Protein 5I47 (pdb70)

B-factor: mean 42.99, std 20.89, range [8.79, 160.28]

CATH classification: 3.40.50.20 (+2 more: 3.30.1490.20, 3.30.470.20)

Secondary structure (DSSP, 8-state):
-EEEEESSS--HHHHHHHHHHHHTT-EEEEE-GGG-EE-SSS--SSS-SEEEE-S---HHHHHHHHHHHHTT--EES-HHHHHHHHB--HHHHHHHTT-----EEEE-SHHHHHHHHHHH-SSEEEEESB--TTS--EEE-SHHHHHHHHHHH----EEEEE-------EEEEEEEESSEEEEEE---EE--S--HHHHHHHHHHHHHH-SEEEEEEEEE-SS-EEEEEEEE----HHHHHTT--S---HHHHT-/-EEEEE-SS--HHHHHHHHHHHHTT-EEEEE-GGG-EE-TTS--SSS-SEEEE-S---HHHHHHHHHHHHTT--EES-HHHHHHHHB--HHHHHHHTT-----EEEE-SHHHHHHHHHHH-S-EEEEESB--TTS--EEE-SHHHHHHHHHHH-------EEEEE-----STTEEEEEEEESSEEEEEEE---EEE--S-HHHHHHHHHHHHHHH-SEEEEEEEEE-SS-EEEEEEEE----HHHHHTT--S---HHHH--

Sequence (516 aa):
ARVALLADRLRVEERLLIEAFAARGHEAVLVQPAKLALSPAAPSAGDFVAALDRGEATAERAVLAALLASGGTPVVNRAATARLLADRALLRHLILADIPVPETRVCFGEEAIFAAIAEIGYPVVLKSLTVDPGFPVALVEDQDAAEAIVEHRIERAVLVQQFIPARGQSVRLVVAGRSLAGIEQRTYEAYTGDPAPLTALAERIIERLGTGTYAVEVVETGDGPVVVGVANLVDFRSLSGRGVDVAGIADFVLGARVALLADRLRVEERLLIEAFAARGHEAVLVQPAKLALSPAAPSAGDFVAALDRGEATAERAVLAALLASGGTPVVNRAATARLLADRALLRRHLILADIPVPETRVCFGEEAIFAAIAEIGYPVVLKSLTVDPGFPVALVEDQDAAEAIVEHRILGGERAVLVQQFIPARAGQSVRLVVAGRSLAGIEQRTHTYEAYTGDPAPLTALAERIIERLGTGTYAVEVVETGDGPVVVGVANLVDFRSLSGRGVDVAGIADFVLG

Foldseek 3Di:
DEEEEADQDDDPLNVLLQVLVVVVVYGYDYQYCVPADADQVAGDSDDHQEYEYQDWQAPVVLVVLVRHVRNPHHYFVHSLLSCCQFFCVVVVLCVVLVAAAFDKDKAQALVRQVVVCVVPDPWKWKAQRTDDPVLDIGIRGDPVSSVVVRVVVCNRIIMIGHDDDADLQKKKFWAQAQATQAMAHPCSHHRDDDCVVVRVSRVSVCVRSPGGTKMWTWGADPVGIHTHHMIGNNDDVVVVVVVRSSSNSSVNRVD/DAEEEADQDDDPLNVLLQVLLVVVPHGYDYQYCVPADADQVAGDSDDHQEYEYLDKQADVVLVVQVSHVVNRHHYFVHSVLSCLQFFCVVVVLCVVLVAFAFDKDKAQALVSLVVVCVVLDDWWWKAQRGDDPVDDIQIRGDVVSSVVVNVVVVVDDSGIIMTGHDDDAPQLQFKKFWALFQATLAIWTPDCPTHHRDDDCVQVRVSVVSCCVRSHGGGKIWTWGADPVGIHTHHMIGNNDPPNSVVVVRSSSNSSVNGPD

Solvent-accessible surface area: 22050 Å² total

Organism: Sphaerobacter thermophilus (strain ATCC 49802 / DSM 20745 / KCCM 41009 / NCIMB 13125 / S 6022) (NCBI:txid479434)

Structure (mmCIF, N/CA/C/O backbone):
data_5I47
#
_entry.id   5I47
#
_cell.length_a   62.641
_cell.length_b   64.819
_cell.length_c   160.075
_cell.angle_alpha   90.000
_cell.angle_beta   90.000
_cell.angle_gamma   90.000
#
_symmetry.space_group_name_H-M   'P 21 21 21'
#
loop_
_entity.id
_entity.type
_entity.pdbx_description
1 polymer 'RimK domain protein ATP-grasp'
2 non-polymer GLYCEROL
3 water water
#
loop_
_atom_site.group_PDB
_atom_site.id
_atom_site.type_symbol
_atom_site.label_atom_id
_atom_site.label_alt_id
_atom_site.label_comp_id
_atom_site.label_asym_id
_atom_site.label_entity_id
_atom_site.label_seq_id
_atom_site.pdbx_PDB_ins_code
_atom_site.Cartn_x
_atom_site.Cartn_y
_atom_site.Cartn_z
_atom_site.occupancy
_atom_site.B_iso_or_equiv
_atom_site.auth_seq_id
_atom_site.auth_comp_id
_atom_site.auth_asym_id
_atom_site.auth_atom_id
_atom_site.pdbx_PDB_model_num
ATOM 1 N N . ALA A 1 5 ? 52.232 34.090 42.381 1.00 65.37 2 ALA A N 1
ATOM 2 C CA . ALA A 1 5 ? 50.847 34.394 42.725 1.00 61.68 2 ALA A CA 1
ATOM 3 C C . ALA A 1 5 ? 50.218 35.324 41.692 1.00 56.03 2 ALA A C 1
ATOM 4 O O . ALA A 1 5 ? 50.047 36.518 41.943 1.00 55.00 2 ALA A O 1
ATOM 6 N N . ARG A 1 6 ? 49.882 34.778 40.527 1.00 45.51 3 ARG A N 1
ATOM 7 C CA . ARG A 1 6 ? 49.290 35.548 39.444 1.00 40.50 3 ARG A CA 1
ATOM 8 C C . ARG A 1 6 ? 47.967 34.925 39.025 1.00 37.93 3 ARG A C 1
ATOM 9 O O . ARG A 1 6 ? 47.803 33.702 39.050 1.00 37.78 3 ARG A O 1
ATOM 17 N N . VAL A 1 7 ? 47.031 35.778 38.623 1.00 34.02 4 VAL A N 1
ATOM 18 C CA . VAL A 1 7 ? 45.703 35.358 38.195 1.00 29.41 4 VAL A CA 1
ATOM 19 C C . VAL A 1 7 ? 45.544 35.694 36.719 1.00 27.28 4 VAL A C 1
ATOM 20 O O . VAL A 1 7 ? 45.920 36.784 36.277 1.00 32.77 4 VAL A O 1
ATOM 24 N N . ALA A 1 8 ? 44.993 34.756 35.957 1.00 18.96 5 ALA A N 1
ATOM 25 C CA . ALA A 1 8 ? 44.809 34.944 34.526 1.00 20.19 5 ALA A CA 1
ATOM 26 C C . ALA A 1 8 ? 43.446 35.569 34.253 1.00 23.55 5 ALA A C 1
ATOM 27 O O . ALA A 1 8 ? 42.420 35.062 34.717 1.00 27.59 5 ALA A O 1
ATOM 29 N N . LEU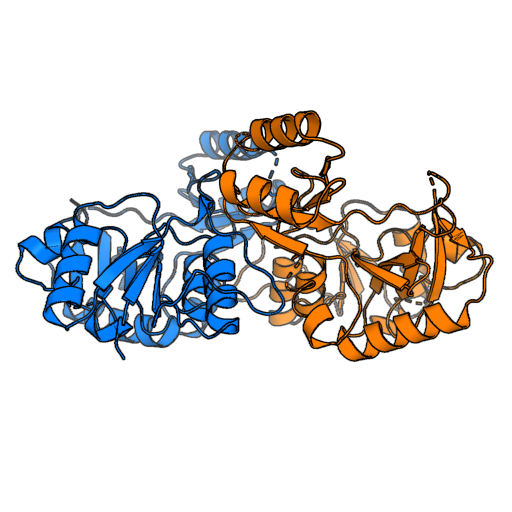 A 1 9 ? 43.439 36.673 33.510 1.00 16.92 6 LEU A N 1
ATOM 30 C CA . LEU A 1 9 ? 42.205 37.301 33.049 1.00 16.74 6 LEU A CA 1
ATOM 31 C C . LEU A 1 9 ? 41.992 36.876 31.603 1.00 20.21 6 LEU A C 1
ATOM 32 O O . LEU A 1 9 ? 42.598 37.434 30.685 1.00 25.82 6 LEU A O 1
ATOM 37 N N . LEU A 1 10 ? 41.136 35.880 31.399 1.00 23.86 7 LEU A N 1
ATOM 38 C CA . LEU A 1 10 ? 40.881 35.355 30.059 1.00 20.59 7 LEU A CA 1
ATOM 39 C C . LEU A 1 10 ? 39.998 36.340 29.308 1.00 22.33 7 LEU A C 1
ATOM 40 O O . LEU A 1 10 ? 38.783 36.393 29.517 1.00 22.38 7 LEU A O 1
ATOM 45 N N . ALA A 1 11 ? 40.610 37.124 28.425 1.00 24.32 8 ALA A N 1
ATOM 46 C CA . ALA A 1 11 ? 39.900 38.163 27.692 1.00 27.90 8 ALA A CA 1
ATOM 47 C C . ALA A 1 11 ? 40.741 38.572 26.494 1.00 29.76 8 ALA A C 1
ATOM 48 O O . ALA A 1 11 ? 41.955 38.358 26.462 1.00 30.82 8 ALA A O 1
ATOM 50 N N . ASP A 1 12 ? 40.076 39.170 25.506 1.00 30.69 9 ASP A N 1
ATOM 51 C CA . ASP A 1 12 ? 40.793 39.682 24.345 1.00 31.91 9 ASP A CA 1
ATOM 52 C C . ASP A 1 12 ? 41.493 40.999 24.644 1.00 33.84 9 ASP A C 1
ATOM 53 O O . ASP A 1 12 ? 42.571 41.259 24.098 1.00 36.19 9 ASP A O 1
ATOM 58 N N . ARG A 1 13 ? 40.909 41.832 25.504 1.00 33.11 10 ARG A N 1
ATOM 59 C CA . ARG A 1 13 ? 41.476 43.138 25.802 1.00 32.17 10 ARG A CA 1
ATOM 60 C C . ARG A 1 13 ? 41.037 43.576 27.191 1.00 28.50 10 ARG A C 1
ATOM 61 O O . ARG A 1 13 ? 40.055 43.075 27.741 1.00 24.80 10 ARG A O 1
ATOM 69 N N . LEU A 1 14 ? 41.777 44.533 27.747 1.00 31.22 11 LEU A N 1
ATOM 70 C CA . LEU A 1 14 ? 41.456 45.113 29.045 1.00 27.90 11 LEU A CA 1
ATOM 71 C C . LEU A 1 14 ? 40.462 46.254 28.858 1.00 28.26 11 LEU A C 1
ATOM 72 O O . LEU A 1 14 ? 40.746 47.219 28.140 1.00 30.80 11 LEU A O 1
ATOM 77 N N . ARG A 1 15 ? 39.303 46.141 29.495 1.00 26.45 12 ARG A N 1
ATOM 78 C CA . ARG A 1 15 ? 38.333 47.221 29.579 1.00 24.80 12 ARG A CA 1
ATOM 79 C C . ARG A 1 15 ? 38.311 47.750 31.013 1.00 24.81 12 ARG A C 1
ATOM 80 O O . ARG A 1 15 ? 39.155 47.385 31.839 1.00 30.81 12 ARG A O 1
ATOM 88 N N . VAL A 1 16 ? 37.339 48.616 31.311 1.00 23.10 13 VAL A N 1
ATOM 89 C CA . VAL A 1 16 ? 37.242 49.182 32.657 1.00 25.58 13 VAL A CA 1
ATOM 90 C C . VAL A 1 16 ? 37.035 48.081 33.692 1.00 29.93 13 VAL A C 1
ATOM 91 O O . VAL A 1 16 ? 37.597 48.133 34.794 1.00 28.89 13 VAL A O 1
ATOM 95 N N . GLU A 1 17 ? 36.231 47.068 33.357 1.00 27.56 14 GLU A N 1
ATOM 96 C CA . GLU A 1 17 ? 35.988 45.988 34.308 1.00 23.71 14 GLU A CA 1
ATOM 97 C C . GLU A 1 17 ? 37.273 45.235 34.632 1.00 22.61 14 GLU A C 1
ATOM 98 O O . GLU A 1 17 ? 37.539 44.922 35.797 1.00 23.43 14 GLU A O 1
ATOM 104 N N . GLU A 1 18 ? 38.091 44.949 33.618 1.00 19.45 15 GLU A N 1
ATOM 105 C CA . GLU A 1 18 ? 39.349 44.257 33.877 1.00 21.25 15 GLU A CA 1
ATOM 106 C C . GLU A 1 18 ? 40.318 45.140 34.645 1.00 25.53 15 GLU A C 1
ATOM 107 O O . GLU A 1 18 ? 41.118 44.634 35.439 1.00 24.24 15 GLU A O 1
ATOM 113 N N . ARG A 1 19 ? 40.253 46.456 34.436 1.00 27.23 16 ARG A N 1
ATOM 114 C CA . ARG A 1 19 ? 41.103 47.361 35.201 1.00 26.90 16 ARG A CA 1
ATOM 115 C C . ARG A 1 19 ? 40.695 47.383 36.672 1.00 23.49 16 ARG A C 1
ATOM 116 O O . ARG A 1 19 ? 41.553 47.346 37.562 1.00 19.25 16 ARG A O 1
ATOM 124 N N . LEU A 1 20 ? 39.389 47.433 36.947 1.00 24.46 17 LEU A N 1
ATOM 125 C CA . LEU A 1 20 ? 38.913 47.324 38.322 1.00 20.15 17 LEU A CA 1
ATOM 126 C C . LEU A 1 20 ? 39.333 46.004 38.953 1.00 24.62 17 LEU A C 1
ATOM 127 O O . LEU A 1 20 ? 39.619 45.953 40.155 1.00 31.71 17 LEU A O 1
ATOM 132 N N . LEU A 1 21 ? 39.378 44.929 38.162 1.00 21.52 18 LEU A N 1
ATOM 133 C CA . LEU A 1 21 ? 39.759 43.628 38.704 1.00 20.86 18 LEU A CA 1
ATOM 134 C C . LEU A 1 21 ? 41.254 43.560 38.986 1.00 21.41 18 LEU A C 1
ATOM 135 O O . LEU A 1 21 ? 41.677 42.948 39.972 1.00 25.61 18 LEU A O 1
ATOM 140 N N . ILE A 1 22 ? 42.071 44.184 38.136 1.00 20.94 19 ILE A N 1
ATOM 141 C CA . ILE A 1 22 ? 43.511 44.187 38.373 1.00 22.85 19 ILE A CA 1
ATOM 142 C C . ILE A 1 22 ? 43.828 44.878 39.694 1.00 24.05 19 ILE A C 1
ATOM 143 O O . ILE A 1 22 ? 44.653 44.397 40.482 1.00 26.41 19 ILE A O 1
ATOM 148 N N . GLU A 1 23 ? 43.155 45.996 39.973 1.00 23.40 20 GLU A N 1
ATOM 149 C CA . GLU A 1 23 ? 43.372 46.696 41.236 1.00 23.05 20 GLU A CA 1
ATOM 150 C C . GLU A 1 23 ? 42.864 45.884 42.420 1.00 19.81 20 GLU A C 1
ATOM 151 O O . GLU A 1 23 ? 43.504 45.854 43.477 1.00 22.60 20 GLU A O 1
ATOM 157 N N . ALA A 1 24 ? 41.706 45.237 42.271 1.00 22.28 21 ALA A N 1
ATOM 158 C CA . ALA A 1 24 ? 41.168 44.429 43.361 1.00 19.06 21 ALA A CA 1
ATOM 159 C C . ALA A 1 24 ? 42.114 43.292 43.720 1.00 21.04 21 ALA A C 1
ATOM 160 O O . ALA A 1 24 ? 42.356 43.029 44.905 1.00 26.80 21 ALA A O 1
ATOM 162 N N . PHE A 1 25 ? 42.669 42.612 42.713 1.00 17.53 22 PHE A N 1
ATOM 163 C CA . PHE A 1 25 ? 43.653 41.569 42.987 1.00 21.74 22 PHE A CA 1
ATOM 164 C C . PHE A 1 25 ? 44.944 42.155 43.553 1.00 28.62 22 PHE A C 1
ATOM 165 O O . PHE A 1 25 ? 45.558 41.563 44.450 1.00 26.55 22 PHE A O 1
ATOM 173 N N . ALA A 1 26 ? 45.373 43.315 43.040 1.00 30.23 23 ALA A N 1
ATOM 174 C CA . ALA A 1 26 ? 46.563 43.970 43.578 1.00 23.33 23 ALA A CA 1
ATOM 175 C C . ALA A 1 26 ? 46.377 44.339 45.042 1.00 25.91 23 ALA A C 1
ATOM 176 O O . ALA A 1 26 ? 47.275 44.122 45.865 1.00 28.68 23 ALA A O 1
ATOM 178 N N . ALA A 1 27 ? 45.213 44.895 45.390 1.00 29.15 24 ALA A N 1
ATOM 179 C CA . ALA A 1 27 ? 44.910 45.186 46.788 1.00 27.11 24 ALA A CA 1
ATOM 180 C C . ALA A 1 27 ? 44.935 43.933 47.650 1.00 31.95 24 ALA A C 1
ATOM 181 O O . ALA A 1 27 ? 45.026 44.037 48.881 1.00 30.18 24 ALA A O 1
ATOM 183 N N . ARG A 1 28 ? 44.846 42.754 47.030 1.00 33.12 25 ARG A N 1
ATOM 184 C CA . ARG A 1 28 ? 44.901 41.474 47.720 1.00 29.96 25 ARG A CA 1
ATOM 185 C C . ARG A 1 28 ? 46.214 40.739 47.467 1.00 33.71 25 ARG A C 1
ATOM 186 O O . ARG A 1 28 ? 46.288 39.520 47.658 1.00 38.87 25 ARG A O 1
ATOM 194 N N . GLY A 1 29 ? 47.246 41.456 47.031 1.00 27.59 26 GLY A N 1
ATOM 195 C CA . GLY A 1 29 ? 48.566 40.872 46.891 1.00 25.51 26 GLY A CA 1
ATOM 196 C C . GLY A 1 29 ? 48.747 39.933 45.721 1.00 27.82 26 GLY A C 1
ATOM 197 O O . GLY A 1 29 ? 49.608 39.051 45.779 1.00 34.98 26 GLY A O 1
ATOM 198 N N . HIS A 1 30 ? 47.966 40.094 44.653 1.00 23.61 27 HIS A N 1
ATOM 199 C CA . HIS A 1 30 ? 48.069 39.240 43.479 1.00 20.42 27 HIS A CA 1
ATOM 200 C C . HIS A 1 30 ? 48.126 40.088 42.219 1.00 20.74 27 HIS A C 1
ATOM 201 O O . HIS A 1 30 ? 47.505 41.149 42.140 1.00 28.77 27 HIS A O 1
ATOM 208 N N . GLU A 1 31 ? 48.866 39.597 41.227 1.00 23.43 28 GLU A N 1
ATOM 209 C CA . GLU A 1 31 ? 49.008 40.268 39.940 1.00 26.39 28 GLU A CA 1
ATOM 210 C C . GLU A 1 31 ? 48.074 39.601 38.938 1.00 27.65 28 GLU A C 1
ATOM 211 O O . GLU A 1 31 ? 48.271 38.438 38.576 1.00 28.13 28 GLU A O 1
ATOM 217 N N . ALA A 1 32 ? 47.059 40.333 38.488 1.00 29.28 29 ALA A N 1
ATOM 218 C CA . ALA A 1 32 ? 46.155 39.843 37.458 1.00 27.17 29 ALA A CA 1
ATOM 219 C C . ALA A 1 32 ? 46.715 40.200 36.087 1.00 30.77 29 ALA A C 1
ATOM 220 O O . ALA A 1 32 ? 47.031 41.364 35.826 1.00 28.78 29 ALA A O 1
ATOM 222 N N . VAL A 1 33 ? 46.831 39.200 35.216 1.00 33.37 30 VAL A N 1
ATOM 223 C CA . VAL A 1 33 ? 47.501 39.333 33.926 1.00 32.04 30 VAL A CA 1
ATOM 224 C C . VAL A 1 33 ? 46.512 38.993 32.818 1.00 28.42 30 VAL A C 1
ATOM 225 O O . VAL A 1 33 ? 45.814 37.975 32.893 1.00 26.07 30 VAL A O 1
ATOM 229 N N . LEU A 1 34 ? 46.462 39.838 31.789 1.00 24.86 31 LEU A N 1
ATOM 230 C CA . LEU A 1 34 ? 45.619 39.565 30.633 1.00 23.12 31 LEU A CA 1
ATOM 231 C C . LEU A 1 34 ? 46.149 38.348 29.884 1.00 28.91 31 LEU A C 1
ATOM 232 O O . LEU A 1 34 ? 47.316 38.317 29.482 1.00 32.03 31 LEU A O 1
ATOM 237 N N . VAL A 1 35 ? 45.297 37.344 29.703 1.00 31.28 32 VAL A N 1
ATOM 238 C CA . VAL A 1 35 ? 45.643 36.131 28.972 1.00 28.99 32 VAL A CA 1
ATOM 239 C C . VAL A 1 35 ? 44.624 35.982 27.853 1.00 30.35 32 VAL A C 1
ATOM 240 O O . VAL A 1 35 ? 43.460 35.640 28.101 1.00 28.80 32 VAL A O 1
ATOM 244 N N . GLN A 1 36 ? 45.055 36.252 26.629 1.00 32.21 33 GLN A N 1
ATOM 245 C CA . GLN A 1 36 ? 44.158 36.207 25.487 1.00 29.21 33 GLN A CA 1
ATOM 246 C C . GLN A 1 36 ? 43.950 34.761 25.056 1.00 27.78 33 GLN A C 1
ATOM 247 O O . GLN A 1 36 ? 44.930 34.070 24.750 1.00 23.98 33 GLN A O 1
ATOM 253 N N . PRO A 1 37 ? 42.713 34.261 25.041 1.00 30.81 34 PRO A N 1
ATOM 254 C CA . PRO A 1 37 ? 42.488 32.863 24.642 1.00 31.01 34 PRO A CA 1
ATOM 255 C C . PRO A 1 37 ? 42.958 32.540 23.234 1.00 36.30 34 PRO A C 1
ATOM 256 O O . PRO A 1 37 ? 43.251 31.371 22.951 1.00 37.35 34 PRO A O 1
ATOM 260 N N . ALA A 1 38 ? 43.052 33.533 22.345 1.00 33.35 35 ALA A N 1
ATOM 261 C CA . ALA A 1 38 ? 43.459 33.269 20.970 1.00 27.04 35 ALA A CA 1
ATOM 262 C C . ALA A 1 38 ? 44.854 32.668 20.881 1.00 29.23 35 ALA A C 1
ATOM 263 O O . ALA A 1 38 ? 45.154 31.975 19.906 1.00 34.85 35 ALA A O 1
ATOM 265 N N . LYS A 1 39 ? 45.704 32.906 21.874 1.00 29.41 36 LYS A N 1
ATOM 266 C CA . LYS A 1 39 ? 47.064 32.385 21.877 1.00 28.29 36 LYS A CA 1
ATOM 267 C C . LYS A 1 39 ? 47.188 31.049 22.597 1.00 27.79 36 LYS A C 1
ATOM 268 O O . LYS A 1 39 ? 48.293 30.500 22.662 1.00 26.92 36 LYS A O 1
ATOM 274 N N . LEU A 1 40 ? 46.095 30.520 23.143 1.00 25.92 37 LEU A N 1
ATOM 275 C CA . LEU A 1 40 ? 46.140 29.325 23.980 1.00 23.66 37 LEU A CA 1
ATOM 276 C C . LEU A 1 40 ? 46.023 28.079 23.106 1.00 26.11 37 LEU A C 1
ATOM 277 O O . LEU A 1 40 ? 44.975 27.830 22.498 1.00 28.09 37 LEU A O 1
ATOM 282 N N . ALA A 1 41 ? 47.102 27.302 23.043 1.00 25.97 38 ALA A N 1
ATOM 283 C CA . ALA A 1 41 ? 47.128 25.999 22.380 1.00 28.20 38 ALA A CA 1
ATOM 284 C C . ALA A 1 41 ? 47.442 24.967 23.459 1.00 34.09 38 ALA A C 1
ATOM 285 O O . ALA A 1 41 ? 48.612 24.737 23.784 1.00 36.82 38 ALA A O 1
ATOM 287 N N . LEU A 1 42 ? 46.402 24.354 24.018 1.00 29.90 39 LEU A N 1
ATOM 288 C CA . LEU A 1 42 ? 46.531 23.525 25.208 1.00 24.75 39 LEU A CA 1
ATOM 289 C C . LEU A 1 42 ? 46.689 22.058 24.834 1.00 22.76 39 LEU A C 1
ATOM 290 O O . LEU A 1 42 ? 46.004 21.554 23.942 1.00 22.06 39 LEU A O 1
ATOM 295 N N . SER A 1 43 ? 47.590 21.381 25.528 1.00 26.77 40 SER A N 1
ATOM 296 C CA . SER A 1 43 ? 47.722 19.938 25.382 1.00 31.96 40 SER A CA 1
ATOM 297 C C . SER A 1 43 ? 46.656 19.244 26.221 1.00 32.79 40 SER A C 1
ATOM 298 O O . SER A 1 43 ? 46.546 19.521 27.419 1.00 31.51 40 SER A O 1
ATOM 301 N N . PRO A 1 44 ? 45.855 18.352 25.633 1.00 31.48 41 PRO A N 1
ATOM 302 C CA . PRO A 1 44 ? 44.788 17.703 26.4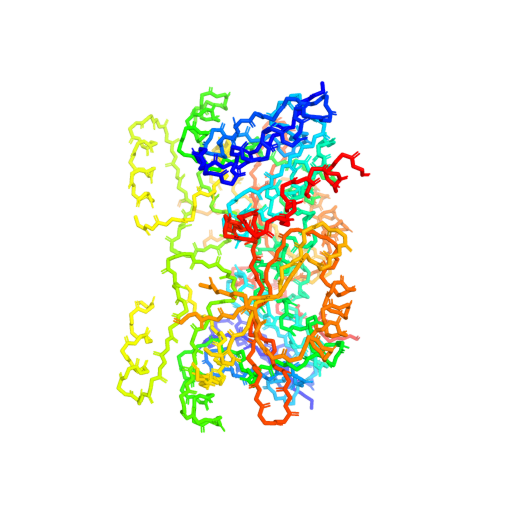11 1.00 29.81 41 PRO A CA 1
ATOM 303 C C . PRO A 1 44 ? 45.307 16.833 27.539 1.00 35.93 41 PRO A C 1
ATOM 304 O O . PRO A 1 44 ? 44.597 16.637 28.533 1.00 39.23 41 PRO A O 1
ATOM 308 N N . ALA A 1 45 ? 46.520 16.291 27.411 1.00 41.17 42 ALA A N 1
ATOM 309 C CA . ALA A 1 45 ? 47.070 15.445 28.465 1.00 41.88 42 ALA A CA 1
ATOM 310 C C . ALA A 1 45 ? 47.193 16.216 29.774 1.00 40.69 42 ALA A C 1
ATOM 311 O O . ALA A 1 45 ? 46.672 15.789 30.811 1.00 43.49 42 ALA A O 1
ATOM 313 N N . ALA A 1 46 ? 47.869 17.365 29.741 1.00 37.45 43 ALA A N 1
ATOM 314 C CA . ALA A 1 46 ? 47.999 18.238 30.907 1.00 41.62 43 ALA A CA 1
ATOM 315 C C . ALA A 1 46 ? 47.962 19.687 30.441 1.00 39.98 43 ALA A C 1
ATOM 316 O O . ALA A 1 46 ? 49.004 20.287 30.147 1.00 40.43 43 ALA A O 1
ATOM 318 N N . PRO A 1 47 ? 46.775 20.282 30.354 1.00 34.65 44 PRO A N 1
ATOM 319 C CA . PRO A 1 47 ? 46.669 21.655 29.847 1.00 31.04 44 PRO A CA 1
ATOM 320 C C . PRO A 1 47 ? 47.102 22.700 30.864 1.00 28.95 44 PRO A C 1
ATOM 321 O O . PRO A 1 47 ? 46.954 22.533 32.077 1.00 27.39 44 PRO A O 1
ATOM 325 N N . SER A 1 48 ? 47.638 23.800 30.339 1.00 29.41 45 SER A N 1
ATOM 326 C CA . SER A 1 48 ? 48.156 24.879 31.166 1.00 24.00 45 SER A CA 1
ATOM 327 C C . SER A 1 48 ? 48.259 26.140 30.327 1.00 23.45 45 SER A C 1
ATOM 328 O O . SER A 1 48 ? 48.706 26.091 29.181 1.00 27.69 45 SER A O 1
ATOM 331 N N . ALA A 1 49 ? 47.846 27.265 30.905 1.00 25.72 46 ALA A N 1
ATOM 332 C CA . ALA A 1 49 ? 47.952 28.561 30.250 1.00 31.45 46 ALA A CA 1
ATOM 333 C C . ALA A 1 49 ? 49.087 29.400 30.825 1.00 37.59 46 ALA A C 1
ATOM 334 O O . ALA A 1 49 ? 49.130 30.616 30.609 1.00 40.99 46 ALA A O 1
ATOM 336 N N . GLY A 1 50 ? 50.006 28.775 31.544 1.00 37.13 47 GLY A N 1
ATOM 337 C CA . GLY A 1 50 ? 51.032 29.473 32.290 1.00 36.25 47 GLY A CA 1
ATOM 338 C C . GLY A 1 50 ? 50.904 29.214 33.778 1.00 36.13 47 GLY A C 1
ATOM 339 O O . GLY A 1 50 ? 50.023 28.491 34.242 1.00 33.67 47 GLY A O 1
ATOM 340 N N . ASP A 1 51 ? 51.813 29.826 34.528 1.00 40.84 48 ASP A N 1
ATOM 341 C CA . ASP A 1 51 ? 51.833 29.656 35.979 1.00 41.20 48 ASP A CA 1
ATOM 342 C C . ASP A 1 51 ? 50.851 30.647 36.588 1.00 40.44 48 ASP A C 1
ATOM 343 O O . ASP A 1 51 ? 51.155 31.833 36.733 1.00 44.93 48 ASP A O 1
ATOM 348 N N . PHE A 1 52 ? 49.662 30.159 36.941 1.00 36.04 49 PHE A N 1
ATOM 349 C CA . PHE A 1 52 ? 48.604 30.986 37.503 1.00 31.35 49 PHE A CA 1
ATOM 350 C C . PHE A 1 52 ? 47.900 30.225 38.614 1.00 28.66 49 PHE A C 1
ATOM 351 O O . PHE A 1 52 ? 47.634 29.026 38.484 1.00 28.69 49 PHE A O 1
ATOM 359 N N . VAL A 1 53 ? 47.587 30.931 39.703 1.00 21.94 50 VAL A N 1
ATOM 360 C CA . VAL A 1 53 ? 46.832 30.316 40.784 1.00 20.87 50 VAL A CA 1
ATOM 361 C C . VAL A 1 53 ? 45.378 30.115 40.391 1.00 24.09 50 VAL A C 1
ATOM 362 O O . VAL A 1 53 ? 44.704 29.238 40.942 1.00 28.97 50 VAL A O 1
ATOM 366 N N . ALA A 1 54 ? 44.876 30.902 39.445 1.00 22.36 51 ALA A N 1
ATOM 367 C CA . ALA A 1 54 ? 43.488 30.800 39.025 1.00 18.10 51 ALA A CA 1
ATOM 368 C C . ALA A 1 54 ? 43.335 31.551 37.716 1.00 18.56 51 ALA A C 1
ATOM 369 O O . ALA A 1 54 ? 44.157 32.405 37.374 1.00 24.70 51 ALA A O 1
ATOM 371 N N . ALA A 1 55 ? 42.276 31.214 36.985 1.00 16.04 52 ALA A N 1
ATOM 372 C CA . ALA A 1 55 ? 41.870 31.945 35.795 1.00 17.20 52 ALA A CA 1
ATOM 373 C C . ALA A 1 55 ? 40.452 32.458 35.988 1.00 18.26 52 ALA A C 1
ATOM 374 O O . ALA A 1 55 ? 39.601 31.759 36.546 1.00 20.82 52 ALA A O 1
ATOM 376 N N . LEU A 1 56 ? 40.202 33.681 35.534 1.00 13.96 53 LEU A N 1
ATOM 377 C CA . LEU A 1 56 ? 38.880 34.296 35.604 1.00 16.06 53 LEU A CA 1
ATOM 378 C C . LEU A 1 56 ? 38.435 34.622 34.184 1.00 18.04 53 LEU A C 1
ATOM 379 O O . LEU A 1 56 ? 39.043 35.468 33.520 1.00 21.84 53 LEU A O 1
ATOM 384 N N . ASP A 1 57 ? 37.380 33.951 33.717 1.00 16.05 54 ASP A N 1
ATOM 385 C CA . ASP A 1 57 ? 36.896 34.143 32.354 1.00 13.07 54 ASP A CA 1
ATOM 386 C C . ASP A 1 57 ? 36.097 35.439 32.269 1.00 18.45 54 ASP A C 1
ATOM 387 O O . ASP A 1 57 ? 35.080 35.601 32.955 1.00 17.27 54 ASP A O 1
ATOM 392 N N . ARG A 1 58 ? 36.554 36.353 31.412 1.00 16.96 55 ARG A N 1
ATOM 393 C CA . ARG A 1 58 ? 35.949 37.665 31.251 1.00 18.51 55 ARG A CA 1
ATOM 394 C C . ARG A 1 58 ? 35.152 37.804 29.962 1.00 20.66 55 ARG A C 1
ATOM 395 O O . ARG A 1 58 ? 34.627 38.890 29.689 1.00 17.51 55 ARG A O 1
ATOM 403 N N . GLY A 1 59 ? 35.035 36.737 29.167 1.00 12.08 56 GLY A N 1
ATOM 404 C CA . GLY A 1 59 ? 34.350 36.791 27.896 1.00 20.68 56 GLY A CA 1
ATOM 405 C C . GLY A 1 59 ? 32.931 36.235 27.951 1.00 22.39 56 GLY A C 1
ATOM 406 O O . GLY A 1 59 ? 32.452 35.740 28.969 1.00 22.32 56 GLY A O 1
ATOM 407 N N . GLU A 1 60 ? 32.254 36.341 26.810 1.00 25.45 57 GLU A N 1
ATOM 408 C CA . GLU A 1 60 ? 30.913 35.788 26.676 1.00 25.76 57 GLU A CA 1
ATOM 409 C C . GLU A 1 60 ? 30.955 34.280 26.864 1.00 22.53 57 GLU A C 1
ATOM 410 O O . GLU A 1 60 ? 31.864 33.603 26.378 1.00 25.04 57 GLU A O 1
ATOM 416 N N . ALA A 1 61 ? 29.967 33.753 27.579 1.00 20.22 58 ALA A N 1
ATOM 417 C CA . ALA A 1 61 ? 29.910 32.324 27.866 1.00 18.51 58 ALA A CA 1
ATOM 418 C C . ALA A 1 61 ? 29.442 31.577 26.623 1.00 20.90 58 ALA A C 1
ATOM 419 O O . ALA A 1 61 ? 28.299 31.740 26.188 1.00 24.79 58 ALA A O 1
ATOM 421 N N . THR A 1 62 ? 30.326 30.768 26.043 1.00 18.80 59 THR A N 1
ATOM 422 C CA . THR A 1 62 ? 29.976 29.870 24.952 1.00 24.47 59 THR A CA 1
ATOM 423 C C . THR A 1 62 ? 30.505 28.476 25.267 1.00 23.70 59 THR A C 1
ATOM 424 O O . THR A 1 62 ? 31.250 28.274 26.231 1.00 19.30 59 THR A O 1
ATOM 428 N N . ALA A 1 63 ? 30.109 27.507 24.435 1.00 23.57 60 ALA A N 1
ATOM 429 C CA . ALA A 1 63 ? 30.553 26.129 24.629 1.00 24.48 60 ALA A CA 1
ATOM 430 C C . ALA A 1 63 ? 32.073 26.019 24.646 1.00 28.20 60 ALA A C 1
ATOM 431 O O . ALA A 1 63 ? 32.625 25.209 25.401 1.00 29.83 60 ALA A O 1
ATOM 433 N N . GLU A 1 64 ? 32.767 26.827 23.836 1.00 27.99 61 GLU A N 1
ATOM 434 C CA . GLU A 1 64 ? 34.227 26.821 23.862 1.00 25.72 61 GLU A CA 1
ATOM 435 C C . GLU A 1 64 ? 34.758 27.272 25.216 1.00 21.53 61 GLU A C 1
ATOM 436 O O . GLU A 1 64 ? 35.779 26.761 25.689 1.00 26.37 61 GLU A O 1
ATOM 442 N N . ARG A 1 65 ? 34.089 28.244 25.845 1.00 15.29 62 ARG A N 1
ATOM 443 C CA . ARG A 1 65 ? 34.533 28.714 27.152 1.00 16.88 62 ARG A CA 1
ATOM 444 C C . ARG A 1 65 ? 34.266 27.682 28.238 1.00 18.26 62 ARG A C 1
ATOM 445 O O . ARG A 1 65 ? 35.050 27.574 29.187 1.00 22.26 62 ARG A O 1
ATOM 453 N N . ALA A 1 66 ? 33.167 26.929 28.134 1.00 12.96 63 ALA A N 1
ATOM 454 C CA . ALA A 1 66 ? 32.935 25.851 29.092 1.00 14.19 63 ALA A CA 1
ATOM 455 C C . ALA A 1 66 ? 34.004 24.780 28.961 1.00 14.30 63 ALA A C 1
ATOM 456 O O . ALA A 1 66 ? 34.501 24.260 29.968 1.00 12.65 63 ALA A O 1
ATOM 458 N N . VAL A 1 67 ? 34.375 24.451 27.721 1.00 13.17 64 VAL A N 1
ATOM 459 C CA . VAL A 1 67 ? 35.484 23.535 27.465 1.00 12.83 64 VAL A CA 1
ATOM 460 C C . VAL A 1 67 ? 36.783 24.092 28.038 1.00 18.65 64 VAL A C 1
ATOM 461 O O . VAL A 1 67 ? 37.551 23.374 28.690 1.00 16.80 64 VAL A O 1
ATOM 465 N N . LEU A 1 68 ? 37.050 25.381 27.803 1.00 17.09 65 LEU A N 1
ATOM 466 C CA . LEU A 1 68 ? 38.282 25.982 28.301 1.00 13.83 65 LEU A CA 1
ATOM 467 C C . LEU A 1 68 ? 38.334 25.937 29.825 1.00 18.55 65 LEU A C 1
ATOM 468 O O . LEU A 1 68 ? 39.397 25.692 30.413 1.00 19.46 65 LEU A O 1
ATOM 473 N N . ALA A 1 69 ? 37.191 26.145 30.482 1.00 10.12 66 ALA A N 1
ATOM 474 C CA . ALA A 1 69 ? 37.144 26.051 31.938 1.00 12.27 66 ALA A CA 1
ATOM 475 C C . ALA A 1 69 ? 37.467 24.636 32.406 1.00 17.27 66 ALA A C 1
ATOM 476 O O . ALA A 1 69 ? 38.270 24.440 33.327 1.00 16.26 66 ALA A O 1
ATOM 478 N N . ALA A 1 70 ? 36.852 23.633 31.772 1.00 15.44 67 ALA A N 1
ATOM 479 C CA . ALA A 1 70 ? 37.126 22.246 32.135 1.00 14.34 67 ALA A CA 1
ATOM 480 C C . ALA A 1 70 ? 38.569 21.869 31.834 1.00 18.01 67 ALA A C 1
ATOM 481 O O . ALA A 1 70 ? 39.196 21.134 32.605 1.00 26.12 67 ALA A O 1
ATOM 483 N N . LEU A 1 71 ? 39.113 22.362 30.720 1.00 19.83 68 LEU A N 1
ATOM 484 C CA . LEU A 1 71 ? 40.494 22.052 30.363 1.00 19.01 68 LEU A CA 1
ATOM 485 C C . LEU A 1 71 ? 41.460 22.575 31.415 1.00 17.85 68 LEU A C 1
ATOM 486 O O . LEU A 1 71 ? 42.187 21.802 32.047 1.00 16.75 68 LEU A O 1
ATOM 491 N N . LEU A 1 72 ? 41.474 23.896 31.617 1.00 22.20 69 LEU A N 1
ATOM 492 C CA . LEU A 1 72 ? 42.441 24.497 32.530 1.00 25.75 69 LEU A CA 1
ATOM 493 C C . LEU A 1 72 ? 42.297 23.954 33.948 1.00 24.89 69 LEU A C 1
ATOM 494 O O . LEU A 1 72 ? 43.300 23.789 34.652 1.00 25.78 69 LEU A O 1
ATOM 499 N N . ALA A 1 73 ? 41.069 23.661 34.383 1.00 20.68 70 ALA A N 1
ATOM 500 C CA . ALA A 1 73 ? 40.894 23.056 35.698 1.00 17.75 70 ALA A CA 1
ATOM 501 C C . ALA A 1 73 ? 41.502 21.660 35.758 1.00 20.39 70 ALA A C 1
ATOM 502 O O . ALA A 1 73 ? 42.034 21.267 36.804 1.00 17.63 70 ALA A O 1
ATOM 504 N N . SER A 1 74 ? 41.444 20.905 34.651 1.00 17.45 71 SER A N 1
ATOM 505 C CA . SER A 1 74 ? 42.015 19.558 34.630 1.00 26.36 71 SER A CA 1
ATOM 506 C C . SER A 1 74 ? 43.514 19.568 34.892 1.00 29.89 71 SER A C 1
ATOM 507 O O . SER A 1 74 ? 44.046 18.615 35.469 1.00 28.52 71 SER A O 1
ATOM 510 N N . GLY A 1 75 ? 44.209 20.616 34.462 1.00 26.87 72 GLY A N 1
ATOM 511 C CA . GLY A 1 75 ? 45.637 20.730 34.648 1.00 25.39 72 GLY A CA 1
ATOM 512 C C . GLY A 1 75 ? 46.063 21.387 35.932 1.00 25.08 72 GLY A C 1
ATOM 513 O O . GLY A 1 75 ? 47.262 21.584 36.147 1.00 29.12 72 GLY A O 1
ATOM 514 N N . GLY A 1 76 ? 45.122 21.745 36.798 1.00 27.02 73 GLY A N 1
ATOM 515 C CA . GLY A 1 76 ? 45.445 22.319 38.085 1.00 24.90 73 GLY A CA 1
ATOM 516 C C . GLY A 1 76 ? 45.252 23.811 38.209 1.00 27.48 73 GLY A C 1
ATOM 517 O O . GLY A 1 76 ? 45.645 24.380 39.231 1.00 32.49 73 GLY A O 1
ATOM 518 N N . THR A 1 77 ? 44.673 24.468 37.205 1.00 23.88 74 THR A N 1
ATOM 519 C CA . THR A 1 77 ? 44.381 25.896 37.283 1.00 21.45 74 THR A CA 1
ATOM 520 C C . THR A 1 77 ? 42.885 26.077 37.477 1.00 21.05 74 THR A C 1
ATOM 521 O O . THR A 1 77 ? 42.113 25.917 36.517 1.00 24.66 74 THR A O 1
ATOM 525 N N . PRO A 1 78 ? 42.423 26.397 38.685 1.00 9.56 75 PRO A N 1
ATOM 526 C CA . PRO A 1 78 ? 40.991 26.638 38.889 1.00 12.07 75 PRO A CA 1
ATOM 527 C C . PRO A 1 78 ? 40.503 27.793 38.029 1.00 17.18 75 PRO A C 1
ATOM 528 O O . PRO A 1 78 ? 41.225 28.759 37.774 1.00 15.85 75 PRO A O 1
ATOM 532 N N . VAL A 1 79 ? 39.260 27.684 37.577 1.00 15.73 76 VAL A N 1
ATOM 533 C CA . VAL A 1 79 ? 38.674 28.675 36.689 1.00 16.22 76 VAL A CA 1
ATOM 534 C C . VAL A 1 79 ? 37.376 29.172 37.303 1.00 19.21 76 VAL A C 1
ATOM 535 O O . VAL A 1 79 ? 36.606 28.391 37.872 1.00 24.42 76 VAL A O 1
ATOM 539 N N . VAL A 1 80 ? 37.154 30.478 37.212 1.00 14.98 77 VAL A N 1
ATOM 540 C CA . VAL A 1 80 ? 35.871 31.080 37.527 1.00 12.89 77 VAL A CA 1
ATOM 541 C C . VAL A 1 80 ? 35.365 31.734 36.243 1.00 13.10 77 VAL A C 1
ATOM 542 O O . VAL A 1 80 ? 36.087 32.529 35.637 1.00 14.95 77 VAL A O 1
ATOM 546 N N . ASN A 1 81 ? 34.159 31.394 35.789 1.00 12.54 78 ASN A N 1
ATOM 547 C CA . ASN A 1 81 ? 33.275 30.412 36.406 1.00 13.74 78 ASN A CA 1
ATOM 548 C C . ASN A 1 81 ? 33.791 28.988 36.250 1.00 13.73 78 ASN A C 1
ATOM 549 O O . ASN A 1 81 ? 34.445 28.666 35.259 1.00 16.27 78 ASN A O 1
ATOM 554 N N . ARG A 1 82 ? 33.500 28.138 37.230 1.00 13.02 79 ARG A N 1
ATOM 555 C CA . ARG A 1 82 ? 33.854 26.734 37.108 1.00 12.54 79 ARG A CA 1
ATOM 556 C C . ARG A 1 82 ? 33.119 26.125 35.917 1.00 14.92 79 ARG A C 1
ATOM 557 O O . ARG A 1 82 ? 32.102 26.648 35.452 1.00 20.38 79 ARG A O 1
ATOM 565 N N . ALA A 1 83 ? 33.661 25.013 35.411 1.00 11.95 80 ALA A N 1
ATOM 566 C CA . ALA A 1 83 ? 33.179 24.453 34.150 1.00 16.61 80 ALA A CA 1
ATOM 567 C C . ALA A 1 83 ? 31.706 24.067 34.228 1.00 20.78 80 ALA A C 1
ATOM 568 O O . ALA A 1 83 ? 30.957 24.250 33.259 1.00 24.60 80 ALA A O 1
ATOM 570 N N . ALA A 1 84 ? 31.274 23.522 35.368 1.00 18.89 81 ALA A N 1
ATOM 571 C CA . ALA A 1 84 ? 29.873 23.147 35.528 1.00 15.17 81 ALA A CA 1
ATOM 572 C C . ALA A 1 84 ? 28.965 24.367 35.449 1.00 18.93 81 ALA A C 1
ATOM 573 O O . ALA A 1 84 ? 27.911 24.326 34.803 1.00 21.11 81 ALA A O 1
ATOM 575 N N . THR A 1 85 ? 29.366 25.469 36.092 1.00 17.76 82 THR A N 1
ATOM 576 C CA . THR A 1 85 ? 28.602 26.711 36.006 1.00 14.77 82 THR A CA 1
ATOM 577 C C . THR A 1 85 ? 28.735 27.351 34.628 1.00 17.05 82 THR A C 1
ATOM 578 O O . THR A 1 85 ? 27.754 27.870 34.083 1.00 16.73 82 THR A O 1
ATOM 582 N N . ALA A 1 86 ? 29.938 27.323 34.049 1.00 15.99 83 ALA A N 1
ATOM 583 C CA . ALA A 1 86 ? 30.111 27.817 32.687 1.00 16.47 83 ALA A CA 1
ATOM 584 C C . ALA A 1 86 ? 29.202 27.080 31.708 1.00 16.65 83 ALA A C 1
ATOM 585 O O . ALA A 1 86 ? 28.593 27.701 30.828 1.00 21.28 83 ALA A O 1
ATOM 587 N N . ARG A 1 87 ? 29.078 25.757 31.854 1.00 17.54 84 ARG A N 1
ATOM 588 C CA . ARG A 1 87 ? 28.259 24.995 30.913 1.00 21.14 84 ARG A CA 1
ATOM 589 C C . ARG A 1 87 ? 26.805 25.458 30.936 1.00 19.58 84 ARG A C 1
ATOM 590 O O . ARG A 1 87 ? 26.171 25.579 29.884 1.00 18.68 84 ARG A O 1
ATOM 598 N N . LEU A 1 88 ? 26.262 25.737 32.125 1.00 23.48 85 LEU A N 1
ATOM 599 C CA . LEU A 1 88 ? 24.883 26.210 32.225 1.00 21.53 85 LEU A CA 1
ATOM 600 C C . LEU A 1 88 ? 24.720 27.613 31.654 1.00 19.09 85 LEU A C 1
ATOM 601 O O . LEU A 1 88 ? 23.639 27.962 31.171 1.00 22.25 85 LEU A O 1
ATOM 606 N N . LEU A 1 89 ? 25.767 28.436 31.711 1.00 19.26 86 LEU A N 1
ATOM 607 C CA . LEU A 1 89 ? 25.702 29.737 31.053 1.00 19.96 86 LEU A CA 1
ATOM 608 C C . LEU A 1 89 ? 25.732 29.595 29.535 1.00 23.06 86 LEU A C 1
ATOM 609 O O . LEU A 1 89 ? 25.152 30.424 28.824 1.00 20.74 86 LEU A O 1
ATOM 614 N N . ALA A 1 90 ? 26.391 28.553 29.022 1.00 23.21 87 ALA A N 1
ATOM 615 C CA . ALA A 1 90 ? 26.515 28.354 27.582 1.00 19.91 87 ALA A CA 1
ATOM 616 C C . ALA A 1 90 ? 25.401 27.505 26.998 1.00 19.11 87 ALA A C 1
ATOM 617 O O . ALA A 1 90 ? 25.031 27.695 25.834 1.00 23.84 87 ALA A O 1
ATOM 619 N N . ASP A 1 91 ? 24.864 26.572 27.771 1.00 16.49 88 ASP A N 1
ATOM 620 C CA . ASP A 1 91 ? 23.918 25.582 27.274 1.00 17.18 88 ASP A CA 1
ATOM 621 C C . ASP A 1 91 ? 22.522 26.010 27.706 1.00 21.15 88 ASP A C 1
ATOM 622 O O . ASP A 1 91 ? 22.092 25.716 28.825 1.00 21.42 88 ASP A O 1
ATOM 627 N N . ARG A 1 92 ? 21.813 26.703 26.806 1.00 23.99 89 ARG A N 1
ATOM 628 C CA . ARG A 1 92 ? 20.446 27.135 27.097 1.00 23.28 89 ARG A CA 1
ATOM 629 C C . ARG A 1 92 ? 19.530 25.954 27.387 1.00 23.30 89 ARG A C 1
ATOM 630 O O . ARG A 1 92 ? 18.585 26.082 28.175 1.00 19.15 89 ARG A O 1
ATOM 646 N N . ALA A 1 94 ? 20.493 22.942 28.752 1.00 25.98 91 ALA A N 1
ATOM 647 C CA . ALA A 1 94 ? 20.818 22.483 30.094 1.00 24.61 91 ALA A CA 1
ATOM 648 C C . ALA A 1 94 ? 20.309 23.463 31.144 1.00 27.12 91 ALA A C 1
ATOM 649 O O . ALA A 1 94 ? 19.792 23.052 32.188 1.00 31.32 91 ALA A O 1
ATOM 651 N N . LEU A 1 95 ? 20.433 24.765 30.881 1.00 30.83 92 LEU A N 1
ATOM 652 C CA . LEU A 1 95 ? 19.924 25.756 31.827 1.00 32.02 92 LEU A CA 1
ATOM 653 C C . LEU A 1 95 ? 18.410 25.656 31.968 1.00 29.83 92 LEU A C 1
ATOM 654 O O . LEU A 1 95 ? 17.879 25.728 33.083 1.00 24.86 92 LEU A O 1
ATOM 659 N N . LEU A 1 96 ? 17.703 25.488 30.845 1.00 29.80 93 LEU A N 1
ATOM 660 C CA . LEU A 1 96 ? 16.251 25.339 30.870 1.00 27.44 93 LEU A CA 1
ATOM 661 C C . LEU A 1 96 ? 15.830 24.157 31.733 1.00 29.59 93 LEU A C 1
ATOM 662 O O . LEU A 1 96 ? 14.996 24.296 32.635 1.00 28.62 93 LEU A O 1
ATOM 667 N N . ARG A 1 97 ? 16.395 22.978 31.465 1.00 30.47 94 ARG A N 1
ATOM 668 C CA . ARG A 1 97 ? 16.057 21.806 32.266 1.00 34.41 94 ARG A CA 1
ATOM 669 C C . ARG A 1 97 ? 16.401 22.022 33.736 1.00 33.90 94 ARG A C 1
ATOM 670 O O . ARG A 1 97 ? 15.631 21.644 34.625 1.00 35.16 94 ARG A O 1
ATOM 678 N N . HIS A 1 98 ? 17.547 22.644 34.009 1.00 33.67 95 HIS A N 1
ATOM 679 C CA . HIS A 1 98 ? 17.999 22.777 35.388 1.00 32.76 95 HIS A CA 1
ATOM 680 C C . HIS A 1 98 ? 17.094 23.709 36.188 1.00 28.04 95 HIS A C 1
ATOM 681 O O . HIS A 1 98 ? 16.810 23.447 37.362 1.00 27.00 95 HIS A O 1
ATOM 688 N N . LEU A 1 99 ? 16.626 24.797 35.575 1.00 29.29 96 LEU A N 1
ATOM 689 C CA . LEU A 1 99 ? 15.733 25.707 36.288 1.00 29.92 96 LEU A CA 1
ATOM 690 C C . LEU A 1 99 ? 14.344 25.106 36.467 1.00 30.58 96 LEU A C 1
ATOM 691 O O . LEU A 1 99 ? 13.687 25.361 37.481 1.00 32.12 96 LEU A O 1
ATOM 696 N N . ILE A 1 100 ? 13.887 24.307 35.500 1.00 34.69 97 ILE A N 1
ATOM 697 C CA . ILE A 1 100 ? 12.585 23.649 35.607 1.00 32.80 97 ILE A CA 1
ATOM 698 C C . ILE A 1 100 ? 12.549 22.717 36.811 1.00 34.12 97 ILE A C 1
ATOM 699 O O . ILE A 1 100 ? 11.551 22.659 37.539 1.00 39.99 97 ILE A O 1
ATOM 704 N N . LEU A 1 101 ? 13.632 21.972 37.041 1.00 32.31 98 LEU A N 1
ATOM 705 C CA . LEU A 1 101 ? 13.670 21.034 38.156 1.00 32.99 98 LEU A CA 1
ATOM 706 C C . LEU A 1 101 ? 13.579 21.727 39.509 1.00 40.06 98 LEU A C 1
ATOM 707 O O . LEU A 1 101 ? 13.207 21.084 40.496 1.00 45.13 98 LEU A O 1
ATOM 712 N N . ALA A 1 102 ? 13.919 23.011 39.585 1.00 38.32 99 ALA A N 1
ATOM 713 C CA . ALA A 1 102 ? 13.878 23.751 40.837 1.00 35.84 99 ALA A CA 1
ATOM 714 C C . ALA A 1 102 ? 12.610 24.578 40.988 1.00 40.31 99 ALA A C 1
ATOM 715 O O . ALA A 1 102 ? 12.509 25.373 41.927 1.00 41.85 99 ALA A O 1
ATOM 717 N N . ASP A 1 103 ? 11.643 24.404 40.090 1.00 50.43 100 ASP A N 1
ATOM 718 C CA . ASP A 1 103 ? 10.415 25.193 40.080 1.00 56.50 100 ASP A CA 1
ATOM 719 C C . ASP A 1 103 ? 10.728 26.685 40.059 1.00 55.26 100 ASP A C 1
ATOM 720 O O . ASP A 1 103 ? 10.151 27.485 40.798 1.00 61.76 100 ASP A O 1
ATOM 725 N N . ILE A 1 104 ? 11.670 27.054 39.202 1.00 44.51 101 ILE A N 1
ATOM 726 C CA . ILE A 1 104 ? 11.998 28.450 38.937 1.00 36.42 101 ILE A CA 1
ATOM 727 C C . ILE A 1 104 ? 11.288 28.847 37.645 1.00 40.88 101 ILE A C 1
ATOM 728 O O . ILE A 1 104 ? 11.500 28.192 36.614 1.00 47.85 101 ILE A O 1
ATOM 733 N N . PRO A 1 105 ? 10.427 29.860 37.665 1.00 35.21 102 PRO A N 1
ATOM 734 C CA . PRO A 1 105 ? 9.620 30.168 36.477 1.00 37.64 102 PRO A CA 1
ATOM 735 C C . PRO A 1 105 ? 10.475 30.578 35.286 1.00 39.08 102 PRO A C 1
ATOM 736 O O . PRO A 1 105 ? 11.313 31.478 35.378 1.00 45.22 102 PRO A O 1
ATOM 740 N N . VAL A 1 106 ? 10.250 29.903 34.164 1.00 35.09 103 VAL A N 1
ATOM 741 C CA . VAL A 1 106 ? 10.876 30.238 32.886 1.00 33.56 103 VAL A CA 1
ATOM 742 C C . VAL A 1 106 ? 9.775 30.333 31.840 1.00 37.62 103 VAL A C 1
ATOM 743 O O . VAL A 1 106 ? 8.675 29.790 32.029 1.00 41.20 103 VAL A O 1
ATOM 747 N N . PRO A 1 107 ? 10.024 31.035 30.734 1.00 39.21 104 PRO A N 1
ATOM 748 C CA . PRO A 1 107 ? 8.999 31.133 29.690 1.00 43.75 104 PRO A CA 1
ATOM 749 C C . PRO A 1 107 ? 8.633 29.768 29.126 1.00 48.54 104 PRO A C 1
ATOM 750 O O . PRO A 1 107 ? 9.370 28.788 29.254 1.00 49.03 104 PRO A O 1
ATOM 754 N N . GLU A 1 108 ? 7.459 29.710 28.504 1.00 54.23 105 GLU A N 1
ATOM 755 C CA . GLU A 1 108 ? 7.033 28.493 27.827 1.00 52.12 105 GLU A CA 1
ATOM 756 C C . GLU A 1 108 ? 7.965 28.212 26.653 1.00 44.76 105 GLU A C 1
ATOM 757 O O . GLU A 1 108 ? 8.167 29.072 25.787 1.00 42.75 105 GLU A O 1
ATOM 763 N N . THR A 1 109 ? 8.538 27.011 26.625 1.00 40.47 106 THR A N 1
ATOM 764 C CA . THR A 1 109 ? 9.565 26.670 25.652 1.00 40.46 106 THR A CA 1
ATOM 765 C C . THR A 1 109 ? 9.261 25.326 25.007 1.00 42.15 106 THR A C 1
ATOM 766 O O . THR A 1 109 ? 8.758 24.411 25.665 1.00 45.53 106 THR A O 1
ATOM 770 N N . ARG A 1 110 ? 9.561 25.221 23.714 1.00 36.61 107 ARG A N 1
ATOM 771 C CA . ARG A 1 110 ? 9.517 23.962 22.986 1.00 36.84 107 ARG A CA 1
ATOM 772 C C . ARG A 1 110 ? 10.871 23.737 22.331 1.00 34.53 107 ARG A C 1
ATOM 773 O O . ARG A 1 110 ? 11.465 24.671 21.784 1.00 35.67 107 ARG A O 1
ATOM 781 N N . VAL A 1 111 ? 11.359 22.502 22.393 1.00 31.74 108 VAL A N 1
ATOM 782 C CA . VAL A 1 111 ? 12.612 22.131 21.746 1.00 33.80 108 VAL A CA 1
ATOM 783 C C . VAL A 1 111 ? 12.268 21.581 20.365 1.00 33.81 108 VAL A C 1
ATOM 784 O O . VAL A 1 111 ? 11.654 20.519 20.247 1.00 36.33 108 VAL A O 1
ATOM 788 N N . CYS A 1 112 ? 12.662 22.302 19.319 1.00 29.67 109 CYS A N 1
ATOM 789 C CA . CYS A 1 112 ? 12.284 21.979 17.950 1.00 30.93 109 CYS A CA 1
ATOM 790 C C . CYS A 1 112 ? 13.512 21.563 17.157 1.00 29.64 109 CYS A C 1
ATOM 791 O O . CYS A 1 112 ? 14.513 22.287 17.131 1.00 28.69 109 CYS A O 1
ATOM 794 N N . PHE A 1 113 ? 13.426 20.408 16.496 1.00 31.34 110 PHE A N 1
ATOM 795 C CA . PHE A 1 113 ? 14.564 19.819 15.802 1.00 33.93 110 PHE A CA 1
ATOM 796 C C . PHE A 1 113 ? 14.435 19.906 14.285 1.00 37.38 110 PHE A C 1
ATOM 797 O O . PHE A 1 113 ? 15.088 19.143 13.567 1.00 33.45 110 PHE A O 1
ATOM 805 N N . GLY A 1 114 ? 13.622 20.830 13.786 1.00 45.64 111 GLY A N 1
ATOM 806 C CA . GLY A 1 114 ? 13.468 21.000 12.351 1.00 52.27 111 GLY A CA 1
ATOM 807 C C . GLY A 1 114 ? 12.489 22.114 12.052 1.00 56.89 111 GLY A C 1
ATOM 808 O O . GLY A 1 114 ? 11.810 22.636 12.943 1.00 55.37 111 GLY A O 1
ATOM 809 N N . GLU A 1 115 ? 12.414 22.460 10.762 1.00 62.48 112 GLU A N 1
ATOM 810 C CA . GLU A 1 115 ? 11.612 23.605 10.336 1.00 65.62 112 GLU A CA 1
ATOM 811 C C . GLU A 1 115 ? 10.131 23.394 10.633 1.00 58.29 112 GLU A C 1
ATOM 812 O O . GLU A 1 115 ? 9.458 24.288 11.158 1.00 55.54 112 GLU A O 1
ATOM 818 N N . GLU A 1 116 ? 9.604 22.216 10.296 1.00 49.67 113 GLU A N 1
ATOM 819 C CA . GLU A 1 116 ? 8.195 21.942 10.554 1.00 50.21 113 GLU A CA 1
ATOM 820 C C . GLU A 1 116 ? 7.877 21.998 12.044 1.00 53.16 113 GLU A C 1
ATOM 821 O O . GLU A 1 116 ? 6.773 22.401 12.430 1.00 53.63 113 GLU A O 1
ATOM 827 N N . ALA A 1 117 ? 8.834 21.615 12.896 1.00 53.24 114 ALA A N 1
ATOM 828 C CA . ALA A 1 117 ? 8.608 21.654 14.337 1.00 49.08 114 ALA A CA 1
ATOM 829 C C . ALA A 1 117 ? 8.592 23.079 14.870 1.00 47.13 114 ALA A C 1
ATOM 830 O O . ALA A 1 117 ? 7.881 23.368 15.839 1.00 45.96 114 ALA A O 1
ATOM 832 N N . ILE A 1 118 ? 9.365 23.977 14.257 1.00 46.58 115 ILE A N 1
ATOM 833 C CA . ILE A 1 118 ? 9.395 25.369 14.700 1.00 45.73 115 ILE A CA 1
ATOM 834 C C . ILE A 1 118 ? 8.024 26.012 14.529 1.00 47.51 115 ILE A C 1
ATOM 835 O O . ILE A 1 118 ? 7.462 26.580 15.473 1.00 39.17 115 ILE A O 1
ATOM 840 N N . PHE A 1 119 ? 7.463 25.926 13.317 1.00 58.88 116 PHE A N 1
ATOM 841 C CA . PHE A 1 119 ? 6.158 26.528 13.059 1.00 60.48 116 PHE A CA 1
ATOM 842 C C . PHE A 1 119 ? 5.051 25.826 13.833 1.00 60.61 116 PHE A C 1
ATOM 843 O O . PHE A 1 119 ? 4.049 26.459 14.188 1.00 61.77 116 PHE A O 1
ATOM 851 N N . ALA A 1 120 ? 5.207 24.527 14.099 1.00 51.49 117 ALA A N 1
ATOM 852 C CA . ALA A 1 120 ? 4.239 23.831 14.938 1.00 54.41 117 ALA A CA 1
ATOM 853 C C . ALA A 1 120 ? 4.224 24.412 16.346 1.00 63.69 117 ALA A C 1
ATOM 854 O O . ALA A 1 120 ? 3.153 24.649 16.919 1.00 69.95 117 ALA A O 1
ATOM 856 N N . ALA A 1 121 ? 5.406 24.663 16.913 1.00 64.59 118 ALA A N 1
ATOM 857 C CA . ALA A 1 121 ? 5.482 25.239 18.251 1.00 64.93 118 ALA A CA 1
ATOM 858 C C . ALA A 1 121 ? 5.021 26.690 18.255 1.00 66.13 118 ALA A C 1
ATOM 859 O O . ALA A 1 121 ? 4.346 27.128 19.195 1.00 67.07 118 ALA A O 1
ATOM 861 N N . ILE A 1 122 ? 5.381 27.453 17.219 1.00 61.51 119 ILE A N 1
ATOM 862 C CA . ILE A 1 122 ? 4.938 28.842 17.121 1.00 59.49 119 ILE A CA 1
ATOM 863 C C . ILE A 1 122 ? 3.419 28.924 17.189 1.00 60.25 119 ILE A C 1
ATOM 864 O O . ILE A 1 122 ? 2.857 29.804 17.854 1.00 57.41 119 ILE A O 1
ATOM 869 N N . ALA A 1 123 ? 2.732 27.997 16.518 1.00 64.41 120 ALA A N 1
ATOM 870 C CA . ALA A 1 123 ? 1.275 27.998 16.543 1.00 64.89 120 ALA A CA 1
ATOM 871 C C . ALA A 1 123 ? 0.728 27.561 17.896 1.00 64.26 120 ALA A C 1
ATOM 872 O O . ALA A 1 123 ? -0.336 28.032 18.313 1.00 65.16 120 ALA A O 1
ATOM 874 N N . GLU A 1 124 ? 1.436 26.675 18.598 1.00 64.42 121 GLU A N 1
ATOM 875 C CA . GLU A 1 124 ? 0.887 26.123 19.830 1.00 66.68 121 GLU A CA 1
ATOM 876 C C . GLU A 1 124 ? 0.888 27.143 20.965 1.00 68.88 121 GLU A C 1
ATOM 877 O O . GLU A 1 124 ? -0.034 27.146 21.789 1.00 69.82 121 GLU A O 1
ATOM 883 N N . ILE A 1 125 ? 1.895 28.017 21.024 1.00 68.20 122 ILE A N 1
ATOM 884 C CA . ILE A 1 125 ? 2.028 28.955 22.128 1.00 63.79 122 ILE A CA 1
ATOM 885 C C . ILE A 1 125 ? 1.552 30.363 21.772 1.00 59.54 122 ILE A C 1
ATOM 886 O O . ILE A 1 125 ? 1.060 31.077 22.654 1.00 56.05 122 ILE A O 1
ATOM 891 N N . GLY A 1 126 ? 1.677 30.788 20.523 1.00 64.42 123 GLY A N 1
ATOM 892 C CA . GLY A 1 126 ? 1.178 32.085 20.097 1.00 65.71 123 GLY A CA 1
ATOM 893 C C . GLY A 1 126 ? 2.295 33.028 19.684 1.00 67.43 123 GLY A C 1
ATOM 894 O O . GLY A 1 126 ? 3.458 32.646 19.536 1.00 69.19 123 GLY A O 1
ATOM 895 N N . TYR A 1 127 ? 1.914 34.282 19.469 1.00 67.91 124 TYR A N 1
ATOM 896 C CA . TYR A 1 127 ? 2.886 35.336 19.195 1.00 67.26 124 TYR A CA 1
ATOM 897 C C . TYR A 1 127 ? 2.874 36.328 20.349 1.00 68.60 124 TYR A C 1
ATOM 898 O O . TYR A 1 127 ? 1.841 36.508 20.992 1.00 73.46 124 TYR A O 1
ATOM 907 N N . PRO A 1 128 ? 4.023 36.964 20.628 1.00 66.55 125 PRO A N 1
ATOM 908 C CA . PRO A 1 128 ? 5.298 36.756 19.937 1.00 63.84 125 PRO A CA 1
ATOM 909 C C . PRO A 1 128 ? 6.091 35.590 20.512 1.00 60.47 125 PRO A C 1
ATOM 910 O O . PRO A 1 128 ? 5.853 35.189 21.651 1.00 61.95 125 PRO A O 1
ATOM 914 N N . VAL A 1 129 ? 7.018 35.047 19.728 1.00 54.34 126 VAL A N 1
ATOM 915 C CA . VAL A 1 129 ? 7.955 34.045 20.212 1.00 54.17 126 VAL A CA 1
ATOM 916 C C . VAL A 1 129 ? 9.373 34.545 19.972 1.00 53.79 126 VAL A C 1
ATOM 917 O O . VAL A 1 129 ? 9.601 35.570 19.326 1.00 53.13 126 VAL A O 1
ATOM 921 N N . VAL A 1 130 ? 10.331 33.793 20.502 1.00 51.23 127 VAL A N 1
ATOM 922 C CA . VAL A 1 130 ? 11.746 34.098 20.358 1.00 48.06 127 VAL A CA 1
ATOM 923 C C . VAL A 1 130 ? 12.469 32.814 19.967 1.00 44.13 127 VAL A C 1
ATOM 924 O O . VAL A 1 130 ? 12.076 31.718 20.383 1.00 42.12 127 VAL A O 1
ATOM 928 N N . LEU A 1 131 ? 13.495 32.944 19.129 1.00 43.22 128 LEU A N 1
ATOM 929 C CA . LEU A 1 131 ? 14.253 31.801 18.632 1.00 43.93 128 LEU A CA 1
ATOM 930 C C . LEU A 1 131 ? 15.651 31.826 19.234 1.00 41.95 128 LEU A C 1
ATOM 931 O O . LEU A 1 131 ? 16.419 32.765 18.994 1.00 40.94 128 LEU A O 1
ATOM 936 N N . LYS A 1 132 ? 15.979 30.789 20.001 1.00 37.45 129 LYS A N 1
ATOM 937 C CA . LYS A 1 132 ? 17.257 30.676 20.687 1.00 31.76 129 LYS A CA 1
ATOM 938 C C . LYS A 1 132 ? 17.951 29.392 20.261 1.00 30.25 129 LYS A C 1
ATOM 939 O O . LYS A 1 132 ? 17.367 28.307 20.356 1.00 28.56 129 LYS A O 1
ATOM 945 N N . SER A 1 133 ? 19.193 29.515 19.800 1.00 28.02 130 SER A N 1
ATOM 946 C CA . SER A 1 133 ? 20.008 28.336 19.546 1.00 28.72 130 SER A CA 1
ATOM 947 C C . SER A 1 133 ? 20.244 27.578 20.848 1.00 30.61 130 SER A C 1
ATOM 948 O O . SER A 1 133 ? 20.249 28.158 21.936 1.00 32.04 130 SER A O 1
ATOM 951 N N . LEU A 1 134 ? 20.444 26.262 20.729 1.00 29.35 131 LEU A N 1
ATOM 952 C CA . LEU A 1 134 ? 20.556 25.422 21.918 1.00 29.16 131 LEU A CA 1
ATOM 953 C C . LEU A 1 134 ? 21.712 25.861 22.812 1.00 29.23 131 LEU A C 1
ATOM 954 O O . LEU A 1 134 ? 21.585 25.861 24.042 1.00 28.02 131 LEU A O 1
ATOM 959 N N . THR A 1 135 ? 22.844 26.233 22.218 1.00 25.82 132 THR A N 1
ATOM 960 C CA . THR A 1 135 ? 23.972 26.774 22.963 1.00 25.61 132 THR A CA 1
ATOM 961 C C . THR A 1 135 ? 24.251 28.196 22.499 1.00 27.67 132 THR A C 1
ATOM 962 O O . THR A 1 135 ? 23.950 28.565 21.360 1.00 28.76 132 THR A O 1
ATOM 966 N N . VAL A 1 136 ? 24.818 28.999 23.401 1.00 29.87 133 VAL A N 1
ATOM 967 C CA . VAL A 1 136 ? 25.041 30.411 23.111 1.00 27.61 133 VAL A CA 1
ATOM 968 C C . VAL A 1 136 ? 26.027 30.537 21.960 1.00 31.22 133 VAL A C 1
ATOM 969 O O . VAL A 1 136 ? 27.173 30.081 22.046 1.00 32.93 133 VAL A O 1
ATOM 973 N N . ASP A 1 137 ? 25.580 31.159 20.872 1.00 36.70 134 ASP A N 1
ATOM 974 C CA . ASP A 1 137 ? 26.373 31.286 19.656 1.00 40.30 134 ASP A CA 1
ATOM 975 C C . ASP A 1 137 ? 26.292 32.732 19.186 1.00 44.54 134 ASP A C 1
ATOM 976 O O . ASP A 1 137 ? 25.179 33.232 18.917 1.00 40.43 134 ASP A O 1
ATOM 981 N N . PRO A 1 138 ? 27.416 33.442 19.078 1.00 48.76 135 PRO A N 1
ATOM 982 C CA . PRO A 1 138 ? 27.353 34.832 18.603 1.00 50.71 135 PRO A CA 1
ATOM 983 C C . PRO A 1 138 ? 26.976 34.952 17.135 1.00 50.65 135 PRO A C 1
ATOM 984 O O . PRO A 1 138 ? 26.549 36.032 16.712 1.00 52.38 135 PRO A O 1
ATOM 988 N N . GLY A 1 139 ? 27.108 33.882 16.350 1.00 54.48 136 GLY A N 1
ATOM 989 C CA . GLY A 1 139 ? 26.665 33.857 14.972 1.00 54.97 136 GLY A CA 1
ATOM 990 C C . GLY A 1 139 ? 25.196 33.566 14.772 1.00 59.54 136 GLY A C 1
ATOM 991 O O . GLY A 1 139 ? 24.713 33.583 13.636 1.00 62.53 136 GLY A O 1
ATOM 992 N N . PHE A 1 140 ? 24.469 33.289 15.852 1.00 58.55 137 PHE A N 1
ATOM 993 C CA . PHE A 1 140 ? 23.022 33.074 15.811 1.00 53.10 137 PHE A CA 1
ATOM 994 C C . PHE A 1 140 ? 22.442 33.767 17.034 1.00 49.45 137 PHE A C 1
ATOM 995 O O . PHE A 1 140 ? 22.080 33.121 18.025 1.00 47.23 137 PHE A O 1
ATOM 1003 N N . PRO A 1 141 ? 22.335 35.092 16.999 1.00 49.27 138 PRO A N 1
ATOM 1004 C CA . PRO A 1 141 ? 21.796 35.816 18.153 1.00 49.79 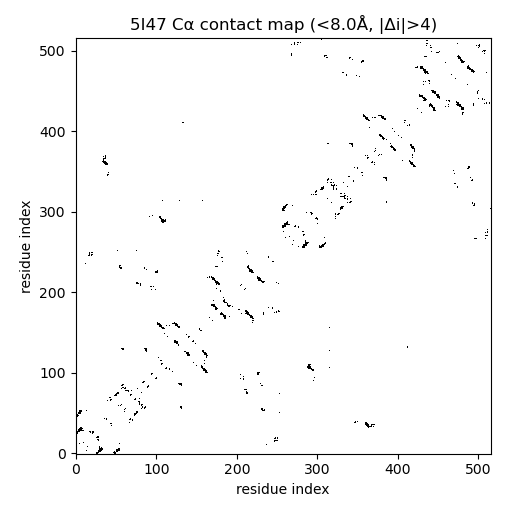138 PRO A CA 1
ATOM 1005 C C . PRO A 1 141 ? 20.320 35.516 18.347 1.00 48.71 138 PRO A C 1
ATOM 1006 O O . PRO A 1 141 ? 19.638 34.992 17.463 1.00 50.21 138 PRO A O 1
ATOM 1010 N N . VAL A 1 142 ? 19.833 35.852 19.544 1.00 43.82 139 VAL A N 1
ATOM 1011 C CA . VAL A 1 142 ? 18.432 35.622 19.873 1.00 42.42 139 VAL A CA 1
ATOM 1012 C C . VAL A 1 142 ? 17.552 36.387 18.896 1.00 43.30 139 VAL A C 1
ATOM 1013 O O . VAL A 1 142 ? 17.757 37.582 18.652 1.00 47.75 139 VAL A O 1
ATOM 1017 N N . ALA A 1 143 ? 16.571 35.698 18.320 1.00 40.19 140 ALA A N 1
ATOM 1018 C CA . ALA A 1 143 ? 15.742 36.253 17.256 1.00 44.80 140 ALA A CA 1
ATOM 1019 C C . ALA A 1 143 ? 14.303 36.391 17.737 1.00 48.66 140 ALA A C 1
ATOM 1020 O O . ALA A 1 143 ? 13.668 35.396 18.109 1.00 46.51 140 ALA A O 1
ATOM 1022 N N . LEU A 1 144 ? 13.792 37.622 17.720 1.00 51.56 141 LEU A N 1
ATOM 1023 C CA . LEU A 1 144 ? 12.405 37.899 18.070 1.00 52.08 141 LEU A CA 1
ATOM 1024 C C . LEU A 1 144 ? 11.529 37.745 16.833 1.00 55.73 141 LEU A C 1
ATOM 1025 O O . LEU A 1 144 ? 11.860 38.262 15.760 1.00 54.89 141 LEU A O 1
ATOM 1030 N N . VAL A 1 145 ? 10.422 37.025 16.985 1.00 59.74 142 VAL A N 1
ATOM 1031 C CA . VAL A 1 145 ? 9.487 36.759 15.898 1.00 61.98 142 VAL A CA 1
ATOM 1032 C C . VAL A 1 145 ? 8.142 37.347 16.299 1.00 63.90 142 VAL A C 1
ATOM 1033 O O . VAL A 1 145 ? 7.483 36.841 17.218 1.00 59.13 142 VAL A O 1
ATOM 1037 N N . GLU A 1 146 ? 7.736 38.414 15.612 1.00 70.03 143 GLU A N 1
ATOM 1038 C CA . GLU A 1 146 ? 6.482 39.096 15.904 1.00 72.30 143 GLU A CA 1
ATOM 1039 C C . GLU A 1 146 ? 5.303 38.498 15.145 1.00 77.93 143 GLU A C 1
ATOM 1040 O O . GLU A 1 146 ? 4.216 38.344 15.714 1.00 77.30 143 GLU A O 1
ATOM 1046 N N . ASP A 1 147 ? 5.497 38.151 13.873 1.00 79.60 144 ASP A N 1
ATOM 1047 C CA . ASP A 1 147 ? 4.426 37.643 13.030 1.00 81.13 144 ASP A CA 1
ATOM 1048 C C . ASP A 1 147 ? 4.954 36.502 12.171 1.00 80.95 144 ASP A C 1
ATOM 1049 O O . ASP A 1 147 ? 6.156 36.228 12.128 1.00 77.86 144 ASP A O 1
ATOM 1054 N N . GLN A 1 148 ? 4.031 35.839 11.469 1.00 86.15 145 GLN A N 1
ATOM 1055 C CA . GLN A 1 148 ? 4.395 34.733 10.590 1.00 88.59 145 GLN A CA 1
ATOM 1056 C C . GLN A 1 148 ? 5.286 35.168 9.433 1.00 91.96 145 GLN A C 1
ATOM 1057 O O . GLN A 1 148 ? 5.868 34.305 8.766 1.00 91.72 145 GLN A O 1
ATOM 1059 N N . ASP A 1 149 ? 5.405 36.472 9.176 1.00 95.42 146 ASP A N 1
ATOM 1060 C CA . ASP A 1 149 ? 6.336 36.945 8.159 1.00 98.80 146 ASP A CA 1
ATOM 1061 C C . ASP A 1 149 ? 7.774 36.874 8.658 1.00 97.60 146 ASP A C 1
ATOM 1062 O O . ASP A 1 149 ? 8.647 36.320 7.981 1.00 97.15 146 ASP A O 1
ATOM 1067 N N . ALA A 1 150 ? 8.036 37.431 9.844 1.00 97.37 147 ALA A N 1
ATOM 1068 C CA . ALA A 1 150 ? 9.377 37.355 10.414 1.00 94.71 147 ALA A CA 1
ATOM 1069 C C . ALA A 1 150 ? 9.747 35.925 10.786 1.00 93.28 147 ALA A C 1
ATOM 1070 O O . ALA A 1 150 ? 10.935 35.587 10.833 1.00 92.83 147 ALA A O 1
ATOM 1072 N N . ALA A 1 151 ? 8.751 35.078 11.054 1.00 91.97 148 ALA A N 1
ATOM 1073 C CA . ALA A 1 151 ? 9.021 33.675 11.347 1.00 84.52 148 ALA A CA 1
ATOM 1074 C C . ALA A 1 151 ? 9.667 32.986 10.153 1.00 83.87 148 ALA A C 1
ATOM 1075 O O . ALA A 1 151 ? 10.768 32.434 10.255 1.00 81.84 148 ALA A O 1
ATOM 1077 N N . GLU A 1 152 ? 8.995 33.022 9.000 1.00 86.67 149 GLU A N 1
ATOM 1078 C CA . GLU A 1 152 ? 9.506 32.347 7.813 1.00 86.33 149 GLU A CA 1
ATOM 1079 C C . GLU A 1 152 ? 10.763 33.007 7.261 1.00 82.34 149 GLU A C 1
ATOM 1080 O O . GLU A 1 152 ? 11.485 32.377 6.480 1.00 79.49 149 GLU A O 1
ATOM 1086 N N . ALA A 1 153 ? 11.047 34.250 7.654 1.00 79.25 150 ALA A N 1
ATOM 1087 C CA . ALA A 1 153 ? 12.246 34.928 7.173 1.00 74.57 150 ALA A CA 1
ATOM 1088 C C . ALA A 1 153 ? 13.493 34.435 7.899 1.00 74.57 150 ALA A C 1
ATOM 1089 O O . ALA A 1 153 ? 14.515 34.146 7.266 1.00 74.99 150 ALA A O 1
ATOM 1091 N N . ILE A 1 154 ? 13.423 34.328 9.228 1.00 75.54 151 ILE A N 1
ATOM 1092 C CA . ILE A 1 154 ? 14.590 33.912 10.002 1.00 73.96 151 ILE A CA 1
ATOM 1093 C C . ILE A 1 154 ? 14.835 32.412 9.857 1.00 72.80 151 ILE A C 1
ATOM 1094 O O . ILE A 1 154 ? 15.981 31.954 9.947 1.00 70.01 151 ILE A O 1
ATOM 1099 N N . VAL A 1 155 ? 13.780 31.626 9.620 1.00 72.17 152 VAL A N 1
ATOM 1100 C CA . VAL A 1 155 ? 13.957 30.192 9.393 1.00 70.49 152 VAL A CA 1
ATOM 1101 C C . VAL A 1 155 ? 14.789 29.950 8.140 1.00 75.64 152 VAL A C 1
ATOM 1102 O O . VAL A 1 155 ? 15.698 29.111 8.130 1.00 76.84 152 VAL A O 1
ATOM 1106 N N . GLU A 1 156 ? 14.494 30.683 7.064 1.00 81.11 153 GLU A N 1
ATOM 1107 C CA . GLU A 1 156 ? 15.294 30.560 5.850 1.00 86.54 153 GLU A CA 1
ATOM 1108 C C . GLU A 1 156 ? 16.702 31.105 6.056 1.00 88.17 153 GLU A C 1
ATOM 1109 O O . GLU A 1 156 ? 17.655 30.603 5.449 1.00 88.33 153 GLU A O 1
ATOM 1115 N N . HIS A 1 157 ? 16.848 32.118 6.914 1.00 88.52 154 HIS A N 1
ATOM 1116 C CA . HIS A 1 157 ? 18.155 32.724 7.150 1.00 86.42 154 HIS A CA 1
ATOM 1117 C C . HIS A 1 157 ? 19.129 31.725 7.765 1.00 84.19 154 HIS A C 1
ATOM 1118 O O . HIS A 1 157 ? 20.304 31.677 7.382 1.00 82.79 154 HIS A O 1
ATOM 1125 N N . ARG A 1 158 ? 18.660 30.916 8.718 1.00 82.66 155 ARG A N 1
ATOM 1126 C CA . ARG A 1 158 ? 19.559 29.992 9.403 1.00 83.86 155 ARG A CA 1
ATOM 1127 C C . ARG A 1 158 ? 20.034 28.882 8.472 1.00 88.20 155 ARG A C 1
ATOM 1128 O O . ARG A 1 158 ? 21.186 28.440 8.562 1.00 83.47 155 ARG A O 1
ATOM 1130 N N . ILE A 1 159 ? 19.173 28.435 7.557 1.00 92.43 156 ILE A N 1
ATOM 1131 C CA . ILE A 1 159 ? 19.495 27.330 6.658 1.00 91.46 156 ILE A CA 1
ATOM 1132 C C . ILE A 1 159 ? 20.421 27.807 5.545 1.00 98.51 156 ILE A C 1
ATOM 1133 O O . ILE A 1 159 ? 20.257 27.425 4.382 1.00 98.45 156 ILE A O 1
ATOM 1143 N N . GLU A 1 164 ? 23.174 23.862 11.766 1.00 82.19 161 GLU A N 1
ATOM 1144 C CA . GLU A 1 164 ? 22.322 24.263 12.881 1.00 82.13 161 GLU A CA 1
ATOM 1145 C C . GLU A 1 164 ? 20.850 24.083 12.524 1.00 79.12 161 GLU A C 1
ATOM 1146 O O . GLU A 1 164 ? 20.243 24.957 11.905 1.00 80.49 161 GLU A O 1
ATOM 1148 N N . ARG A 1 165 ? 20.279 22.947 12.919 1.00 76.62 162 ARG A N 1
ATOM 1149 C CA . ARG A 1 165 ? 18.904 22.595 12.583 1.00 74.70 162 ARG A CA 1
ATOM 1150 C C . ARG A 1 165 ? 18.123 22.208 13.830 1.00 72.58 162 ARG A C 1
ATOM 1151 O O . ARG A 1 165 ? 17.378 21.223 13.841 1.00 77.44 162 ARG A O 1
ATOM 1153 N N . ALA A 1 166 ? 18.280 22.980 14.903 1.00 58.63 163 ALA A N 1
ATOM 1154 C CA . ALA A 1 166 ? 17.524 22.759 16.128 1.00 44.83 163 ALA A CA 1
ATOM 1155 C C . ALA A 1 166 ? 17.548 24.044 16.937 1.00 39.76 163 ALA A C 1
ATOM 1156 O O . ALA A 1 166 ? 18.614 24.635 17.128 1.00 44.12 163 ALA A O 1
ATOM 1158 N N . VAL A 1 167 ? 16.376 24.485 17.391 1.00 35.82 164 VAL A N 1
ATOM 1159 C CA . VAL A 1 167 ? 16.257 25.725 18.142 1.00 37.72 164 VAL A CA 1
ATOM 1160 C C . VAL A 1 167 ? 15.237 25.542 19.253 1.00 39.10 164 VAL A C 1
ATOM 1161 O O . VAL A 1 167 ? 14.348 24.691 19.186 1.00 42.93 164 VAL A O 1
ATOM 1165 N N . LEU A 1 168 ? 15.387 26.358 20.288 1.00 37.50 165 LEU A N 1
ATOM 1166 C CA . LEU A 1 168 ? 14.342 26.555 21.277 1.00 38.12 165 LEU A CA 1
ATOM 1167 C C . LEU A 1 168 ? 13.380 27.617 20.761 1.00 42.08 165 LEU A C 1
ATOM 1168 O O . LEU A 1 168 ? 13.803 28.704 20.351 1.00 41.25 165 LEU A O 1
ATOM 1173 N N . VAL A 1 169 ? 12.094 27.289 20.754 1.00 41.62 166 VAL A N 1
ATOM 1174 C CA . VAL A 1 169 ? 11.038 28.261 20.518 1.00 38.58 166 VAL A CA 1
ATOM 1175 C C . VAL A 1 169 ? 10.478 28.636 21.878 1.00 36.43 166 VAL A C 1
ATOM 1176 O O . VAL A 1 169 ? 10.039 27.764 22.638 1.00 33.83 166 VAL A O 1
ATOM 1180 N N . GLN A 1 170 ? 10.519 29.921 22.200 1.00 39.46 167 GLN A N 1
ATOM 1181 C CA . GLN A 1 170 ? 10.196 30.382 23.538 1.00 43.98 167 GLN A CA 1
ATOM 1182 C C . GLN A 1 170 ? 9.227 31.549 23.456 1.00 44.06 167 GLN A C 1
ATOM 1183 O O . GLN A 1 170 ? 9.394 32.449 22.627 1.00 39.51 167 GLN A O 1
ATOM 1189 N N . GLN A 1 171 ? 8.210 31.519 24.316 1.00 49.58 168 GLN A N 1
ATOM 1190 C CA . GLN A 1 171 ? 7.263 32.621 24.414 1.00 54.35 168 GLN A CA 1
ATOM 1191 C C . GLN A 1 171 ? 7.970 33.887 24.877 1.00 55.18 168 GLN A C 1
ATOM 1192 O O . GLN A 1 171 ? 8.516 33.931 25.984 1.00 57.66 168 GLN A O 1
ATOM 1198 N N . PHE A 1 172 ? 7.964 34.912 24.026 1.00 54.33 169 PHE A N 1
ATOM 1199 C CA . PHE A 1 172 ? 8.570 36.192 24.368 1.00 56.15 169 PHE A CA 1
ATOM 1200 C C . PHE A 1 172 ? 7.636 36.980 25.278 1.00 58.33 169 PHE A C 1
ATOM 1201 O O . PHE A 1 172 ? 6.451 37.148 24.971 1.00 61.56 169 PHE A O 1
ATOM 1209 N N . ILE A 1 173 ? 8.170 37.461 26.393 1.00 54.50 170 ILE A N 1
ATOM 1210 C CA . ILE A 1 173 ? 7.409 38.203 27.392 1.00 54.15 170 ILE A CA 1
ATOM 1211 C C . ILE A 1 173 ? 7.795 39.674 27.282 1.00 61.04 170 ILE A C 1
ATOM 1212 O O . ILE A 1 173 ? 8.972 40.012 27.460 1.00 65.26 170 ILE A O 1
ATOM 1217 N N . PRO A 1 174 ? 6.858 40.572 26.987 1.00 63.80 171 PRO A N 1
ATOM 1218 C CA . PRO A 1 174 ? 7.189 42.002 26.948 1.00 62.54 171 PRO A CA 1
ATOM 1219 C C . PRO A 1 174 ? 7.376 42.564 28.350 1.00 59.19 171 PRO A C 1
ATOM 1220 O O . PRO A 1 174 ? 7.028 41.946 29.359 1.00 58.07 171 PRO A O 1
ATOM 1224 N N . ALA A 1 175 ? 7.936 43.770 28.402 1.00 61.50 172 ALA A N 1
ATOM 1225 C CA . ALA A 1 175 ? 8.225 44.413 29.676 1.00 67.10 172 ALA A CA 1
ATOM 1226 C C . ALA A 1 175 ? 8.272 45.922 29.480 1.00 71.08 172 ALA A C 1
ATOM 1227 O O . ALA A 1 175 ? 8.734 46.404 28.443 1.00 73.19 172 ALA A O 1
ATOM 1229 N N . ARG A 1 176 ? 7.796 46.655 30.483 1.00 74.28 173 ARG A N 1
ATOM 1230 C CA . ARG A 1 176 ? 7.800 48.115 30.451 1.00 75.58 173 ARG A CA 1
ATOM 1231 C C . ARG A 1 176 ? 9.181 48.671 30.787 1.00 78.35 173 ARG A C 1
ATOM 1232 O O . ARG A 1 176 ? 10.066 48.733 29.933 1.00 79.57 173 ARG A O 1
ATOM 1234 N N . GLY A 1 178 ? 12.086 48.826 32.207 1.00 71.26 175 GLY A N 1
ATOM 1235 C CA . GLY A 1 178 ? 11.339 49.109 33.418 1.00 68.92 175 GLY A CA 1
ATOM 1236 C C . GLY A 1 178 ? 11.197 47.906 34.329 1.00 66.56 175 GLY A C 1
ATOM 1237 O O . GLY A 1 178 ? 11.886 47.801 35.341 1.00 60.27 175 GLY A O 1
ATOM 1238 N N . GLN A 1 179 ? 10.298 46.993 33.970 1.00 77.80 176 GLN A N 1
ATOM 1239 C CA . GLN A 1 179 ? 10.056 45.789 34.753 1.00 81.71 176 GLN A CA 1
ATOM 1240 C C . GLN A 1 179 ? 10.906 44.608 34.296 1.00 80.17 176 GLN A C 1
ATOM 1241 O O . GLN A 1 179 ? 10.618 43.467 34.674 1.00 79.14 176 GLN A O 1
ATOM 1247 N N . SER A 1 180 ? 11.940 44.855 33.491 1.00 78.56 177 SER A N 1
ATOM 1248 C CA . SER A 1 180 ? 12.909 43.833 33.107 1.00 74.91 177 SER A CA 1
ATOM 1249 C C . SER A 1 180 ? 14.179 44.072 33.917 1.00 64.30 177 SER A C 1
ATOM 1250 O O . SER A 1 180 ? 14.877 45.069 33.708 1.00 63.09 177 SER A O 1
ATOM 1253 N N . VAL A 1 181 ? 14.478 43.160 34.836 1.00 48.40 178 VAL A N 1
ATOM 1254 C CA . VAL A 1 181 ? 15.507 43.381 35.837 1.00 41.68 178 VAL A CA 1
ATOM 1255 C C . VAL A 1 181 ? 16.681 42.432 35.599 1.00 36.82 178 VAL A C 1
ATOM 1256 O O . VAL A 1 181 ? 16.621 41.511 34.784 1.00 36.01 178 VAL A O 1
ATOM 1260 N N . ARG A 1 182 ? 17.763 42.671 36.337 1.00 32.13 179 ARG A N 1
ATOM 1261 C CA . ARG A 1 182 ? 18.997 41.906 36.211 1.00 27.45 179 ARG A CA 1
ATOM 1262 C C . ARG A 1 182 ? 19.531 41.630 37.608 1.00 28.29 179 ARG A C 1
ATOM 1263 O O . ARG A 1 182 ? 19.765 42.569 38.374 1.00 30.59 179 ARG A O 1
ATOM 1271 N N . LEU A 1 183 ? 19.699 40.350 37.944 1.00 26.86 180 LEU A N 1
ATOM 1272 C CA . LEU A 1 183 ? 20.299 39.945 39.210 1.00 21.00 180 LEU A CA 1
ATOM 1273 C C . LEU A 1 183 ? 21.797 39.758 39.000 1.00 24.68 180 LEU A C 1
ATOM 1274 O O . LEU A 1 183 ? 22.213 38.932 38.182 1.00 25.84 180 LEU A O 1
ATOM 1279 N N . VAL A 1 184 ? 22.603 40.510 39.743 1.00 24.83 181 VAL A N 1
ATOM 1280 C CA . VAL A 1 184 ? 24.053 40.505 39.583 1.00 17.80 181 VAL A CA 1
ATOM 1281 C C . VAL A 1 184 ? 24.649 39.658 40.698 1.00 15.99 181 VAL A C 1
ATOM 1282 O O . VAL A 1 184 ? 24.647 40.060 41.865 1.00 16.62 181 VAL A O 1
ATOM 1286 N N . VAL A 1 185 ? 25.170 38.487 40.344 1.00 23.40 182 VAL A N 1
ATOM 1287 C CA . VAL A 1 185 ? 25.844 37.601 41.288 1.00 20.38 182 VAL A CA 1
ATOM 1288 C C . VAL A 1 185 ? 27.347 37.783 41.104 1.00 18.39 182 VAL A C 1
ATOM 1289 O O . VAL A 1 185 ? 27.893 37.472 40.042 1.00 19.48 182 VAL A O 1
ATOM 1293 N N . ALA A 1 186 ? 28.026 38.286 42.130 1.00 17.95 183 ALA A N 1
ATOM 1294 C CA . ALA A 1 186 ? 29.458 38.577 42.057 1.00 16.84 183 ALA A CA 1
ATOM 1295 C C . ALA A 1 186 ? 30.187 37.665 43.037 1.00 17.08 183 ALA A C 1
ATOM 1296 O O . ALA A 1 186 ? 30.591 38.077 44.122 1.00 32.83 183 ALA A O 1
ATOM 1298 N N . GLY A 1 187 ? 30.361 36.412 42.644 1.00 17.83 184 GLY A N 1
ATOM 1299 C CA . GLY A 1 187 ? 31.019 35.464 43.515 1.00 15.53 184 GLY A CA 1
ATOM 1300 C C . GLY A 1 187 ? 30.038 34.604 44.281 1.00 21.86 184 GLY A C 1
ATOM 1301 O O . GLY A 1 187 ? 29.347 33.771 43.688 1.00 27.54 184 GLY A O 1
ATOM 1302 N N . ARG A 1 188 ? 29.947 34.797 45.595 1.00 27.18 185 ARG A N 1
ATOM 1303 C CA . ARG A 1 188 ? 29.141 33.907 46.417 1.00 25.41 185 ARG A CA 1
ATOM 1304 C C . ARG A 1 188 ? 27.788 34.486 46.804 1.00 20.62 185 ARG A C 1
ATOM 1305 O O . ARG A 1 188 ? 26.977 33.766 47.391 1.00 21.21 185 ARG A O 1
ATOM 1313 N N . SER A 1 189 ? 27.501 35.745 46.475 1.00 20.21 186 SER A N 1
ATOM 1314 C CA . SER A 1 189 ? 26.216 36.318 46.847 1.00 21.66 186 SER A CA 1
ATOM 1315 C C . SER A 1 189 ? 25.757 37.318 45.794 1.00 16.49 186 SER A C 1
ATOM 1316 O O . SER A 1 189 ? 26.498 37.682 44.878 1.00 12.71 186 SER A O 1
ATOM 1319 N N . LEU A 1 190 ? 24.509 37.757 45.954 1.00 16.82 187 LEU A N 1
ATOM 1320 C CA . LEU A 1 190 ? 23.904 38.769 45.096 1.00 16.38 187 LEU A CA 1
ATOM 1321 C C . LEU A 1 190 ? 24.503 40.137 45.400 1.00 21.83 187 LEU A C 1
ATOM 1322 O O . LEU A 1 190 ? 24.426 40.615 46.537 1.00 20.43 187 LEU A O 1
ATOM 1327 N N . ALA A 1 191 ? 25.092 40.773 44.385 1.00 19.40 188 ALA A N 1
ATOM 1328 C CA . ALA A 1 191 ? 25.734 42.069 44.592 1.00 18.30 188 ALA A CA 1
ATOM 1329 C C . ALA A 1 191 ? 24.748 43.223 44.482 1.00 19.85 188 ALA A C 1
ATOM 1330 O O . ALA A 1 191 ? 24.914 44.246 45.155 1.00 18.40 188 ALA A O 1
ATOM 1332 N N . GLY A 1 192 ? 23.737 43.087 43.638 1.00 18.97 189 GLY A N 1
ATOM 1333 C CA . GLY A 1 192 ? 22.753 44.136 43.482 1.00 17.90 189 GLY A CA 1
ATOM 1334 C C . GLY A 1 192 ? 21.744 43.720 42.442 1.00 18.93 189 GLY A C 1
ATOM 1335 O O . GLY A 1 192 ? 21.893 42.694 41.772 1.00 20.09 189 GLY A O 1
ATOM 1336 N N . ILE A 1 193 ? 20.700 44.530 42.328 1.00 25.29 190 ILE A N 1
ATOM 1337 C CA . ILE A 1 193 ? 19.664 44.339 41.324 1.00 28.81 190 ILE A CA 1
ATOM 1338 C C . ILE A 1 193 ? 19.602 45.591 40.469 1.00 30.81 190 ILE A C 1
ATOM 1339 O O . ILE A 1 193 ? 19.634 46.712 40.989 1.00 29.68 190 ILE A O 1
ATOM 1344 N N . GLU A 1 194 ? 19.515 45.395 39.158 1.00 30.72 191 GLU A N 1
ATOM 1345 C CA . GLU A 1 194 ? 19.409 46.491 38.215 1.00 31.03 191 GLU A CA 1
ATOM 1346 C C . GLU A 1 194 ? 18.200 46.267 37.323 1.00 33.18 191 GLU A C 1
ATOM 1347 O O . GLU A 1 194 ? 17.672 45.158 37.227 1.00 37.48 191 GLU A O 1
ATOM 1353 N N . GLN A 1 195 ? 17.750 47.341 36.685 1.00 33.41 192 GLN A N 1
ATOM 1354 C CA . GLN A 1 195 ? 16.622 47.276 35.772 1.00 46.17 192 GLN A CA 1
ATOM 1355 C C . GLN A 1 195 ? 16.988 47.979 34.473 1.00 54.00 192 GLN A C 1
ATOM 1356 O O . GLN A 1 195 ? 17.854 48.857 34.438 1.00 53.31 192 GLN A O 1
ATOM 1362 N N . ARG A 1 196 ? 16.319 47.574 33.397 1.00 63.37 193 ARG A N 1
ATOM 1363 C CA . ARG A 1 196 ? 16.657 48.060 32.067 1.00 72.27 193 ARG A CA 1
ATOM 1364 C C . ARG A 1 196 ? 16.165 49.489 31.875 1.00 77.63 193 ARG A C 1
ATOM 1365 O O . ARG A 1 196 ? 14.997 49.797 32.133 1.00 80.18 193 ARG A O 1
ATOM 1373 N N . THR A 1 197 ? 17.064 50.356 31.420 1.00 76.85 194 THR A N 1
ATOM 1374 C CA . THR A 1 197 ? 16.745 51.756 31.174 1.00 75.26 194 THR A CA 1
ATOM 1375 C C . THR A 1 197 ? 15.760 51.910 30.017 1.00 76.84 194 THR A C 1
ATOM 1376 O O . THR A 1 197 ? 16.155 51.953 28.850 1.00 77.26 194 THR A O 1
ATOM 1380 N N . TYR A 1 209 ? 21.194 49.659 31.685 1.00 48.91 206 TYR A N 1
ATOM 1381 C CA . TYR A 1 209 ? 20.838 49.193 33.025 1.00 55.57 206 TYR A CA 1
ATOM 1382 C C . TYR A 1 209 ? 21.023 50.269 34.103 1.00 56.84 206 TYR A C 1
ATOM 1383 O O . TYR A 1 209 ? 22.044 50.958 34.143 1.00 57.43 206 TYR A O 1
ATOM 1392 N N . GLU A 1 210 ? 20.028 50.394 34.982 1.00 52.79 207 GLU A N 1
ATOM 1393 C CA . GLU A 1 210 ? 20.069 51.316 36.109 1.00 45.49 207 GLU A CA 1
ATOM 1394 C C . GLU A 1 210 ? 19.603 50.591 37.366 1.00 39.61 207 GLU A C 1
ATOM 1395 O O . GLU A 1 210 ? 19.105 49.463 37.310 1.00 35.68 207 GLU A O 1
ATOM 1401 N N . ALA A 1 211 ? 19.761 51.263 38.507 1.00 33.23 208 ALA A N 1
ATOM 1402 C CA . ALA A 1 211 ? 19.417 50.663 39.790 1.00 33.09 208 ALA A CA 1
ATOM 1403 C C . ALA A 1 211 ? 17.933 50.319 39.858 1.00 36.44 208 ALA A C 1
ATOM 1404 O O . ALA A 1 211 ? 17.077 51.081 39.402 1.00 40.18 208 ALA A O 1
ATOM 1406 N N . TYR A 1 212 ? 17.637 49.160 40.442 1.00 37.05 209 TYR A N 1
ATOM 1407 C CA . TYR A 1 212 ? 16.262 48.688 40.552 1.00 42.61 209 TYR A CA 1
ATOM 1408 C C . TYR A 1 212 ? 15.483 49.536 41.550 1.00 48.96 209 TYR A C 1
ATOM 1409 O O . TYR A 1 212 ? 15.953 49.794 42.662 1.00 51.91 209 TYR A O 1
ATOM 1418 N N . THR A 1 213 ? 14.281 49.960 41.154 1.00 52.23 210 THR A N 1
ATOM 1419 C CA . THR A 1 213 ? 13.492 50.901 41.937 1.00 50.86 210 THR A CA 1
ATOM 1420 C C . THR A 1 213 ? 12.262 50.282 42.587 1.00 51.58 210 THR A C 1
ATOM 1421 O O . THR A 1 213 ? 11.548 50.984 43.308 1.00 54.64 210 THR A O 1
ATOM 1425 N N . GLY A 1 214 ? 11.988 49.002 42.356 1.00 53.20 211 GLY A N 1
ATOM 1426 C CA . GLY A 1 214 ? 10.886 48.324 43.014 1.00 58.51 211 GLY A CA 1
ATOM 1427 C C . GLY A 1 214 ? 11.239 47.909 44.427 1.00 60.45 211 GLY A C 1
ATOM 1428 O O . GLY A 1 214 ? 12.075 48.531 45.095 1.00 56.91 211 GLY A O 1
ATOM 1429 N N . ASP A 1 215 ? 10.589 46.842 44.899 1.00 66.84 212 ASP A N 1
ATOM 1430 C CA . ASP A 1 215 ? 10.966 46.236 46.169 1.00 68.02 212 ASP A CA 1
ATOM 1431 C C . ASP A 1 215 ? 11.834 45.019 45.899 1.00 63.22 212 ASP A C 1
ATOM 1432 O O . ASP A 1 215 ? 11.418 44.121 45.149 1.00 63.59 212 ASP A O 1
ATOM 1437 N N . PRO A 1 216 ? 13.046 44.954 46.455 1.00 56.97 213 PRO A N 1
ATOM 1438 C CA . PRO A 1 216 ? 13.951 43.844 46.130 1.00 53.52 213 PRO A CA 1
ATOM 1439 C C . PRO A 1 216 ? 13.551 42.513 46.743 1.00 50.12 213 PRO A C 1
ATOM 1440 O O . PRO A 1 216 ? 14.200 41.506 46.441 1.00 53.08 213 PRO A O 1
ATOM 1444 N N . ALA A 1 217 ? 12.503 42.470 47.574 1.00 46.66 214 ALA A N 1
ATOM 1445 C CA . ALA A 1 217 ? 12.245 41.286 48.393 1.00 48.32 214 ALA A CA 1
ATOM 1446 C C . ALA A 1 217 ? 12.029 40.018 47.573 1.00 47.10 214 ALA A C 1
ATOM 1447 O O . ALA A 1 217 ? 12.764 39.037 47.784 1.00 46.55 214 ALA A O 1
ATOM 1449 N N . PRO A 1 218 ? 11.072 39.954 46.637 1.00 46.73 215 PRO A N 1
ATOM 1450 C CA . PRO A 1 218 ? 10.880 38.689 45.910 1.00 43.52 215 PRO A CA 1
ATOM 1451 C C . PRO A 1 218 ? 12.054 38.328 45.017 1.00 38.61 215 PRO A C 1
ATOM 1452 O O . PRO A 1 218 ? 12.307 37.136 44.798 1.00 37.67 215 PRO A O 1
ATOM 1456 N N . LEU A 1 219 ? 12.783 39.317 44.499 1.00 36.10 216 LEU A N 1
ATOM 1457 C CA . LEU A 1 219 ? 13.932 39.028 43.649 1.00 34.43 216 LEU A CA 1
ATOM 1458 C C . LEU A 1 219 ? 15.135 38.565 44.459 1.00 36.98 216 LEU A C 1
ATOM 1459 O O . LEU A 1 219 ? 15.975 37.816 43.947 1.00 35.23 216 LEU A O 1
ATOM 1464 N N . THR A 1 220 ? 15.231 39.002 45.715 1.00 39.39 217 THR A N 1
ATOM 1465 C CA . THR A 1 220 ? 16.297 38.531 46.591 1.00 35.93 217 THR A CA 1
ATOM 1466 C C . THR A 1 220 ? 16.098 37.066 46.960 1.00 32.02 217 THR A C 1
ATOM 1467 O O . THR A 1 220 ? 17.065 36.297 47.021 1.00 28.75 217 THR A O 1
ATOM 1471 N N . ALA A 1 221 ? 14.848 36.661 47.204 1.00 33.96 218 ALA A N 1
ATOM 1472 C CA . ALA A 1 221 ? 14.565 35.254 47.467 1.00 33.08 218 ALA A CA 1
ATOM 1473 C C . ALA A 1 221 ? 14.768 34.412 46.216 1.00 33.83 218 ALA A C 1
ATOM 1474 O O . ALA A 1 221 ? 15.220 33.264 46.300 1.00 33.09 218 ALA A O 1
ATOM 1476 N N . LEU A 1 222 ? 14.436 34.966 45.046 1.00 32.07 219 LEU A N 1
ATOM 1477 C CA . LEU A 1 222 ? 14.670 34.249 43.797 1.00 27.08 219 LEU A CA 1
ATOM 1478 C C . LEU A 1 222 ? 16.160 34.123 43.508 1.00 28.32 219 LEU A C 1
ATOM 1479 O O . LEU A 1 222 ? 16.627 33.063 43.078 1.00 31.39 219 LEU A O 1
ATOM 1484 N N . ALA A 1 223 ? 16.920 35.195 43.741 1.00 28.38 220 ALA A N 1
ATOM 1485 C CA . ALA A 1 223 ? 18.361 35.144 43.522 1.00 26.16 220 ALA A CA 1
ATOM 1486 C C . ALA A 1 223 ? 19.004 34.037 44.344 1.00 23.51 220 ALA A C 1
ATOM 1487 O O . ALA A 1 223 ? 19.896 33.331 43.860 1.00 25.48 220 ALA A O 1
ATOM 1489 N N . GLU A 1 224 ? 18.559 33.862 45.588 1.00 24.92 221 GLU A N 1
ATOM 1490 C CA . GLU A 1 224 ? 19.121 32.807 46.424 1.00 28.14 221 GLU A CA 1
ATOM 1491 C C . GLU A 1 224 ? 18.853 31.428 45.828 1.00 25.53 221 GLU A C 1
ATOM 1492 O O . GLU A 1 224 ? 19.725 30.552 45.857 1.00 27.62 221 GLU A O 1
ATOM 1498 N N . ARG A 1 225 ? 17.662 31.223 45.259 1.00 25.63 222 ARG A N 1
ATOM 1499 C CA . ARG A 1 225 ? 17.361 29.938 44.635 1.00 29.44 222 ARG A CA 1
ATOM 1500 C C . ARG A 1 225 ? 18.163 29.743 43.353 1.00 32.91 222 ARG A C 1
ATOM 1501 O O . ARG A 1 225 ? 18.586 28.622 43.049 1.00 35.12 222 ARG A O 1
ATOM 1509 N N . ILE A 1 226 ? 18.379 30.819 42.588 1.00 31.04 223 ILE A N 1
ATOM 1510 C CA . ILE A 1 226 ? 19.184 30.726 41.370 1.00 27.45 223 ILE A CA 1
ATOM 1511 C C . ILE A 1 226 ? 20.612 30.311 41.707 1.00 27.56 223 ILE A C 1
ATOM 1512 O O . ILE A 1 226 ? 21.174 29.395 41.093 1.00 25.17 223 ILE A O 1
ATOM 1517 N N . ILE A 1 227 ? 21.218 30.982 42.695 1.00 26.60 224 ILE A N 1
ATOM 1518 C CA . ILE A 1 227 ? 22.599 30.688 43.076 1.00 26.84 224 ILE A CA 1
ATOM 1519 C C . ILE A 1 227 ? 22.741 29.229 43.496 1.00 27.27 224 ILE A C 1
ATOM 1520 O O . ILE A 1 227 ? 23.748 28.575 43.196 1.00 24.02 224 ILE A O 1
ATOM 1525 N N . GLU A 1 228 ? 21.730 28.693 44.185 1.00 26.00 225 GLU A N 1
ATOM 1526 C CA . GLU A 1 228 ? 21.774 27.292 44.588 1.00 26.91 225 GLU A CA 1
ATOM 1527 C C . GLU A 1 228 ? 21.785 26.356 43.385 1.00 31.72 225 GLU A C 1
ATOM 1528 O O . GLU A 1 228 ? 22.380 25.275 43.451 1.00 39.94 225 GLU A O 1
ATOM 1530 N N . ARG A 1 229 ? 21.149 26.749 42.282 1.00 29.13 226 ARG A N 1
ATOM 1531 C CA . ARG A 1 229 ? 21.052 25.890 41.110 1.00 24.19 226 ARG A CA 1
ATOM 1532 C C . ARG A 1 229 ? 22.261 26.024 40.193 1.00 26.06 226 ARG A C 1
ATOM 1533 O O . ARG A 1 229 ? 22.808 25.016 39.736 1.00 28.62 226 ARG A O 1
ATOM 1541 N N . LEU A 1 230 ? 22.679 27.257 39.904 1.00 24.04 227 LEU A N 1
ATOM 1542 C CA . LEU A 1 230 ? 23.812 27.467 39.013 1.00 24.84 227 LEU A CA 1
ATOM 1543 C C . LEU A 1 230 ? 25.150 27.326 39.720 1.00 20.36 227 LEU A C 1
ATOM 1544 O O . LEU A 1 230 ? 26.167 27.104 39.053 1.00 15.40 227 LEU A O 1
ATOM 1549 N N . GLY A 1 231 ? 25.168 27.435 41.045 1.00 19.12 228 GLY A N 1
ATOM 1550 C CA . GLY A 1 231 ? 26.401 27.522 41.793 1.00 19.46 228 GLY A CA 1
ATOM 1551 C C . GLY A 1 231 ? 26.878 28.958 41.910 1.00 21.05 228 GLY A C 1
ATOM 1552 O O . GLY A 1 231 ? 26.378 29.877 41.257 1.00 15.04 228 GLY A O 1
ATOM 1553 N N . THR A 1 232 ? 27.862 29.153 42.779 1.00 20.42 229 THR A N 1
ATOM 1554 C CA . THR A 1 232 ? 28.444 30.476 42.915 1.00 19.49 229 THR A CA 1
ATOM 1555 C C . THR A 1 232 ? 29.335 30.785 41.718 1.00 20.90 229 THR A C 1
ATOM 1556 O O . THR A 1 232 ? 29.937 29.893 41.111 1.00 16.82 229 THR A O 1
ATOM 1560 N N . GLY A 1 233 ? 29.402 32.065 41.377 1.00 18.18 230 GLY A N 1
ATOM 1561 C CA . GLY A 1 233 ? 30.174 32.500 40.233 1.00 16.89 230 GLY A CA 1
ATOM 1562 C C . GLY A 1 233 ? 29.919 33.968 39.967 1.00 17.54 230 GLY A C 1
ATOM 1563 O O . GLY A 1 233 ? 29.361 34.682 40.804 1.00 22.73 230 GLY A O 1
ATOM 1564 N N . THR A 1 234 ? 30.344 34.405 38.786 1.00 14.42 231 THR A N 1
ATOM 1565 C CA . THR A 1 234 ? 30.132 35.772 38.323 1.00 17.23 231 THR A CA 1
ATOM 1566 C C . THR A 1 234 ? 29.191 35.701 37.128 1.00 19.63 231 THR A C 1
ATOM 1567 O O . THR A 1 234 ? 29.584 35.241 36.050 1.00 16.56 231 THR A O 1
ATOM 1571 N N . TYR A 1 235 ? 27.943 36.123 37.321 1.00 11.26 232 TYR A N 1
ATOM 1572 C CA . TYR A 1 235 ? 26.972 36.049 36.238 1.00 14.54 232 TYR A CA 1
ATOM 1573 C C . TYR A 1 235 ? 25.801 36.979 36.527 1.00 14.01 232 TYR A C 1
ATOM 1574 O O . TYR A 1 235 ? 25.636 37.484 37.639 1.00 15.53 232 TYR A O 1
ATOM 1583 N N . ALA A 1 236 ? 25.003 37.213 35.490 1.00 14.29 233 ALA A N 1
ATOM 1584 C CA . ALA A 1 236 ? 23.835 38.078 35.553 1.00 16.61 233 ALA A CA 1
ATOM 1585 C C . ALA A 1 236 ? 22.619 37.287 35.100 1.00 18.07 233 ALA A C 1
ATOM 1586 O O . ALA A 1 236 ? 22.675 36.591 34.083 1.00 20.98 233 ALA A O 1
ATOM 1588 N N . VAL A 1 237 ? 21.531 37.389 35.855 1.00 17.60 234 VAL A N 1
ATOM 1589 C CA . VAL A 1 237 ? 20.290 36.685 35.560 1.00 18.57 234 VAL A CA 1
ATOM 1590 C C . VAL A 1 237 ? 19.305 37.696 34.996 1.00 21.12 234 VAL A C 1
ATOM 1591 O O . VAL A 1 237 ? 18.993 38.697 35.652 1.00 20.59 234 VAL A O 1
ATOM 1595 N N . GLU A 1 238 ? 18.819 37.447 33.783 1.00 28.31 235 GLU A N 1
ATOM 1596 C CA . GLU A 1 238 ? 17.791 38.302 33.201 1.00 32.07 235 GLU A CA 1
ATOM 1597 C C . GLU A 1 238 ? 16.425 37.838 33.690 1.00 31.58 235 GLU A C 1
ATOM 1598 O O . GLU A 1 238 ? 16.046 36.680 33.483 1.00 28.08 235 GLU A O 1
ATOM 1604 N N . VAL A 1 239 ? 15.691 38.736 34.345 1.00 33.87 236 VAL A N 1
ATOM 1605 C CA . VAL A 1 239 ? 14.386 38.429 34.919 1.00 37.49 236 VAL A CA 1
ATOM 1606 C C . VAL A 1 239 ? 13.376 39.451 34.414 1.00 40.82 236 VAL A C 1
ATOM 1607 O O . VAL A 1 239 ? 13.686 40.641 34.301 1.00 43.63 236 VAL A O 1
ATOM 1611 N N . VAL A 1 240 ? 12.170 38.983 34.100 1.00 44.31 237 VAL A N 1
ATOM 1612 C CA . VAL A 1 240 ? 11.048 39.841 33.730 1.00 42.76 237 VAL A CA 1
ATOM 1613 C C . VAL A 1 240 ? 9.982 39.691 34.806 1.00 41.97 237 VAL A C 1
ATOM 1614 O O . VAL A 1 240 ? 9.504 38.579 35.065 1.00 42.85 237 VAL A O 1
ATOM 1618 N N . GLU A 1 241 ? 9.616 40.801 35.441 1.00 45.65 238 GLU A N 1
ATOM 1619 C CA . GLU A 1 241 ? 8.629 40.786 36.515 1.00 51.60 238 GLU A CA 1
ATOM 1620 C C . GLU A 1 241 ? 7.245 40.985 35.912 1.00 59.36 238 GLU A C 1
ATOM 1621 O O . GLU A 1 241 ? 6.896 42.089 35.481 1.00 62.28 238 GLU A O 1
ATOM 1627 N N . THR A 1 242 ? 6.457 39.916 35.887 1.00 59.85 239 THR A N 1
ATOM 1628 C CA . THR A 1 242 ? 5.129 39.927 35.303 1.00 57.92 239 THR A CA 1
ATOM 1629 C C . THR A 1 242 ? 4.074 39.940 36.405 1.00 62.52 239 THR A C 1
ATOM 1630 O O . THR A 1 242 ? 4.382 39.909 37.599 1.00 64.09 239 THR A O 1
ATOM 1634 N N . GLY A 1 243 ? 2.806 39.984 35.988 1.00 67.64 240 GLY A N 1
ATOM 1635 C CA . GLY A 1 243 ? 1.721 40.021 36.955 1.00 77.68 240 GLY A CA 1
ATOM 1636 C C . GLY A 1 243 ? 1.684 38.793 37.843 1.00 81.24 240 GLY A C 1
ATOM 1637 O O . GLY A 1 243 ? 1.506 38.900 39.059 1.00 77.81 240 GLY A O 1
ATOM 1638 N N . ASP A 1 244 ? 1.859 37.610 37.251 1.00 93.52 241 ASP A N 1
ATOM 1639 C CA . ASP A 1 244 ? 1.861 36.384 38.040 1.00 97.05 241 ASP A CA 1
ATOM 1640 C C . ASP A 1 244 ? 3.096 36.288 38.927 1.00 94.20 241 ASP A C 1
ATOM 1641 O O . ASP A 1 244 ? 3.050 35.652 39.986 1.00 96.64 241 ASP A O 1
ATOM 1646 N N . GLY A 1 245 ? 4.199 36.909 38.520 1.00 82.55 242 GLY A N 1
ATOM 1647 C CA . GLY A 1 245 ? 5.420 36.859 39.283 1.00 71.86 242 GLY A CA 1
ATOM 1648 C C . GLY A 1 245 ? 6.643 36.986 38.401 1.00 58.83 242 GLY A C 1
ATOM 1649 O O . GLY A 1 245 ? 6.548 37.271 37.204 1.00 58.00 242 GLY A O 1
ATOM 1650 N N . PRO A 1 246 ? 7.821 36.778 38.982 1.00 51.09 243 PRO A N 1
ATOM 1651 C CA . PRO A 1 246 ? 9.059 36.895 38.205 1.00 49.76 243 PRO A CA 1
ATOM 1652 C C . PRO A 1 246 ? 9.318 35.652 37.368 1.00 47.61 243 PRO A C 1
ATOM 1653 O O . PRO A 1 246 ? 9.100 34.522 37.811 1.00 52.36 243 PRO A O 1
ATOM 1657 N N . VAL A 1 247 ? 9.791 35.874 36.143 1.00 39.93 244 VAL A N 1
ATOM 1658 C CA . VAL A 1 247 ? 10.143 34.806 35.216 1.00 35.26 244 VAL A CA 1
ATOM 1659 C C . VAL A 1 247 ? 11.593 35.006 34.792 1.00 37.79 244 VAL A C 1
ATOM 1660 O O . VAL A 1 247 ? 12.000 36.128 34.466 1.00 40.40 244 VAL A O 1
ATOM 1662 N N . VAL A 1 248 ? 12.368 33.925 34.806 1.00 35.87 245 VAL A N 1
ATOM 1663 C CA . VAL A 1 248 ? 13.786 33.969 34.462 1.00 31.65 245 VAL A CA 1
ATOM 1664 C C . VAL A 1 248 ? 13.937 33.702 32.969 1.00 35.47 245 VAL A C 1
ATOM 1665 O O . VAL A 1 248 ? 13.549 32.637 32.478 1.00 41.84 245 VAL A O 1
ATOM 1669 N N . VAL A 1 249 ? 14.513 34.658 32.250 1.00 32.08 246 VAL A N 1
ATOM 1670 C CA . VAL A 1 249 ? 14.680 34.528 30.807 1.00 34.30 246 VAL A CA 1
ATOM 1671 C C . VAL A 1 249 ? 16.009 33.870 30.457 1.00 39.81 246 VAL A C 1
ATOM 1672 O O . VAL A 1 249 ? 16.058 32.944 29.644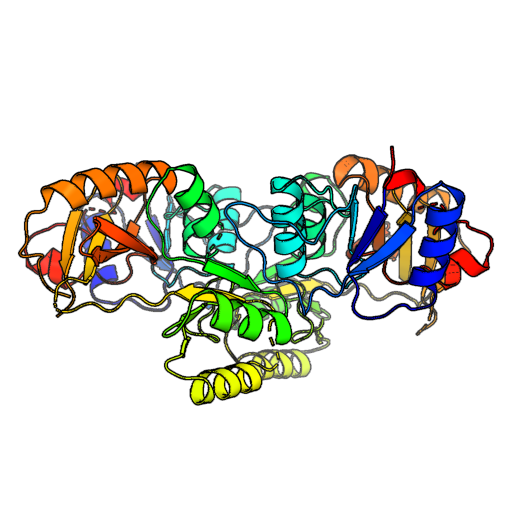 1.00 44.75 246 VAL A O 1
ATOM 1676 N N . GLY A 1 250 ? 17.103 34.328 31.055 1.00 38.93 247 GLY A N 1
ATOM 1677 C CA . GLY A 1 250 ? 18.409 33.778 30.730 1.00 33.92 247 GLY A CA 1
ATOM 1678 C C . GLY A 1 250 ? 19.443 34.203 31.747 1.00 31.62 247 GLY A C 1
ATOM 1679 O O . GLY A 1 250 ? 19.185 35.031 32.624 1.00 37.81 247 GLY A O 1
ATOM 1680 N N . VAL A 1 251 ? 20.624 33.600 31.629 1.00 29.61 248 VAL A N 1
ATOM 1681 C CA . VAL A 1 251 ? 21.752 33.900 32.506 1.00 28.25 248 VAL A CA 1
ATOM 1682 C C . VAL A 1 251 ? 23.005 34.013 31.648 1.00 26.99 248 VAL A C 1
ATOM 1683 O O . VAL A 1 251 ? 23.214 33.210 30.734 1.00 31.21 248 VAL A O 1
ATOM 1687 N N . ALA A 1 252 ? 23.836 35.013 31.940 1.00 20.43 249 ALA A N 1
ATOM 1688 C CA . ALA A 1 252 ? 25.036 35.287 31.161 1.00 15.34 249 ALA A CA 1
ATOM 1689 C C . ALA A 1 252 ? 26.194 35.625 32.092 1.00 14.28 249 ALA A C 1
ATOM 1690 O O . ALA A 1 252 ? 25.997 35.991 33.251 1.00 20.68 249 ALA A O 1
ATOM 1692 N N . ASN A 1 253 ? 27.411 35.512 31.567 1.00 12.61 250 ASN A N 1
ATOM 1693 C CA . ASN A 1 253 ? 28.595 35.874 32.336 1.00 13.63 250 ASN A CA 1
ATOM 1694 C C . ASN A 1 253 ? 28.589 37.367 32.667 1.00 13.22 250 ASN A C 1
ATOM 1695 O O . ASN A 1 253 ? 28.120 38.200 31.888 1.00 15.80 250 ASN A O 1
ATOM 1700 N N . LEU A 1 254 ? 29.119 37.707 33.842 1.00 14.63 251 LEU A N 1
ATOM 1701 C CA . LEU A 1 254 ? 29.116 39.090 34.323 1.00 14.88 251 LEU A CA 1
ATOM 1702 C C . LEU A 1 254 ? 30.215 39.861 33.594 1.00 21.91 251 LEU A C 1
ATOM 1703 O O . LEU A 1 254 ? 31.291 40.150 34.126 1.00 21.55 251 LEU A O 1
ATOM 1708 N N . VAL A 1 255 ? 29.932 40.196 32.336 1.00 22.35 252 VAL A N 1
ATOM 1709 C CA . VAL A 1 255 ? 30.907 40.929 31.538 1.00 19.62 252 VAL A CA 1
ATOM 1710 C C . VAL A 1 255 ? 30.940 42.398 31.939 1.00 19.49 252 VAL A C 1
ATOM 1711 O O . VAL A 1 255 ? 32.018 42.987 32.091 1.00 17.41 252 VAL A O 1
ATOM 1715 N N . ASP A 1 256 ? 29.776 43.007 32.147 1.00 23.07 253 ASP A N 1
ATOM 1716 C CA . ASP A 1 256 ? 29.674 44.426 32.465 1.00 28.19 253 ASP A CA 1
ATOM 1717 C C . ASP A 1 256 ? 29.249 44.612 33.915 1.00 29.09 253 ASP A C 1
ATOM 1718 O O . ASP A 1 256 ? 28.248 44.033 34.350 1.00 31.36 253 ASP A O 1
ATOM 1723 N N . PHE A 1 257 ? 30.014 45.425 34.662 1.00 24.08 254 PHE A N 1
ATOM 1724 C CA . PHE A 1 257 ? 29.567 45.866 35.981 1.00 25.69 254 PHE A CA 1
ATOM 1725 C C . PHE A 1 257 ? 30.052 47.278 36.311 1.00 26.02 254 PHE A C 1
ATOM 1726 O O . PHE A 1 257 ? 30.143 47.636 37.491 1.00 26.43 254 PHE A O 1
ATOM 1734 N N . ARG A 1 258 ? 30.335 48.094 35.287 1.00 29.21 255 ARG A N 1
ATOM 1735 C CA . ARG A 1 258 ? 30.885 49.434 35.495 1.00 26.16 255 ARG A CA 1
ATOM 1736 C C . ARG A 1 258 ? 29.984 50.290 36.377 1.00 24.48 255 ARG A C 1
ATOM 1737 O O . ARG A 1 258 ? 30.450 50.919 37.335 1.00 24.23 255 ARG A O 1
ATOM 1745 N N . SER A 1 259 ? 28.691 50.358 36.049 1.00 24.91 256 SER A N 1
ATOM 1746 C CA . SER A 1 259 ? 27.812 51.286 36.753 1.00 29.10 256 SER A CA 1
ATOM 1747 C C . SER A 1 259 ? 27.616 50.867 38.205 1.00 29.33 256 SER A C 1
ATOM 1748 O O . SER A 1 259 ? 27.570 51.717 39.103 1.00 29.28 256 SER A O 1
ATOM 1751 N N . LEU A 1 260 ? 27.524 49.559 38.454 1.00 28.11 257 LEU A N 1
ATOM 1752 C CA . LEU A 1 260 ? 27.357 49.071 39.819 1.00 23.28 257 LEU A CA 1
ATOM 1753 C C . LEU A 1 260 ? 28.546 49.463 40.693 1.00 25.19 257 LEU A C 1
ATOM 1754 O O . LEU A 1 260 ? 28.370 49.868 41.852 1.00 24.45 257 LEU A O 1
ATOM 1759 N N . SER A 1 261 ? 29.766 49.368 40.152 1.00 24.93 258 SER A N 1
ATOM 1760 C CA . SER A 1 261 ? 30.932 49.866 40.875 1.00 20.25 258 SER A CA 1
ATOM 1761 C C . SER A 1 261 ? 30.818 51.363 41.127 1.00 21.16 258 SER A C 1
ATOM 1762 O O . SER A 1 261 ? 31.193 51.849 42.199 1.00 24.04 258 SER A O 1
ATOM 1765 N N . GLY A 1 262 ? 30.291 52.110 40.149 1.00 23.34 259 GLY A N 1
ATOM 1766 C CA . GLY A 1 262 ? 30.115 53.543 40.323 1.00 20.41 259 GLY A CA 1
ATOM 1767 C C . GLY A 1 262 ? 29.254 53.900 41.519 1.00 23.53 259 GLY A C 1
ATOM 1768 O O . GLY A 1 262 ? 29.513 54.898 42.197 1.00 23.71 259 GLY A O 1
ATOM 1769 N N . ARG A 1 263 ? 28.227 53.094 41.799 1.00 26.34 260 ARG A N 1
ATOM 1770 C CA . ARG A 1 263 ? 27.364 53.284 42.962 1.00 23.22 260 ARG A CA 1
ATOM 1771 C C . ARG A 1 263 ? 27.993 52.780 44.256 1.00 21.38 260 ARG A C 1
ATOM 1772 O O . ARG A 1 263 ? 27.296 52.704 45.272 1.00 22.42 260 ARG A O 1
ATOM 1780 N N . GLY A 1 264 ? 29.271 52.415 44.244 1.00 16.78 261 GLY A N 1
ATOM 1781 C CA . GLY A 1 264 ? 29.927 51.991 45.463 1.00 20.73 261 GLY A CA 1
ATOM 1782 C C . GLY A 1 264 ? 29.730 50.538 45.830 1.00 24.89 261 GLY A C 1
ATOM 1783 O O . GLY A 1 264 ? 29.809 50.187 47.011 1.00 26.80 261 GLY A O 1
ATOM 1784 N N . VAL A 1 265 ? 29.471 49.678 44.855 1.00 31.26 262 VAL A N 1
ATOM 1785 C CA . VAL A 1 265 ? 29.359 48.242 45.077 1.00 26.19 262 VAL A CA 1
ATOM 1786 C C . VAL A 1 265 ? 30.631 47.616 44.524 1.00 21.18 262 VAL A C 1
ATOM 1787 O O . VAL A 1 265 ? 30.858 47.619 43.310 1.00 27.19 262 VAL A O 1
ATOM 1791 N N . ASP A 1 266 ? 31.477 47.094 45.410 1.00 21.03 263 ASP A N 1
ATOM 1792 C CA . ASP A 1 266 ? 32.807 46.623 45.018 1.00 23.82 263 ASP A CA 1
ATOM 1793 C C . ASP A 1 266 ? 32.687 45.242 44.368 1.00 19.74 263 ASP A C 1
ATOM 1794 O O . ASP A 1 266 ? 33.059 44.210 44.928 1.00 21.88 263 ASP A O 1
ATOM 1799 N N . VAL A 1 267 ? 32.153 45.244 43.144 1.00 19.37 264 VAL A N 1
ATOM 1800 C CA . VAL A 1 267 ? 31.960 43.995 42.410 1.00 19.03 264 VAL A CA 1
ATOM 1801 C C . VAL A 1 267 ? 33.303 43.337 42.123 1.00 24.92 264 VAL A C 1
ATOM 1802 O O . VAL A 1 267 ? 33.485 42.134 42.346 1.00 32.07 264 VAL A O 1
ATOM 1806 N N . ALA A 1 268 ? 34.265 44.114 41.617 1.00 17.27 265 ALA A N 1
ATOM 1807 C CA . ALA A 1 268 ? 35.589 43.562 41.353 1.00 16.15 265 ALA A CA 1
ATOM 1808 C C . ALA A 1 268 ? 36.212 42.995 42.623 1.00 17.72 265 ALA A C 1
ATOM 1809 O O . ALA A 1 268 ? 36.885 41.956 42.587 1.00 17.43 265 ALA A O 1
ATOM 1811 N N . GLY A 1 269 ? 35.983 43.656 43.759 1.00 17.76 266 GLY A N 1
ATOM 1812 C CA . GLY A 1 269 ? 36.527 43.162 45.012 1.00 16.27 266 GLY A CA 1
ATOM 1813 C C . GLY A 1 269 ? 35.902 41.850 45.445 1.00 18.11 266 GLY A C 1
ATOM 1814 O O . GLY A 1 269 ? 36.599 40.949 45.920 1.00 26.15 266 GLY A O 1
ATOM 1823 N N . ILE A 1 271 ? 34.468 39.660 43.449 1.00 15.49 268 ILE A N 1
ATOM 1824 C CA . ILE A 1 271 ? 34.934 38.660 42.490 1.00 17.93 268 ILE A CA 1
ATOM 1825 C C . ILE A 1 271 ? 36.341 38.196 42.851 1.00 22.11 268 ILE A C 1
ATOM 1826 O O . ILE A 1 271 ? 36.630 36.993 42.853 1.00 25.50 268 ILE A O 1
ATOM 1831 N N . ALA A 1 272 ? 37.230 39.138 43.178 1.00 21.87 269 ALA A N 1
ATOM 1832 C CA . ALA A 1 272 ? 38.599 38.779 43.539 1.00 21.49 269 ALA A CA 1
ATOM 1833 C C . ALA A 1 272 ? 38.626 37.864 44.758 1.00 24.28 269 ALA A C 1
ATOM 1834 O O . ALA A 1 272 ? 39.299 36.828 44.753 1.00 24.17 269 ALA A O 1
ATOM 1836 N N . ASP A 1 273 ? 37.904 38.238 45.820 1.00 24.46 270 ASP A N 1
ATOM 1837 C CA . ASP A 1 273 ? 37.813 37.370 46.989 1.00 20.23 270 ASP A CA 1
ATOM 1838 C C . ASP A 1 273 ? 37.243 36.005 46.626 1.00 23.48 270 ASP A C 1
ATOM 1839 O O . ASP A 1 273 ? 37.643 34.991 47.210 1.00 26.32 270 ASP A O 1
ATOM 1844 N N . PHE A 1 274 ? 36.311 35.957 45.670 1.00 26.05 271 PHE A N 1
ATOM 1845 C CA . PHE A 1 274 ? 35.763 34.675 45.244 1.00 27.89 271 PHE A CA 1
ATOM 1846 C C . PHE A 1 274 ? 36.789 33.851 44.476 1.00 28.94 271 PHE A C 1
ATOM 1847 O O . PHE A 1 274 ? 36.798 32.620 44.583 1.00 30.39 271 PHE A O 1
ATOM 1855 N N . VAL A 1 275 ? 37.655 34.509 43.703 1.00 28.76 272 VAL A N 1
ATOM 1856 C CA . VAL A 1 275 ? 38.684 33.791 42.956 1.00 26.07 272 VAL A CA 1
ATOM 1857 C C . VAL A 1 275 ? 39.772 33.289 43.897 1.00 28.85 272 VAL A C 1
ATOM 1858 O O . VAL A 1 275 ? 40.223 32.142 43.792 1.00 27.31 272 VAL A O 1
ATOM 1862 N N . LEU A 1 276 ? 40.197 34.126 44.845 1.00 24.90 273 LEU A N 1
ATOM 1863 C CA . LEU A 1 276 ? 41.278 33.780 45.756 1.00 29.11 273 LEU A CA 1
ATOM 1864 C C . LEU A 1 276 ? 40.834 32.862 46.894 1.00 41.88 273 LEU A C 1
ATOM 1865 O O . LEU A 1 276 ? 41.540 32.761 47.902 1.00 46.39 273 LEU A O 1
ATOM 1870 N N . GLY A 1 277 ? 39.694 32.193 46.757 1.00 54.37 274 GLY A N 1
ATOM 1871 C CA . GLY A 1 277 ? 39.230 31.246 47.754 1.00 58.02 274 GLY A CA 1
ATOM 1872 C C . GLY A 1 277 ? 38.687 29.970 47.135 1.00 61.11 274 GLY A C 1
ATOM 1873 O O . GLY A 1 277 ? 38.820 28.882 47.697 1.00 61.83 274 GLY A O 1
ATOM 1874 N N . ALA B 1 5 ? 3.378 -2.450 20.933 1.00 71.76 2 ALA B N 1
ATOM 1875 C CA . ALA B 1 5 ? 4.734 -2.000 21.237 1.00 70.85 2 ALA B CA 1
ATOM 1876 C C . ALA B 1 5 ? 5.502 -1.691 19.957 1.00 71.34 2 ALA B C 1
ATOM 1877 O O . ALA B 1 5 ? 5.633 -2.546 19.079 1.00 72.06 2 ALA B O 1
ATOM 1879 N N . ARG B 1 6 ? 6.014 -0.466 19.857 1.00 68.91 3 ARG B N 1
ATOM 1880 C CA . ARG B 1 6 ? 6.673 0.013 18.652 1.00 65.43 3 ARG B CA 1
ATOM 1881 C C . ARG B 1 6 ? 8.061 0.544 18.989 1.00 60.54 3 ARG B C 1
ATOM 1882 O O . ARG B 1 6 ? 8.417 0.732 20.155 1.00 62.87 3 ARG B O 1
ATOM 1890 N N . VAL B 1 7 ? 8.845 0.795 17.943 1.00 53.77 4 VAL B N 1
ATOM 1891 C CA . VAL B 1 7 ? 10.212 1.288 18.068 1.00 49.42 4 VAL B CA 1
ATOM 1892 C C . VAL B 1 7 ? 10.401 2.433 17.082 1.00 50.02 4 VAL B C 1
ATOM 1893 O O . VAL B 1 7 ? 10.052 2.305 15.903 1.00 52.95 4 VAL B O 1
ATOM 1897 N N . ALA B 1 8 ? 10.953 3.547 17.561 1.00 44.20 5 ALA B N 1
ATOM 1898 C CA . ALA B 1 8 ? 11.157 4.731 16.735 1.00 39.57 5 ALA B CA 1
ATOM 1899 C C . ALA B 1 8 ? 12.524 4.682 16.061 1.00 43.88 5 ALA B C 1
ATOM 1900 O O . ALA B 1 8 ? 13.540 4.443 16.722 1.00 44.43 5 ALA B O 1
ATOM 1902 N N . LEU B 1 9 ? 12.541 4.911 14.746 1.00 40.76 6 LEU B N 1
ATOM 1903 C CA . LEU B 1 9 ? 13.770 5.004 13.954 1.00 33.98 6 LEU B CA 1
ATOM 1904 C C . LEU B 1 9 ? 13.985 6.480 13.625 1.00 32.15 6 LEU B C 1
ATOM 1905 O O . LEU B 1 9 ? 13.444 7.001 12.649 1.00 33.23 6 LEU B O 1
ATOM 1910 N N . LEU B 1 10 ? 14.783 7.152 14.454 1.00 36.48 7 LEU B N 1
ATOM 1911 C CA . LEU B 1 10 ? 15.057 8.573 14.285 1.00 32.39 7 LEU B CA 1
ATOM 1912 C C . LEU B 1 10 ? 15.877 8.802 13.025 1.00 32.28 7 LEU B C 1
ATOM 1913 O O . LEU B 1 10 ? 17.110 8.719 13.048 1.00 34.23 7 LEU B O 1
ATOM 1918 N N . ALA B 1 11 ? 15.198 9.081 11.918 1.00 33.24 8 ALA B N 1
ATOM 1919 C CA . ALA B 1 11 ? 15.858 9.264 10.637 1.00 32.81 8 ALA B CA 1
ATOM 1920 C C . ALA B 1 11 ? 14.983 10.162 9.781 1.00 39.47 8 ALA B C 1
ATOM 1921 O O . ALA B 1 11 ? 13.825 10.431 10.108 1.00 44.14 8 ALA B O 1
ATOM 1923 N N . ASP B 1 12 ? 15.548 10.631 8.675 1.00 43.84 9 ASP B N 1
ATOM 1924 C CA . ASP B 1 12 ? 14.797 11.499 7.785 1.00 48.00 9 ASP B CA 1
ATOM 1925 C C . ASP B 1 12 ? 14.130 10.744 6.647 1.00 50.48 9 ASP B C 1
ATOM 1926 O O . ASP B 1 12 ? 13.128 11.226 6.109 1.00 53.64 9 ASP B O 1
ATOM 1931 N N . ARG B 1 13 ? 14.645 9.571 6.286 1.00 53.55 10 ARG B N 1
ATOM 1932 C CA . ARG B 1 13 ? 14.046 8.734 5.256 1.00 56.92 10 ARG B CA 1
ATOM 1933 C C . ARG B 1 13 ? 14.630 7.333 5.360 1.00 59.49 10 ARG B C 1
ATOM 1934 O O . ARG B 1 13 ? 15.790 7.157 5.748 1.00 60.03 10 ARG B O 1
ATOM 1942 N N . LEU B 1 14 ? 13.812 6.342 5.012 1.00 57.32 11 LEU B N 1
ATOM 1943 C CA . LEU B 1 14 ? 14.216 4.944 5.104 1.00 51.94 11 LEU B CA 1
ATOM 1944 C C . LEU B 1 14 ? 15.154 4.596 3.955 1.00 52.47 11 LEU B C 1
ATOM 1945 O O . LEU B 1 14 ? 14.796 4.751 2.783 1.00 59.67 11 LEU B O 1
ATOM 1950 N N . ARG B 1 15 ? 16.354 4.127 4.291 1.00 48.70 12 ARG B N 1
ATOM 1951 C CA . ARG B 1 15 ? 17.295 3.585 3.330 1.00 47.74 12 ARG B CA 1
ATOM 1952 C C . ARG B 1 15 ? 17.431 2.080 3.570 1.00 45.24 12 ARG B C 1
ATOM 1953 O O . ARG B 1 15 ? 16.611 1.477 4.280 1.00 43.72 12 ARG B O 1
ATOM 1961 N N . VAL B 1 16 ? 18.475 1.480 2.992 1.00 48.42 13 VAL B N 1
ATOM 1962 C CA . VAL B 1 16 ? 18.650 0.030 3.065 1.00 48.51 13 VAL B CA 1
ATOM 1963 C C . VAL B 1 16 ? 18.803 -0.421 4.514 1.00 50.02 13 VAL B C 1
ATOM 1964 O O . VAL B 1 16 ? 18.177 -1.394 4.948 1.00 53.79 13 VAL B O 1
ATOM 1968 N N . GLU B 1 17 ? 19.642 0.277 5.284 1.00 49.44 14 GLU B N 1
ATOM 1969 C CA . GLU B 1 17 ? 19.836 -0.099 6.682 1.00 48.83 14 GLU B CA 1
ATOM 1970 C C . GLU B 1 17 ? 18.537 0.014 7.471 1.00 44.12 14 GLU B C 1
ATOM 1971 O O . GLU B 1 17 ? 18.259 -0.814 8.346 1.00 38.14 14 GLU B O 1
ATOM 1977 N N . GLU B 1 18 ? 17.717 1.022 7.160 1.00 45.27 15 GLU B N 1
ATOM 1978 C CA . GLU B 1 18 ? 16.484 1.231 7.913 1.00 45.13 15 GLU B CA 1
ATOM 1979 C C . GLU B 1 18 ? 15.474 0.115 7.665 1.00 46.49 15 GLU B C 1
ATOM 1980 O O . GLU B 1 18 ? 14.772 -0.308 8.590 1.00 48.15 15 GLU B O 1
ATOM 1986 N N . ARG B 1 19 ? 15.385 -0.384 6.432 1.00 47.33 16 ARG B N 1
ATOM 1987 C CA . ARG B 1 19 ? 14.425 -1.451 6.167 1.00 53.87 16 ARG B CA 1
ATOM 1988 C C . ARG B 1 19 ? 14.891 -2.794 6.719 1.00 48.80 16 ARG B C 1
ATOM 1989 O O . ARG B 1 19 ? 14.060 -3.594 7.163 1.00 44.55 16 ARG B O 1
ATOM 1997 N N . LEU B 1 20 ? 16.203 -3.057 6.703 1.00 49.70 17 LEU B N 1
ATOM 1998 C CA . LEU B 1 20 ? 16.733 -4.240 7.376 1.00 49.62 17 LEU B CA 1
ATOM 1999 C C . LEU B 1 20 ? 16.362 -4.241 8.852 1.00 52.53 17 LEU B C 1
ATOM 2000 O O . LEU B 1 20 ? 16.014 -5.287 9.416 1.00 54.52 17 LEU B O 1
ATOM 2005 N N . LEU B 1 21 ? 16.434 -3.073 9.497 1.00 47.54 18 LEU B N 1
ATOM 2006 C CA . LEU B 1 21 ? 16.046 -2.977 10.898 1.00 46.52 18 LEU B CA 1
ATOM 2007 C C . LEU B 1 21 ? 14.548 -3.177 11.082 1.00 46.57 18 LEU B C 1
ATOM 2008 O O . LEU B 1 21 ? 14.122 -3.751 12.090 1.00 46.53 18 LEU B O 1
ATOM 2013 N N . ILE B 1 22 ? 13.735 -2.721 10.126 1.00 48.32 19 ILE B N 1
ATOM 2014 C CA . ILE B 1 22 ? 12.299 -2.951 10.231 1.00 51.53 19 ILE B CA 1
ATOM 2015 C C . ILE B 1 22 ? 11.990 -4.440 10.150 1.00 56.59 19 ILE B C 1
ATOM 2016 O O . ILE B 1 22 ? 11.071 -4.927 10.820 1.00 58.49 19 ILE B O 1
ATOM 2021 N N . GLU B 1 23 ? 12.759 -5.193 9.358 1.00 57.61 20 GLU B N 1
ATOM 2022 C CA . GLU B 1 23 ? 12.601 -6.645 9.343 1.00 58.87 20 GLU B CA 1
ATOM 2023 C C . GLU B 1 23 ? 13.000 -7.248 10.682 1.00 52.64 20 GLU B C 1
ATOM 2024 O O . GLU B 1 23 ? 12.253 -8.044 11.264 1.00 50.61 20 GLU B O 1
ATOM 2030 N N . ALA B 1 24 ? 14.176 -6.871 11.191 1.00 48.81 21 ALA B N 1
ATOM 2031 C CA . ALA B 1 24 ? 14.677 -7.467 12.425 1.00 46.17 21 ALA B CA 1
ATOM 2032 C C . ALA B 1 24 ? 13.782 -7.130 13.611 1.00 51.96 21 ALA B C 1
ATOM 2033 O O . ALA B 1 24 ? 13.566 -7.972 14.490 1.00 56.25 21 ALA B O 1
ATOM 2035 N N . PHE B 1 25 ? 13.250 -5.905 13.655 1.00 55.45 22 PHE B N 1
ATOM 2036 C CA . PHE B 1 25 ? 12.321 -5.545 14.723 1.00 54.60 22 PHE B CA 1
ATOM 2037 C C . PHE B 1 25 ? 10.983 -6.255 14.553 1.00 55.34 22 PHE B C 1
ATOM 2038 O O . PHE B 1 25 ? 10.364 -6.669 15.541 1.00 53.19 22 PHE B O 1
ATOM 2046 N N . ALA B 1 26 ? 10.513 -6.396 13.310 1.00 58.70 23 ALA B N 1
ATOM 2047 C CA . ALA B 1 26 ? 9.279 -7.137 13.072 1.00 62.96 23 ALA B CA 1
ATOM 2048 C C . ALA B 1 26 ? 9.452 -8.610 13.417 1.00 63.72 23 ALA B C 1
ATOM 2049 O O . ALA B 1 26 ? 8.547 -9.232 13.987 1.00 63.36 23 ALA B O 1
ATOM 2051 N N . ALA B 1 27 ? 10.615 -9.181 13.091 1.00 60.73 24 ALA B N 1
ATOM 2052 C CA . ALA B 1 27 ? 10.909 -10.561 13.455 1.00 57.68 24 ALA B CA 1
ATOM 2053 C C . ALA B 1 27 ? 10.937 -10.766 14.962 1.00 58.99 24 ALA B C 1
ATOM 2054 O O . ALA B 1 27 ? 10.709 -11.887 15.429 1.00 60.70 24 ALA B O 1
ATOM 2056 N N . ARG B 1 28 ? 11.204 -9.715 15.733 1.00 60.32 25 ARG B N 1
ATOM 2057 C CA . ARG B 1 28 ? 11.253 -9.799 17.186 1.00 57.71 25 ARG B CA 1
ATOM 2058 C C . ARG B 1 28 ? 10.000 -9.243 17.848 1.00 62.14 25 ARG B C 1
ATOM 2059 O O . ARG B 1 28 ? 10.004 -9.008 19.060 1.00 64.12 25 ARG B O 1
ATOM 2067 N N . GLY B 1 29 ? 8.932 -9.025 17.083 1.00 64.81 26 GLY B N 1
ATOM 2068 C CA . GLY B 1 29 ? 7.647 -8.672 17.652 1.00 65.13 26 GLY B CA 1
ATOM 2069 C C . GLY B 1 29 ? 7.411 -7.202 17.908 1.00 68.17 26 GLY B C 1
ATOM 2070 O O . GLY B 1 29 ? 6.588 -6.866 18.767 1.00 69.00 26 GLY B O 1
ATOM 2071 N N . HIS B 1 30 ? 8.093 -6.311 17.189 1.00 68.23 27 HIS B N 1
ATOM 2072 C CA . HIS B 1 30 ? 7.928 -4.878 17.385 1.00 63.57 27 HIS B CA 1
ATOM 2073 C C . HIS B 1 30 ? 7.841 -4.182 16.037 1.00 60.60 27 HIS B C 1
ATOM 2074 O O . HIS B 1 30 ? 8.543 -4.550 15.091 1.00 59.79 27 HIS B O 1
ATOM 2081 N N . GLU B 1 31 ? 6.977 -3.176 15.952 1.00 60.97 28 GLU B N 1
ATOM 2082 C CA . GLU B 1 31 ? 6.786 -2.424 14.714 1.00 62.17 28 GLU B CA 1
ATOM 2083 C C . GLU B 1 31 ? 7.719 -1.218 14.730 1.00 60.24 28 GLU B C 1
ATOM 2084 O O . GLU B 1 31 ? 7.469 -0.233 15.428 1.00 59.31 28 GLU B O 1
ATOM 2090 N N . ALA B 1 32 ? 8.804 -1.296 13.964 1.00 55.67 29 ALA B N 1
ATOM 2091 C CA . ALA B 1 32 ? 9.670 -0.140 13.794 1.00 51.14 29 ALA B CA 1
ATOM 2092 C C . ALA B 1 32 ? 8.965 0.904 12.938 1.00 54.64 29 ALA B C 1
ATOM 2093 O O . ALA B 1 32 ? 8.250 0.572 11.990 1.00 62.07 29 ALA B O 1
ATOM 2095 N N . VAL B 1 33 ? 9.159 2.173 13.285 1.00 53.73 30 VAL B N 1
ATOM 2096 C CA . VAL B 1 33 ? 8.450 3.280 12.654 1.00 53.04 30 VAL B CA 1
ATOM 2097 C C . VAL B 1 33 ? 9.448 4.390 12.362 1.00 56.90 30 VAL B C 1
ATOM 2098 O O . VAL B 1 33 ? 10.234 4.769 13.236 1.00 62.28 30 VAL B O 1
ATOM 2102 N N . LEU B 1 34 ? 9.418 4.914 11.139 1.00 52.38 31 LEU B N 1
ATOM 2103 C CA . LEU B 1 34 ? 10.211 6.093 10.819 1.00 48.63 31 LEU B CA 1
ATOM 2104 C C . LEU B 1 34 ? 9.669 7.290 11.592 1.00 51.25 31 LEU B C 1
ATOM 2105 O O . LEU B 1 34 ? 8.480 7.609 11.501 1.00 55.35 31 LEU B O 1
ATOM 2110 N N . VAL B 1 35 ? 10.532 7.940 12.367 1.00 48.90 32 VAL B N 1
ATOM 2111 C CA . VAL B 1 35 ? 10.184 9.161 13.088 1.00 45.45 32 VAL B CA 1
ATOM 2112 C C . VAL B 1 35 ? 11.168 10.233 12.648 1.00 47.39 32 VAL B C 1
ATOM 2113 O O . VAL B 1 35 ? 12.355 10.179 12.995 1.00 49.89 32 VAL B O 1
ATOM 2117 N N . GLN B 1 36 ? 10.684 11.197 11.880 1.00 49.67 33 GLN B N 1
ATOM 2118 C CA . GLN B 1 36 ? 11.542 12.253 11.368 1.00 51.65 33 GLN B CA 1
ATOM 2119 C C . GLN B 1 36 ? 11.771 13.297 12.454 1.00 49.30 33 GLN B C 1
ATOM 2120 O O . GLN B 1 36 ? 10.800 13.871 12.960 1.00 42.54 33 GLN B O 1
ATOM 2126 N N . PRO B 1 37 ? 13.019 13.553 12.859 1.00 52.11 34 PRO B N 1
ATOM 2127 C CA . PRO B 1 37 ? 13.258 14.565 13.900 1.00 48.23 34 PRO B CA 1
ATOM 2128 C C . PRO B 1 37 ? 12.904 15.975 13.466 1.00 49.59 34 PRO B C 1
ATOM 2129 O O . PRO B 1 37 ? 12.684 16.831 14.331 1.00 49.81 34 PRO B O 1
ATOM 2133 N N . ALA B 1 38 ? 12.836 16.246 12.160 1.00 47.47 35 ALA B N 1
ATOM 2134 C CA . ALA B 1 38 ? 12.494 17.586 11.702 1.00 42.90 35 ALA B CA 1
ATOM 2135 C C . ALA B 1 38 ? 11.103 18.015 12.150 1.00 43.19 35 ALA B C 1
ATOM 2136 O O . ALA B 1 38 ? 10.830 19.217 12.218 1.00 43.13 35 ALA B O 1
ATOM 2138 N N . LYS B 1 39 ? 10.225 17.068 12.471 1.00 48.34 36 LYS B N 1
ATOM 2139 C CA . LYS B 1 39 ? 8.865 17.369 12.891 1.00 50.23 36 LYS B CA 1
ATOM 2140 C C . LYS B 1 39 ? 8.681 17.267 14.399 1.00 52.76 36 LYS B C 1
ATOM 2141 O O . LYS B 1 39 ? 7.543 17.292 14.878 1.00 56.54 36 LYS B O 1
ATOM 2147 N N . LEU B 1 40 ? 9.768 17.155 15.157 1.00 50.54 37 LEU B N 1
ATOM 2148 C CA . LEU B 1 40 ? 9.703 16.948 16.600 1.00 46.49 37 LEU B CA 1
ATOM 2149 C C . LEU B 1 40 ? 9.833 18.289 17.315 1.00 44.04 37 LEU B C 1
ATOM 2150 O O . LEU B 1 40 ? 10.892 18.924 17.274 1.00 43.79 37 LEU B O 1
ATOM 2155 N N . ALA B 1 41 ? 8.753 18.717 17.965 1.00 41.38 38 ALA B N 1
ATOM 2156 C CA . ALA B 1 41 ? 8.738 19.886 18.844 1.00 39.71 38 ALA B CA 1
ATOM 2157 C C . ALA B 1 41 ? 8.453 19.376 20.255 1.00 41.91 38 ALA B C 1
ATOM 2158 O O . ALA B 1 41 ? 7.295 19.236 20.657 1.00 40.77 38 ALA B O 1
ATOM 2160 N N . LEU B 1 42 ? 9.517 19.105 21.007 1.00 45.11 39 LEU B N 1
ATOM 2161 C CA . LEU B 1 42 ? 9.416 18.462 22.309 1.00 40.84 39 LEU B CA 1
ATOM 2162 C C . LEU B 1 42 ? 9.195 19.480 23.420 1.00 37.69 39 LEU B C 1
ATOM 2163 O O . LEU B 1 42 ? 9.723 20.595 23.387 1.00 35.14 39 LEU B O 1
ATOM 2168 N N . SER B 1 43 ? 8.410 19.073 24.419 1.00 39.74 40 SER B N 1
ATOM 2169 C CA . SER B 1 43 ? 8.152 19.891 25.593 1.00 43.05 40 SER B CA 1
ATOM 2170 C C . SER B 1 43 ? 9.090 19.481 26.716 1.00 42.64 40 SER B C 1
ATOM 2171 O O . SER B 1 43 ? 9.112 18.298 27.086 1.00 42.25 40 SER B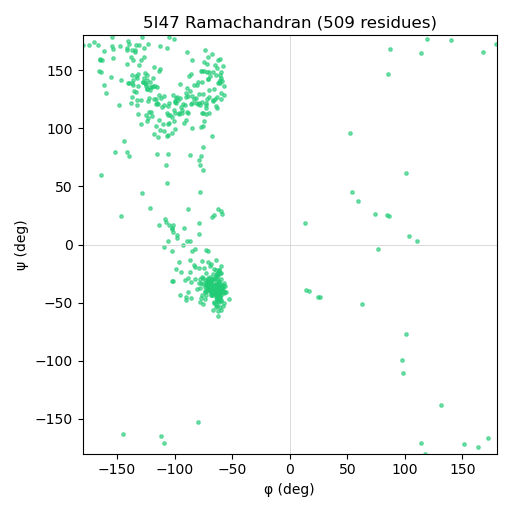 O 1
ATOM 2174 N N . PRO B 1 44 ? 9.870 20.401 27.287 1.00 42.00 41 PRO B N 1
ATOM 2175 C CA . PRO B 1 44 ? 10.820 20.005 28.339 1.00 39.12 41 PRO B CA 1
ATOM 2176 C C . PRO B 1 44 ? 10.158 19.424 29.574 1.00 44.47 41 PRO B C 1
ATOM 2177 O O . PRO B 1 44 ? 10.756 18.572 30.243 1.00 46.85 41 PRO B O 1
ATOM 2181 N N . ALA B 1 45 ? 8.940 19.861 29.903 1.00 52.60 42 ALA B N 1
ATOM 2182 C CA . ALA B 1 45 ? 8.269 19.347 31.093 1.00 52.43 42 ALA B CA 1
ATOM 2183 C C . ALA B 1 45 ? 7.882 17.881 30.937 1.00 53.22 42 ALA B C 1
ATOM 2184 O O . ALA B 1 45 ? 7.873 17.138 31.924 1.00 52.70 42 ALA B O 1
ATOM 2186 N N . ALA B 1 46 ? 7.557 17.451 29.721 1.00 53.62 43 ALA B N 1
ATOM 2187 C CA . ALA B 1 46 ? 7.241 16.055 29.449 1.00 55.59 43 ALA B CA 1
ATOM 2188 C C . ALA B 1 46 ? 7.603 15.725 28.007 1.00 51.62 43 ALA B C 1
ATOM 2189 O O . ALA B 1 46 ? 6.725 15.702 27.137 1.00 47.89 43 ALA B O 1
ATOM 2191 N N . PRO B 1 47 ? 8.875 15.475 27.704 1.00 49.60 44 PRO B N 1
ATOM 2192 C CA . PRO B 1 47 ? 9.257 15.225 26.309 1.00 51.91 44 PRO B CA 1
ATOM 2193 C C . PRO B 1 47 ? 8.871 13.828 25.850 1.00 53.46 44 PRO B C 1
ATOM 2194 O O . PRO B 1 47 ? 8.997 12.846 26.587 1.00 55.80 44 PRO B O 1
ATOM 2198 N N . SER B 1 48 ? 8.395 13.752 24.610 1.00 51.63 45 SER B N 1
ATOM 2199 C CA . SER B 1 48 ? 8.005 12.486 24.008 1.00 50.52 45 SER B CA 1
ATOM 2200 C C . SER B 1 48 ? 7.857 12.679 22.507 1.00 46.38 45 SER B C 1
ATOM 2201 O O . SER B 1 48 ? 7.507 13.766 22.042 1.00 44.56 45 SER B O 1
ATOM 2204 N N . ALA B 1 49 ? 8.130 11.611 21.759 1.00 46.30 46 ALA B N 1
ATOM 2205 C CA . ALA B 1 49 ? 7.961 11.600 20.313 1.00 50.12 46 ALA B CA 1
ATOM 2206 C C . ALA B 1 49 ? 6.859 10.642 19.879 1.00 53.08 46 ALA B C 1
ATOM 2207 O O . ALA B 1 49 ? 6.784 10.275 18.703 1.00 51.73 46 ALA B O 1
ATOM 2209 N N . GLY B 1 50 ? 6.001 10.239 20.807 1.00 54.93 47 GLY B N 1
ATOM 2210 C CA . GLY B 1 50 ? 4.962 9.265 20.559 1.00 57.47 47 GLY B CA 1
ATOM 2211 C C . GLY B 1 50 ? 5.133 8.040 21.435 1.00 62.90 47 GLY B C 1
ATOM 2212 O O . GLY B 1 50 ? 6.091 7.911 22.196 1.00 67.25 47 GLY B O 1
ATOM 2213 N N . ASP B 1 51 ? 4.174 7.128 21.309 1.00 68.26 48 ASP B N 1
ATOM 2214 C CA . ASP B 1 51 ? 4.197 5.891 22.082 1.00 66.61 48 ASP B CA 1
ATOM 2215 C C . ASP B 1 51 ? 5.260 4.960 21.510 1.00 62.20 48 ASP B C 1
ATOM 2216 O O . ASP B 1 51 ? 5.075 4.378 20.436 1.00 61.67 48 ASP B O 1
ATOM 2221 N N . PHE B 1 52 ? 6.380 4.827 22.218 1.00 55.86 49 PHE B N 1
ATOM 2222 C CA . PHE B 1 52 ? 7.473 3.972 21.781 1.00 51.53 49 PHE B CA 1
ATOM 2223 C C . PHE B 1 52 ? 8.152 3.369 22.998 1.00 53.14 49 PHE B C 1
ATOM 2224 O O . PHE B 1 52 ? 8.325 4.042 24.018 1.00 58.75 49 PHE B O 1
ATOM 2232 N N . VAL B 1 53 ? 8.545 2.101 22.876 1.00 48.92 50 VAL B N 1
ATOM 2233 C CA . VAL B 1 53 ? 9.320 1.470 23.936 1.00 47.91 50 VAL B CA 1
ATOM 2234 C C . VAL B 1 53 ? 10.801 1.801 23.825 1.00 45.16 50 VAL B C 1
ATOM 2235 O O . VAL B 1 53 ? 11.540 1.637 24.805 1.00 45.20 50 VAL B O 1
ATOM 2239 N N . ALA B 1 54 ? 11.251 2.275 22.666 1.00 41.78 51 ALA B N 1
ATOM 2240 C CA . ALA B 1 54 ? 12.646 2.636 22.457 1.00 38.59 51 ALA B CA 1
ATOM 2241 C C . ALA B 1 54 ? 12.749 3.483 21.198 1.00 39.20 51 ALA B C 1
ATOM 2242 O O . ALA B 1 54 ? 11.864 3.458 20.336 1.00 39.14 51 ALA B O 1
ATOM 2244 N N . ALA B 1 55 ? 13.839 4.244 21.109 1.00 35.84 52 ALA B N 1
ATOM 2245 C CA . ALA B 1 55 ? 14.179 5.007 19.918 1.00 29.98 52 ALA B CA 1
ATOM 2246 C C . ALA B 1 55 ? 15.598 4.657 19.499 1.00 30.61 52 ALA B C 1
ATOM 2247 O O . ALA B 1 55 ? 16.467 4.433 20.347 1.00 31.04 52 ALA B O 1
ATOM 2249 N N . LEU B 1 56 ? 15.827 4.594 18.191 1.00 28.86 53 LEU B N 1
ATOM 2250 C CA . LEU B 1 56 ? 17.140 4.267 17.646 1.00 29.88 53 LEU B CA 1
ATOM 2251 C C . LEU B 1 56 ? 17.548 5.386 16.700 1.00 36.40 53 LEU B C 1
ATOM 2252 O O . LEU B 1 56 ? 16.938 5.560 15.640 1.00 42.50 53 LEU B O 1
ATOM 2257 N N . ASP B 1 57 ? 18.565 6.152 17.084 1.00 34.86 54 ASP B N 1
ATOM 2258 C CA . ASP B 1 57 ? 19.006 7.279 16.270 1.00 34.13 54 ASP B CA 1
ATOM 2259 C C . ASP B 1 57 ? 19.785 6.754 15.074 1.00 37.14 54 ASP B C 1
ATOM 2260 O O . ASP B 1 57 ? 20.875 6.191 15.229 1.00 37.11 54 ASP B O 1
ATOM 2265 N N . ARG B 1 58 ? 19.226 6.940 13.879 1.00 39.34 55 ARG B N 1
ATOM 2266 C CA . ARG B 1 58 ? 19.835 6.497 12.635 1.00 41.19 55 ARG B CA 1
ATOM 2267 C C . ARG B 1 58 ? 20.510 7.637 11.884 1.00 39.36 55 ARG B C 1
ATOM 2268 O O . ARG B 1 58 ? 20.799 7.502 10.689 1.00 40.51 55 ARG B O 1
ATOM 2276 N N . GLY B 1 59 ? 20.766 8.757 12.558 1.00 36.40 56 GLY B N 1
ATOM 2277 C CA . GLY B 1 59 ? 21.362 9.916 11.938 1.00 32.68 56 GLY B CA 1
ATOM 2278 C C . GLY B 1 59 ? 22.817 10.110 12.340 1.00 29.79 56 GLY B C 1
ATOM 2279 O O . GLY B 1 59 ? 23.344 9.460 13.244 1.00 25.89 56 GLY B O 1
ATOM 2280 N N . GLU B 1 60 ? 23.466 11.023 11.620 1.00 30.37 57 GLU B N 1
ATOM 2281 C CA . GLU B 1 60 ? 24.828 11.428 11.939 1.00 31.97 57 GLU B CA 1
ATOM 2282 C C . GLU B 1 60 ? 24.878 12.025 13.342 1.00 32.30 57 GLU B C 1
ATOM 2283 O O . GLU B 1 60 ? 23.980 12.764 13.753 1.00 33.13 57 GLU B O 1
ATOM 2289 N N . ALA B 1 61 ? 25.926 11.689 14.087 1.00 30.80 58 ALA B N 1
ATOM 2290 C CA . ALA B 1 61 ? 26.039 12.150 15.464 1.00 30.31 58 ALA B CA 1
ATOM 2291 C C . ALA B 1 61 ? 26.368 13.637 15.496 1.00 30.97 58 ALA B C 1
ATOM 2292 O O . ALA B 1 61 ? 27.407 14.059 14.981 1.00 36.01 58 ALA B O 1
ATOM 2294 N N . THR B 1 62 ? 25.490 14.432 16.107 1.00 36.60 59 THR B N 1
ATOM 2295 C CA . THR B 1 62 ? 25.729 15.859 16.284 1.00 35.33 59 THR B CA 1
ATOM 2296 C C . THR B 1 62 ? 25.234 16.282 17.662 1.00 32.17 59 THR B C 1
ATOM 2297 O O . THR B 1 62 ? 24.641 15.491 18.402 1.00 33.00 59 THR B O 1
ATOM 2301 N N . ALA B 1 63 ? 25.476 17.551 18.001 1.00 24.26 60 ALA B N 1
ATOM 2302 C CA . ALA B 1 63 ? 25.189 18.026 19.349 1.00 23.71 60 ALA B CA 1
ATOM 2303 C C . ALA B 1 63 ? 23.702 17.950 19.669 1.00 28.16 60 ALA B C 1
ATOM 2304 O O . ALA B 1 63 ? 23.321 17.536 20.770 1.00 32.79 60 ALA B O 1
ATOM 2306 N N . GLU B 1 64 ? 22.841 18.338 18.723 1.00 30.05 61 GLU B N 1
ATOM 2307 C CA . GLU B 1 64 ? 21.413 18.360 19.021 1.00 32.50 61 GLU B CA 1
ATOM 2308 C C . GLU B 1 64 ? 20.803 16.965 19.070 1.00 28.84 61 GLU B C 1
ATOM 2309 O O . GLU B 1 64 ? 19.737 16.788 19.673 1.00 27.51 61 GLU B O 1
ATOM 2315 N N . ARG B 1 65 ? 21.442 15.968 18.463 1.00 24.37 62 ARG B N 1
ATOM 2316 C CA . ARG B 1 65 ? 20.906 14.620 18.593 1.00 26.31 62 ARG B CA 1
ATOM 2317 C C . ARG B 1 65 ? 21.250 14.009 19.943 1.00 25.38 62 ARG B C 1
ATOM 2318 O O . ARG B 1 65 ? 20.482 13.191 20.458 1.00 32.52 62 ARG B O 1
ATOM 2326 N N . ALA B 1 66 ? 22.378 14.401 20.539 1.00 23.44 63 ALA B N 1
ATOM 2327 C CA . ALA B 1 66 ? 22.606 14.081 21.944 1.00 25.00 63 ALA B CA 1
ATOM 2328 C C . ALA B 1 66 ? 21.583 14.780 22.827 1.00 25.05 63 ALA B C 1
ATOM 2329 O O . ALA B 1 66 ? 21.098 14.198 23.803 1.00 28.47 63 ALA B O 1
ATOM 2331 N N . VAL B 1 67 ? 21.237 16.026 22.489 1.00 26.53 64 VAL B N 1
ATOM 2332 C CA . VAL B 1 67 ? 20.150 16.725 23.175 1.00 23.46 64 VAL B CA 1
ATOM 2333 C C . VAL B 1 67 ? 18.842 15.963 23.010 1.00 24.61 64 VAL B C 1
ATOM 2334 O O . VAL B 1 67 ? 18.050 15.846 23.954 1.00 27.12 64 VAL B O 1
ATOM 2338 N N . LEU B 1 68 ? 18.598 15.430 21.808 1.00 22.99 65 LEU B N 1
ATOM 2339 C CA . LEU B 1 68 ? 17.363 14.695 21.553 1.00 24.83 65 LEU B CA 1
ATOM 2340 C C . LEU B 1 68 ? 17.330 13.383 22.326 1.00 26.26 65 LEU B C 1
ATOM 2341 O O . LEU B 1 68 ? 16.284 13.002 22.867 1.00 29.73 65 LEU B O 1
ATOM 2346 N N . ALA B 1 69 ? 18.465 12.678 22.386 1.00 19.69 66 ALA B N 1
ATOM 2347 C CA . ALA B 1 69 ? 18.526 11.430 23.141 1.00 18.42 66 ALA B CA 1
ATOM 2348 C C . ALA B 1 69 ? 18.325 11.672 24.631 1.00 25.24 66 ALA B C 1
ATOM 2349 O O . ALA B 1 69 ? 17.729 10.842 25.327 1.00 27.63 66 ALA B O 1
ATOM 2351 N N . ALA B 1 70 ? 18.819 12.802 25.143 1.00 23.19 67 ALA B N 1
ATOM 2352 C CA . ALA B 1 70 ? 18.672 13.085 26.568 1.00 21.79 67 ALA B CA 1
ATOM 2353 C C . ALA B 1 70 ? 17.242 13.478 26.906 1.00 24.30 67 ALA B C 1
ATOM 2354 O O . ALA B 1 70 ? 16.712 13.081 27.950 1.00 29.15 67 ALA B O 1
ATOM 2356 N N . LEU B 1 71 ? 16.605 14.266 26.040 1.00 22.93 68 LEU B N 1
ATOM 2357 C CA . LEU B 1 71 ? 15.218 14.656 26.267 1.00 24.08 68 LEU B CA 1
ATOM 2358 C C . LEU B 1 71 ? 14.302 13.443 26.236 1.00 27.19 68 LEU B C 1
ATOM 2359 O O . LEU B 1 71 ? 13.500 13.230 27.153 1.00 29.94 68 LEU B O 1
ATOM 2364 N N . LEU B 1 72 ? 14.409 12.634 25.182 1.00 26.85 69 LEU B N 1
ATOM 2365 C CA . LEU B 1 72 ? 13.559 11.455 25.077 1.00 32.51 69 LEU B CA 1
ATOM 2366 C C . LEU B 1 72 ? 13.769 10.519 26.261 1.00 31.44 69 LEU B C 1
ATOM 2367 O O . LEU B 1 72 ? 12.799 10.022 26.844 1.00 36.83 69 LEU B O 1
ATOM 2372 N N . ALA B 1 73 ? 15.027 10.293 26.653 1.00 30.23 70 ALA B N 1
ATOM 2373 C CA . ALA B 1 73 ? 15.304 9.378 27.760 1.00 30.15 70 ALA B CA 1
ATOM 2374 C C . ALA B 1 73 ? 14.687 9.876 29.062 1.00 27.47 70 ALA B C 1
ATOM 2375 O O . ALA B 1 73 ? 14.072 9.098 29.802 1.00 25.40 70 ALA B O 1
ATOM 2377 N N . SER B 1 74 ? 14.835 11.171 29.357 1.00 29.98 71 SER B N 1
ATOM 2378 C CA . SER B 1 74 ? 14.250 11.730 30.572 1.00 38.44 71 SER B CA 1
ATOM 2379 C C . SER B 1 74 ? 12.730 11.641 30.572 1.00 40.04 71 SER B C 1
ATOM 2380 O O . SER B 1 74 ? 12.123 11.603 31.649 1.00 39.19 71 SER B O 1
ATOM 2383 N N . GLY B 1 75 ? 12.107 11.590 29.396 1.00 40.73 72 GLY B N 1
ATOM 2384 C CA . GLY B 1 75 ? 10.672 11.481 29.265 1.00 42.30 72 GLY B CA 1
ATOM 2385 C C . GLY B 1 75 ? 10.114 10.078 29.327 1.00 48.10 72 GLY B C 1
ATOM 2386 O O . GLY B 1 75 ? 8.891 9.913 29.326 1.00 52.95 72 GLY B O 1
ATOM 2387 N N . GLY B 1 76 ? 10.969 9.057 29.378 1.00 46.38 73 GLY B N 1
ATOM 2388 C CA . GLY B 1 76 ? 10.528 7.678 29.428 1.00 42.55 73 GLY B CA 1
ATOM 2389 C C . GLY B 1 76 ? 10.793 6.866 28.178 1.00 39.89 73 GLY B C 1
ATOM 2390 O O . GLY B 1 76 ? 10.390 5.697 28.127 1.00 41.61 73 GLY B O 1
ATOM 2391 N N . THR B 1 77 ? 11.447 7.435 27.165 1.00 39.94 74 THR B N 1
ATOM 2392 C CA . THR B 1 77 ? 11.763 6.696 25.946 1.00 41.25 74 THR B CA 1
ATOM 2393 C C . THR B 1 77 ? 13.264 6.453 25.868 1.00 41.85 74 THR B C 1
ATOM 2394 O O . THR B 1 77 ? 14.027 7.382 25.559 1.00 44.51 74 THR B O 1
ATOM 2398 N N . PRO B 1 78 ? 13.738 5.241 26.148 1.00 35.92 75 PRO B N 1
ATOM 2399 C CA . PRO B 1 78 ? 15.167 4.952 25.984 1.00 33.02 75 PRO B CA 1
ATOM 2400 C C . PRO B 1 78 ? 15.613 5.166 24.546 1.00 32.54 75 PRO B C 1
ATOM 2401 O O . PRO B 1 78 ? 14.878 4.877 23.599 1.00 38.77 75 PRO B O 1
ATOM 2405 N N . VAL B 1 79 ? 16.830 5.681 24.388 1.00 29.05 76 VAL B N 1
ATOM 2406 C CA . VAL B 1 79 ? 17.389 5.985 23.076 1.00 30.83 76 VAL B CA 1
ATOM 2407 C C . VAL B 1 79 ? 18.726 5.274 22.921 1.00 29.43 76 VAL B C 1
ATOM 2408 O O . VAL B 1 79 ? 19.542 5.249 23.850 1.00 26.48 76 VAL B O 1
ATOM 2412 N N . VAL B 1 80 ? 18.936 4.684 21.748 1.00 28.74 77 VAL B N 1
ATOM 2413 C CA . VAL B 1 80 ? 20.228 4.150 21.343 1.00 24.64 77 VAL B CA 1
ATOM 2414 C C . VAL B 1 80 ? 20.692 4.959 20.138 1.00 29.83 77 VAL B C 1
ATOM 2415 O O . VAL B 1 80 ? 19.997 4.997 19.123 1.00 36.43 77 VAL B O 1
ATOM 2419 N N . ASN B 1 81 ? 21.852 5.607 20.231 1.00 24.34 78 ASN B N 1
ATOM 2420 C CA . ASN B 1 81 ? 22.731 5.521 21.389 1.00 24.77 78 ASN B CA 1
ATOM 2421 C C . ASN B 1 81 ? 22.245 6.360 22.566 1.00 24.88 78 ASN B C 1
ATOM 2422 O O . ASN B 1 81 ? 21.602 7.395 22.380 1.00 24.65 78 ASN B O 1
ATOM 2427 N N . ARG B 1 82 ? 22.554 5.892 23.776 1.00 25.12 79 ARG B N 1
ATOM 2428 C CA . ARG B 1 82 ? 22.229 6.644 24.980 1.00 25.51 79 ARG B CA 1
ATOM 2429 C C . ARG B 1 82 ? 22.872 8.026 24.925 1.00 25.64 79 ARG B C 1
ATOM 2430 O O . ARG B 1 82 ? 23.895 8.232 24.264 1.00 24.57 79 ARG B O 1
ATOM 2438 N N . ALA B 1 83 ? 22.250 8.981 25.628 1.00 21.24 80 ALA B N 1
ATOM 2439 C CA . ALA B 1 83 ? 22.640 10.384 25.507 1.00 19.27 80 ALA B CA 1
ATOM 2440 C C . ALA B 1 83 ? 24.136 10.575 25.730 1.00 23.57 80 ALA B C 1
ATOM 2441 O O . ALA B 1 83 ? 24.813 11.251 24.944 1.00 29.48 80 ALA B O 1
ATOM 2443 N N . ALA B 1 84 ? 24.673 9.967 26.791 1.00 18.01 81 ALA B N 1
ATOM 2444 C CA . ALA B 1 84 ? 26.079 10.168 27.132 1.00 17.57 81 ALA B CA 1
ATOM 2445 C C . ALA B 1 84 ? 27.000 9.667 26.029 1.00 17.42 81 ALA B C 1
ATOM 2446 O O . ALA B 1 84 ? 28.015 10.306 25.723 1.00 21.85 81 ALA B O 1
ATOM 2448 N N . THR B 1 85 ? 26.674 8.519 25.430 1.00 15.86 82 THR B N 1
ATOM 2449 C CA . THR B 1 85 ? 27.462 8.021 24.308 1.00 16.20 82 THR B CA 1
ATOM 2450 C C . THR B 1 85 ? 27.287 8.908 23.081 1.00 19.56 82 THR B C 1
ATOM 2451 O O . THR B 1 85 ? 28.266 9.242 22.404 1.00 22.30 82 THR B O 1
ATOM 2455 N N . ALA B 1 86 ? 26.048 9.313 22.792 1.00 20.17 83 ALA B N 1
ATOM 2456 C CA . ALA B 1 86 ? 25.811 10.248 21.699 1.00 21.14 83 ALA B CA 1
ATOM 2457 C C . ALA B 1 86 ? 26.596 11.537 21.889 1.00 25.95 83 ALA B C 1
ATOM 2458 O O . ALA B 1 86 ? 27.028 12.148 20.906 1.00 30.93 83 ALA B O 1
ATOM 2460 N N . ARG B 1 87 ? 26.799 11.965 23.137 1.00 25.17 84 ARG B N 1
ATOM 2461 C CA . ARG B 1 87 ? 27.621 13.149 23.377 1.00 24.23 84 ARG B CA 1
ATOM 2462 C C . ARG B 1 87 ? 29.079 12.896 23.002 1.00 26.36 84 ARG B C 1
ATOM 2463 O O . ARG B 1 87 ? 29.743 13.780 22.452 1.00 25.35 84 ARG B O 1
ATOM 2471 N N . LEU B 1 88 ? 29.594 11.695 23.286 1.00 25.32 85 LEU B N 1
ATOM 2472 C CA . LEU B 1 88 ? 30.975 11.388 22.923 1.00 23.97 85 LEU B CA 1
ATOM 2473 C C . LEU B 1 88 ? 31.154 11.299 21.412 1.00 23.66 85 LEU B C 1
ATOM 2474 O O . LEU B 1 88 ? 32.230 11.618 20.896 1.00 25.72 85 LEU B O 1
ATOM 2479 N N . LEU B 1 89 ? 30.124 10.862 20.687 1.00 22.13 86 LEU B N 1
ATOM 2480 C CA . LEU B 1 89 ? 30.213 10.849 19.232 1.00 22.93 86 LEU B CA 1
ATOM 2481 C C . LEU B 1 89 ? 30.108 12.257 18.657 1.00 22.62 86 LEU B C 1
ATOM 2482 O O . LEU B 1 89 ? 30.694 12.543 17.609 1.00 23.98 86 LEU B O 1
ATOM 2487 N N . ALA B 1 90 ? 29.376 13.144 19.327 1.00 24.85 87 ALA B N 1
ATOM 2488 C CA . ALA B 1 90 ? 29.155 14.496 18.836 1.00 22.08 87 ALA B CA 1
ATOM 2489 C C . ALA B 1 90 ? 30.253 15.464 19.238 1.00 22.64 87 ALA B C 1
ATOM 2490 O O . ALA B 1 90 ? 30.449 16.477 18.556 1.00 25.88 87 ALA B O 1
ATOM 2492 N N . ASP B 1 91 ? 30.973 15.173 20.315 1.00 26.21 88 ASP B N 1
ATOM 2493 C CA . ASP B 1 91 ? 31.932 16.095 20.918 1.00 27.82 88 ASP B CA 1
ATOM 2494 C C . ASP B 1 91 ? 33.321 15.473 20.803 1.00 26.20 88 ASP B C 1
ATOM 2495 O O . ASP B 1 91 ? 33.673 14.576 21.577 1.00 26.27 88 ASP B O 1
ATOM 2500 N N . ARG B 1 92 ? 34.111 15.957 19.841 1.00 25.34 89 ARG B N 1
ATOM 2501 C CA . ARG B 1 92 ? 35.467 15.446 19.677 1.00 26.52 89 ARG B CA 1
ATOM 2502 C C . ARG B 1 92 ? 36.320 15.711 20.909 1.00 25.52 89 ARG B C 1
ATOM 2503 O O . ARG B 1 92 ? 37.217 14.921 21.223 1.00 25.77 89 ARG B O 1
ATOM 2519 N N . ALA B 1 94 ? 35.268 15.887 24.190 1.00 23.86 91 ALA B N 1
ATOM 2520 C CA . ALA B 1 94 ? 34.918 14.957 25.261 1.00 22.11 91 ALA B CA 1
ATOM 2521 C C . ALA B 1 94 ? 35.387 13.545 24.934 1.00 22.22 91 ALA B C 1
ATOM 2522 O O . ALA B 1 94 ? 35.870 12.826 25.817 1.00 25.06 91 ALA B O 1
ATOM 2524 N N . LEU B 1 95 ? 35.258 13.136 23.668 1.00 20.33 92 LEU B N 1
ATOM 2525 C CA . LEU B 1 95 ? 35.769 11.833 23.250 1.00 17.88 92 LEU B CA 1
ATOM 2526 C C . LEU B 1 95 ? 37.279 11.761 23.413 1.00 25.87 92 LEU B C 1
ATOM 2527 O O . LEU B 1 95 ? 37.815 10.749 23.881 1.00 27.12 92 LEU B O 1
ATOM 2532 N N . LEU B 1 96 ? 37.981 12.836 23.045 1.00 28.23 93 LEU B N 1
ATOM 2533 C CA . LEU B 1 96 ? 39.434 12.860 23.163 1.00 25.28 93 LEU B CA 1
ATOM 2534 C C . LEU B 1 96 ? 39.874 12.697 24.614 1.00 22.04 93 LEU B C 1
ATOM 2535 O O . LEU B 1 96 ? 40.768 11.900 24.918 1.00 19.60 93 LEU B O 1
ATOM 2540 N N A ARG B 1 97 ? 39.253 13.450 25.525 0.42 20.03 94 ARG B N 1
ATOM 2541 N N B ARG B 1 97 ? 39.262 13.448 25.531 0.58 19.89 94 ARG B N 1
ATOM 2542 C CA A ARG B 1 97 ? 39.607 13.337 26.935 0.42 19.64 94 ARG B CA 1
ATOM 2543 C CA B ARG B 1 97 ? 39.652 13.316 26.930 0.58 19.83 94 ARG B CA 1
ATOM 2544 C C A ARG B 1 97 ? 39.281 11.949 27.472 0.42 20.80 94 ARG B C 1
ATOM 2545 C C B ARG B 1 97 ? 39.279 11.946 27.485 0.58 21.15 94 ARG B C 1
ATOM 2546 O O A ARG B 1 97 ? 40.026 11.399 28.291 0.42 19.26 94 ARG B O 1
ATOM 2547 O O B ARG B 1 97 ? 40.003 11.403 28.327 0.58 19.48 94 ARG B O 1
ATOM 2562 N N . HIS B 1 98 ? 38.175 11.362 27.008 1.00 21.04 95 HIS B N 1
ATOM 2563 C CA . HIS B 1 98 ? 37.766 10.046 27.488 1.00 19.83 95 HIS B CA 1
ATOM 2564 C C . HIS B 1 98 ? 38.735 8.960 27.041 1.00 24.49 95 HIS B C 1
ATOM 2565 O O . HIS B 1 98 ? 39.089 8.075 27.829 1.00 24.98 95 HIS B O 1
ATOM 2572 N N . LEU B 1 99 ? 39.173 9.007 25.778 1.00 29.17 96 LEU B N 1
ATOM 2573 C CA . LEU B 1 99 ? 40.122 8.012 25.283 1.00 26.68 96 LEU B CA 1
ATOM 2574 C C . LEU B 1 99 ? 41.478 8.152 25.966 1.00 25.30 96 LEU B C 1
ATOM 2575 O O . LEU B 1 99 ? 42.134 7.149 26.268 1.00 22.12 96 LEU B O 1
ATOM 2580 N N . ILE B 1 100 ? 41.912 9.388 26.222 1.00 23.83 97 ILE B N 1
ATOM 2581 C CA . ILE B 1 100 ? 43.174 9.606 26.925 1.00 22.94 97 ILE B CA 1
ATOM 2582 C C . ILE B 1 100 ? 43.115 9.007 28.325 1.00 26.02 97 ILE B C 1
ATOM 2583 O O . ILE B 1 100 ? 44.022 8.279 28.746 1.00 31.29 97 ILE B O 1
ATOM 2588 N N . LEU B 1 101 ? 42.049 9.308 29.073 1.00 25.87 98 LEU B N 1
ATOM 2589 C CA . LEU B 1 101 ? 41.906 8.750 30.415 1.00 26.35 98 LEU B CA 1
ATOM 2590 C C . LEU B 1 101 ? 41.785 7.231 30.398 1.00 28.53 98 LEU B C 1
ATOM 2591 O O . LEU B 1 101 ? 42.117 6.586 31.395 1.00 31.01 98 LEU B O 1
ATOM 2596 N N . ALA B 1 102 ? 41.320 6.649 29.294 1.00 31.02 99 ALA B N 1
ATOM 2597 C CA . ALA B 1 102 ? 41.225 5.203 29.139 1.00 27.51 99 ALA B CA 1
ATOM 2598 C C . ALA B 1 102 ? 42.508 4.573 28.618 1.00 27.23 99 ALA B C 1
ATOM 2599 O O . ALA B 1 102 ? 42.529 3.362 28.381 1.00 30.56 99 ALA B O 1
ATOM 2601 N N . ASP B 1 103 ? 43.565 5.365 28.428 1.00 28.76 100 ASP B N 1
ATOM 2602 C CA . ASP B 1 103 ? 44.853 4.882 27.921 1.00 32.21 100 ASP B CA 1
ATOM 2603 C C . ASP B 1 103 ? 44.709 4.232 26.546 1.00 30.70 100 ASP B C 1
ATOM 2604 O O . ASP B 1 103 ? 45.364 3.235 26.237 1.00 36.68 100 ASP B O 1
ATOM 2609 N N . ILE B 1 104 ? 43.851 4.798 25.712 1.00 27.38 101 ILE B N 1
ATOM 2610 C CA . ILE B 1 104 ? 43.662 4.342 24.337 1.00 31.62 101 ILE B CA 1
ATOM 2611 C C . ILE B 1 104 ? 44.422 5.289 23.414 1.00 33.46 101 ILE B C 1
ATOM 2612 O O . ILE B 1 104 ? 44.250 6.511 23.528 1.00 32.54 101 ILE B O 1
ATOM 2617 N N . PRO B 1 105 ? 45.267 4.781 22.515 1.00 34.11 102 PRO B N 1
ATOM 2618 C CA . PRO B 1 105 ? 46.113 5.670 21.706 1.00 34.92 102 PRO B CA 1
ATOM 2619 C C . PRO B 1 105 ? 45.294 6.531 20.754 1.00 32.14 102 PRO B C 1
ATOM 2620 O O . PRO B 1 105 ? 44.386 6.047 20.074 1.00 31.34 102 PRO B O 1
ATOM 2624 N N . VAL B 1 106 ? 45.629 7.816 20.720 1.00 32.34 103 VAL B N 1
ATOM 2625 C CA . VAL B 1 106 ? 45.022 8.795 19.818 1.00 30.96 103 VAL B CA 1
ATOM 2626 C C . VAL B 1 106 ? 46.133 9.654 19.232 1.00 31.36 103 VAL B C 1
ATOM 2627 O O . VAL B 1 106 ? 47.235 9.725 19.789 1.00 37.81 103 VAL B O 1
ATOM 2631 N N . PRO B 1 107 ? 45.880 10.299 18.095 1.00 28.28 104 PRO B N 1
ATOM 2632 C CA . PRO B 1 107 ? 46.918 11.143 17.496 1.00 29.38 104 PRO B CA 1
ATOM 2633 C C . PRO B 1 107 ? 47.247 12.334 18.379 1.00 35.55 104 PRO B C 1
ATOM 2634 O O . PRO B 1 107 ? 46.441 12.787 19.194 1.00 36.68 104 PRO B O 1
ATOM 2638 N N . GLU B 1 108 ? 48.470 12.830 18.211 1.00 37.19 105 GLU B N 1
ATOM 2639 C CA . GLU B 1 108 ? 48.891 14.028 18.920 1.00 32.35 105 GLU B CA 1
ATOM 2640 C C . GLU B 1 108 ? 47.943 15.172 18.588 1.00 24.24 105 GLU B C 1
ATOM 2641 O O . GLU B 1 108 ? 47.668 15.444 17.418 1.00 22.56 105 GLU B O 1
ATOM 2647 N N . THR B 1 109 ? 47.424 15.830 19.623 1.00 26.23 106 THR B N 1
ATOM 2648 C CA . THR B 1 109 ? 46.369 16.817 19.445 1.00 25.78 106 THR B CA 1
ATOM 2649 C C . THR B 1 109 ? 46.645 18.033 20.313 1.00 22.80 106 THR B C 1
ATOM 2650 O O . THR B 1 109 ? 47.204 17.920 21.405 1.00 26.65 106 THR B O 1
ATOM 2654 N N . ARG B 1 110 ? 46.265 19.204 19.803 1.00 24.54 107 ARG B N 1
ATOM 2655 C CA . ARG B 1 110 ? 46.266 20.441 20.567 1.00 29.17 107 ARG B CA 1
ATOM 2656 C C . ARG B 1 110 ? 44.901 21.104 20.456 1.00 29.59 107 ARG B C 1
ATOM 2657 O O . ARG B 1 110 ? 44.293 21.121 19.381 1.00 30.91 107 ARG B O 1
ATOM 2665 N N . VAL B 1 111 ? 44.429 21.655 21.567 1.00 27.59 108 VAL B N 1
ATOM 2666 C CA . VAL B 1 111 ? 43.182 22.408 21.606 1.00 26.95 108 VAL B CA 1
ATOM 2667 C C . VAL B 1 111 ? 43.547 23.880 21.477 1.00 25.02 108 VAL B C 1
ATOM 2668 O O . VAL B 1 111 ? 44.182 24.454 22.369 1.00 24.55 108 VAL B O 1
ATOM 2672 N N . CYS B 1 112 ? 43.157 24.490 20.363 1.00 24.68 109 CYS B N 1
ATOM 2673 C CA . CYS B 1 112 ? 43.552 25.851 20.023 1.00 30.91 109 CYS B CA 1
ATOM 2674 C C . CYS B 1 112 ? 42.328 26.751 19.979 1.00 30.98 109 CYS B C 1
ATOM 2675 O O . CYS B 1 112 ? 41.371 26.474 19.246 1.00 27.31 109 CYS B O 1
ATOM 2678 N N . PHE B 1 113 ? 42.371 27.836 20.751 1.00 28.71 110 PHE B N 1
ATOM 2679 C CA . PHE B 1 113 ? 41.234 28.731 20.900 1.00 32.72 110 PHE B CA 1
ATOM 2680 C C . PHE B 1 113 ? 41.379 30.009 20.078 1.00 38.43 110 PHE B C 1
ATOM 2681 O O . PHE B 1 113 ? 40.606 30.953 20.273 1.00 41.49 110 PHE B O 1
ATOM 2689 N N . GLY B 1 114 ? 42.330 30.048 19.148 1.00 39.66 111 GLY B N 1
ATOM 2690 C CA . GLY B 1 114 ? 42.479 31.206 18.281 1.00 39.79 111 GLY B CA 1
ATOM 2691 C C . GLY B 1 114 ? 43.456 30.930 17.160 1.00 36.70 111 GLY B C 1
ATOM 2692 O O . GLY B 1 114 ? 44.112 29.886 17.119 1.00 35.99 111 GLY B O 1
ATOM 2693 N N . GLU B 1 115 ? 43.549 31.903 16.246 1.00 42.92 112 GLU B N 1
ATOM 2694 C CA . GLU B 1 115 ? 44.373 31.734 15.051 1.00 41.85 112 GLU B CA 1
ATOM 2695 C C . GLU B 1 115 ? 45.844 31.552 15.407 1.00 36.70 112 GLU B C 1
ATOM 2696 O O . GLU B 1 115 ? 46.524 30.678 14.858 1.00 36.02 112 GLU B O 1
ATOM 2702 N N . GLU B 1 116 ? 46.356 32.380 16.318 1.00 38.97 113 GLU B N 1
ATOM 2703 C CA . GLU B 1 116 ? 47.758 32.273 16.709 1.00 38.66 113 GLU B CA 1
ATOM 2704 C C . GLU B 1 116 ? 48.057 30.908 17.316 1.00 42.00 113 GLU B C 1
ATOM 2705 O O . GLU B 1 116 ? 49.067 30.276 16.978 1.00 43.40 113 GLU B O 1
ATOM 2711 N N . ALA B 1 117 ? 47.180 30.431 18.206 1.00 36.49 114 ALA B N 1
ATOM 2712 C CA . ALA B 1 117 ? 47.363 29.114 18.808 1.00 31.88 114 ALA B CA 1
ATOM 2713 C C . ALA B 1 117 ? 47.379 28.014 17.754 1.00 31.48 114 ALA B C 1
ATOM 2714 O O . ALA B 1 117 ? 48.128 27.037 17.882 1.00 31.88 114 ALA B O 1
ATOM 2716 N N . ILE B 1 118 ? 46.550 28.146 16.714 1.00 28.78 115 ILE B N 1
ATOM 2717 C CA . ILE B 1 118 ? 46.520 27.141 15.652 1.00 27.78 115 ILE B CA 1
ATOM 2718 C C . ILE B 1 118 ? 47.887 27.028 14.994 1.00 25.75 115 ILE B C 1
ATOM 2719 O O . ILE B 1 118 ? 48.417 25.926 14.809 1.00 33.07 115 ILE B O 1
ATOM 2724 N N . PHE B 1 119 ? 48.487 28.167 14.646 1.00 26.96 116 PHE B N 1
ATOM 2725 C CA . PHE B 1 119 ? 49.818 28.128 14.050 1.00 33.72 116 PHE B CA 1
ATOM 2726 C C . PHE B 1 119 ? 50.877 27.739 15.075 1.00 35.29 116 PHE B C 1
ATOM 2727 O O . PHE B 1 119 ? 51.899 27.143 14.711 1.00 39.03 116 PHE B O 1
ATOM 2735 N N . ALA B 1 120 ? 50.651 28.047 16.353 1.00 34.12 117 ALA B N 1
ATOM 2736 C CA . ALA B 1 120 ? 51.572 27.595 17.390 1.00 39.12 117 ALA B CA 1
ATOM 2737 C C . ALA B 1 120 ? 51.579 26.075 17.497 1.00 44.47 117 ALA B C 1
ATOM 2738 O O . ALA B 1 120 ? 52.643 25.461 17.636 1.00 48.11 117 ALA B O 1
ATOM 2740 N N . ALA B 1 121 ? 50.400 25.450 17.430 1.00 44.05 118 ALA B N 1
ATOM 2741 C CA . ALA B 1 121 ? 50.325 23.994 17.472 1.00 38.63 118 ALA B CA 1
ATOM 2742 C C . ALA B 1 121 ? 50.863 23.366 16.193 1.00 41.01 118 ALA B C 1
ATOM 2743 O O . ALA B 1 121 ? 51.467 22.288 16.239 1.00 40.83 118 ALA B O 1
ATOM 2745 N N . ILE B 1 122 ? 50.653 24.023 15.050 1.00 43.56 119 ILE B N 1
ATOM 2746 C CA . ILE B 1 122 ? 51.154 23.502 13.781 1.00 43.17 119 ILE B CA 1
ATOM 2747 C C . ILE B 1 122 ? 52.679 23.493 13.768 1.00 45.06 119 ILE B C 1
ATOM 2748 O O . ILE B 1 122 ? 53.306 22.574 13.225 1.00 43.02 119 ILE B O 1
ATOM 2753 N N . ALA B 1 123 ? 53.299 24.506 14.374 1.00 50.18 120 ALA B N 1
ATOM 2754 C CA . ALA B 1 123 ? 54.754 24.527 14.473 1.00 51.56 120 ALA B CA 1
ATOM 2755 C C . ALA B 1 123 ? 55.261 23.394 15.356 1.00 56.64 120 ALA B C 1
ATOM 2756 O O . ALA B 1 123 ? 56.272 22.757 15.038 1.00 61.00 120 ALA B O 1
ATOM 2758 N N . GLU B 1 124 ? 54.563 23.121 16.460 1.00 54.35 121 GLU B N 1
ATOM 2759 C CA . GLU B 1 124 ? 55.013 22.092 17.392 1.00 48.72 121 GLU B CA 1
ATOM 2760 C C . GLU B 1 124 ? 54.776 20.693 16.834 1.00 49.59 121 GLU B C 1
ATOM 2761 O O . GLU B 1 124 ? 55.661 19.833 16.894 1.00 54.41 121 GLU B O 1
ATOM 2767 N N . ILE B 1 125 ? 53.580 20.442 16.300 1.00 48.34 122 ILE B N 1
ATOM 2768 C CA . ILE B 1 125 ? 53.265 19.115 15.778 1.00 49.05 122 ILE B CA 1
ATOM 2769 C C . ILE B 1 125 ? 53.992 18.872 14.462 1.00 55.44 122 ILE B C 1
ATOM 2770 O O . ILE B 1 125 ? 54.515 17.776 14.216 1.00 62.91 122 ILE B O 1
ATOM 2775 N N . GLY B 1 126 ? 54.049 19.887 13.604 1.00 47.58 123 GLY B N 1
ATOM 2776 C CA . GLY B 1 126 ? 54.660 19.746 12.298 1.00 43.85 123 GLY B CA 1
ATOM 2777 C C . GLY B 1 126 ? 53.679 19.205 11.281 1.00 44.59 123 GLY B C 1
ATOM 2778 O O . GLY B 1 126 ? 52.811 18.397 11.623 1.00 48.26 123 GLY B O 1
ATOM 2779 N N . TYR B 1 127 ? 53.804 19.637 10.029 1.00 46.69 124 TYR B N 1
ATOM 2780 C CA . TYR B 1 127 ? 52.913 19.190 8.958 1.00 46.39 124 TYR B CA 1
ATOM 2781 C C . TYR B 1 127 ? 53.087 17.703 8.640 1.00 54.61 124 TYR B C 1
ATOM 2782 O O . TYR B 1 127 ? 54.187 17.168 8.775 1.00 58.64 124 TYR B O 1
ATOM 2791 N N . PRO B 1 128 ? 52.001 17.029 8.210 1.00 54.88 125 PRO B N 1
ATOM 2792 C CA . PRO B 1 128 ? 50.655 17.588 8.060 1.00 50.03 125 PRO B CA 1
ATOM 2793 C C . PRO B 1 128 ? 49.823 17.464 9.332 1.00 47.71 125 PRO B C 1
ATOM 2794 O O . PRO B 1 128 ? 50.196 16.725 10.245 1.00 44.13 125 PRO B O 1
ATOM 2798 N N . VAL B 1 129 ? 48.710 18.198 9.385 1.00 48.28 126 VAL B N 1
ATOM 2799 C CA . VAL B 1 129 ? 47.758 18.145 10.489 1.00 42.99 126 VAL B CA 1
ATOM 2800 C C . VAL B 1 129 ? 46.351 18.251 9.914 1.00 42.86 126 VAL B C 1
ATOM 2801 O O . VAL B 1 129 ? 46.157 18.556 8.736 1.00 45.46 126 VAL B O 1
ATOM 2805 N N . VAL B 1 130 ? 45.359 17.997 10.764 1.00 42.22 127 VAL B N 1
ATOM 2806 C CA . VAL B 1 130 ? 43.954 18.178 10.418 1.00 38.79 127 VAL B CA 1
ATOM 2807 C C . VAL B 1 130 ? 43.314 19.111 11.437 1.00 36.38 127 VAL B C 1
ATOM 2808 O O . VAL B 1 130 ? 43.634 19.059 12.629 1.00 35.76 127 VAL B O 1
ATOM 2812 N N . LEU B 1 131 ? 42.425 19.977 10.960 1.00 34.68 128 LEU B N 1
ATOM 2813 C CA . LEU B 1 131 ? 41.638 20.853 11.817 1.00 32.73 128 LEU B CA 1
ATOM 2814 C C . LEU B 1 131 ? 40.263 20.238 12.021 1.00 33.22 128 LEU B C 1
ATOM 2815 O O . LEU B 1 131 ? 39.568 19.924 11.050 1.00 36.05 128 LEU B O 1
ATOM 2820 N N . LYS B 1 132 ? 39.875 20.069 13.281 1.00 33.59 129 LYS B N 1
ATOM 2821 C CA . LYS B 1 132 ? 38.590 19.485 13.637 1.00 33.07 129 LYS B CA 1
ATOM 2822 C C . LYS B 1 132 ? 37.902 20.411 14.624 1.00 34.08 129 LYS B C 1
ATOM 2823 O O . LYS B 1 132 ? 38.473 20.735 15.670 1.00 36.90 129 LYS B O 1
ATOM 2829 N N . SER B 1 133 ? 36.688 20.839 14.295 1.00 33.82 130 SER B N 1
ATOM 2830 C CA . SER B 1 133 ? 35.877 21.556 15.268 1.00 35.17 130 SER B CA 1
ATOM 2831 C C . SER B 1 133 ? 35.631 20.674 16.488 1.00 35.76 130 SER B C 1
ATOM 2832 O O . SER B 1 133 ? 35.566 19.445 16.387 1.00 34.72 130 SER B O 1
ATOM 2835 N N . LEU B 1 134 ? 35.507 21.314 17.657 1.00 24.71 131 LEU B N 1
ATOM 2836 C CA . LEU B 1 134 ? 35.313 20.561 18.894 1.00 26.99 131 LEU B CA 1
ATOM 2837 C C . LEU B 1 134 ? 34.048 19.718 18.841 1.00 29.63 131 LEU B C 1
ATOM 2838 O O . LEU B 1 134 ? 33.980 18.658 19.474 1.00 30.19 131 LEU B O 1
ATOM 2843 N N . THR B 1 135 ? 33.044 20.168 18.096 1.00 32.29 132 THR B N 1
ATOM 2844 C CA . THR B 1 135 ? 31.785 19.461 17.927 1.00 32.93 132 THR B CA 1
ATOM 2845 C C . THR B 1 135 ? 31.622 19.086 16.462 1.00 35.70 132 THR B C 1
ATOM 2846 O O . THR B 1 135 ? 31.909 19.896 15.574 1.00 35.30 132 THR B O 1
ATOM 2850 N N . VAL B 1 136 ? 31.180 17.848 16.214 1.00 35.63 133 VAL B N 1
ATOM 2851 C CA . VAL B 1 136 ? 30.954 17.397 14.845 1.00 34.08 133 VAL B CA 1
ATOM 2852 C C . VAL B 1 136 ? 29.911 18.287 14.191 1.00 33.30 133 VAL B C 1
ATOM 2853 O O . VAL B 1 136 ? 28.802 18.465 14.711 1.00 35.95 133 VAL B O 1
ATOM 2857 N N . ASP B 1 137 ? 30.268 18.855 13.046 1.00 35.04 134 ASP B N 1
ATOM 2858 C CA . ASP B 1 137 ? 29.459 19.870 12.389 1.00 42.48 134 ASP B CA 1
ATOM 2859 C C . ASP B 1 137 ? 29.627 19.758 10.881 1.00 45.28 134 ASP B C 1
ATOM 2860 O O . ASP B 1 137 ? 30.747 19.890 10.372 1.00 48.32 134 ASP B O 1
ATOM 2865 N N . PRO B 1 138 ? 28.547 19.513 10.136 1.00 49.69 135 PRO B N 1
ATOM 2866 C CA . PRO B 1 138 ? 28.682 19.407 8.672 1.00 51.66 135 PRO B CA 1
ATOM 2867 C C . PRO B 1 138 ? 29.152 20.692 8.011 1.00 52.31 135 PRO B C 1
ATOM 2868 O O . PRO B 1 138 ? 29.797 20.634 6.957 1.00 53.46 135 PRO B O 1
ATOM 2872 N N . GLY B 1 139 ? 28.863 21.852 8.601 1.00 58.17 136 GLY B N 1
ATOM 2873 C CA . GLY B 1 139 ? 29.367 23.114 8.090 1.00 60.70 136 GLY B CA 1
ATOM 2874 C C . GLY B 1 139 ? 30.853 23.339 8.281 1.00 65.98 136 GLY B C 1
ATOM 2875 O O . GLY B 1 139 ? 31.382 24.340 7.789 1.00 70.54 136 GLY B O 1
ATOM 2876 N N . PHE B 1 140 ? 31.536 22.443 8.989 1.00 65.29 137 PHE B N 1
ATOM 2877 C CA . PHE B 1 140 ? 32.987 22.507 9.171 1.00 60.60 137 PHE B CA 1
ATOM 2878 C C . PHE B 1 140 ? 33.514 21.081 9.116 1.00 54.53 137 PHE B C 1
ATOM 2879 O O . PHE B 1 140 ? 33.781 20.457 10.150 1.00 53.80 137 PHE B O 1
ATOM 2887 N N . PRO B 1 141 ? 33.667 20.526 7.918 1.00 44.44 138 PRO B N 1
ATOM 2888 C CA . PRO B 1 141 ? 34.238 19.183 7.803 1.00 41.59 138 PRO B CA 1
ATOM 2889 C C . PRO B 1 141 ? 35.722 19.194 8.133 1.00 35.82 138 PRO B C 1
ATOM 2890 O O . PRO B 1 141 ? 36.382 20.236 8.125 1.00 33.29 138 PRO B O 1
ATOM 2894 N N . VAL B 1 142 ? 36.240 18.000 8.441 1.00 36.06 139 VAL B N 1
ATOM 2895 C CA . VAL B 1 142 ? 37.650 17.863 8.784 1.00 36.91 139 VAL B CA 1
ATOM 2896 C C . VAL B 1 142 ? 38.506 18.388 7.641 1.00 41.59 139 VAL B C 1
ATOM 2897 O O . VAL B 1 142 ? 38.235 18.123 6.464 1.00 49.26 139 VAL B O 1
ATOM 2901 N N . ALA B 1 143 ? 39.544 19.149 7.985 1.00 41.30 140 ALA B N 1
ATOM 2902 C CA . ALA B 1 143 ? 40.311 19.924 7.014 1.00 43.77 140 ALA B CA 1
ATOM 2903 C C . ALA B 1 143 ? 41.778 19.512 7.064 1.00 47.58 140 ALA B C 1
ATOM 2904 O O . ALA B 1 143 ? 42.459 19.750 8.066 1.00 49.57 140 ALA B O 1
ATOM 2906 N N . LEU B 1 144 ? 42.269 18.917 5.978 1.00 47.38 141 LEU B N 1
ATOM 2907 C CA . LEU B 1 144 ? 43.666 18.511 5.902 1.00 47.92 141 LEU B CA 1
ATOM 2908 C C . LEU B 1 144 ? 44.549 19.705 5.560 1.00 47.74 141 LEU B C 1
ATOM 2909 O O . LEU B 1 144 ? 44.210 20.521 4.699 1.00 48.59 141 LEU B O 1
ATOM 2914 N N . VAL B 1 145 ? 45.684 19.804 6.250 1.00 47.83 142 VAL B N 1
ATOM 2915 C CA . VAL B 1 145 ? 46.599 20.939 6.135 1.00 49.23 142 VAL B CA 1
ATOM 2916 C C . VAL B 1 145 ? 47.989 20.365 5.889 1.00 52.78 142 VAL B C 1
ATOM 2917 O O . VAL B 1 145 ? 48.637 19.873 6.820 1.00 53.42 142 VAL B O 1
ATOM 2921 N N . GLU B 1 146 ? 48.459 20.431 4.643 1.00 57.39 143 GLU B N 1
ATOM 2922 C CA . GLU B 1 146 ? 49.768 19.881 4.312 1.00 58.33 143 GLU B CA 1
ATOM 2923 C C . GLU B 1 146 ? 50.898 20.884 4.500 1.00 55.83 143 GLU B C 1
ATOM 2924 O O . GLU B 1 146 ? 52.031 20.479 4.784 1.00 54.79 143 GLU B O 1
ATOM 2930 N N . ASP B 1 147 ? 50.621 22.177 4.351 1.00 50.96 144 ASP B N 1
ATOM 2931 C CA . ASP B 1 147 ? 51.655 23.199 4.430 1.00 54.61 144 ASP B CA 1
ATOM 2932 C C . ASP B 1 147 ? 51.015 24.516 4.853 1.00 59.68 144 ASP B C 1
ATOM 2933 O O . ASP B 1 147 ? 49.796 24.609 5.030 1.00 60.43 144 ASP B O 1
ATOM 2938 N N . GLN B 1 148 ? 51.853 25.549 4.997 1.00 61.48 145 GLN B N 1
ATOM 2939 C CA . GLN B 1 148 ? 51.371 26.828 5.513 1.00 61.34 145 GLN B CA 1
ATOM 2940 C C . GLN B 1 148 ? 50.349 27.472 4.584 1.00 60.35 145 GLN B C 1
ATOM 2941 O O . GLN B 1 148 ? 49.416 28.129 5.058 1.00 62.46 145 GLN B O 1
ATOM 2947 N N . ASP B 1 149 ? 50.507 27.304 3.268 1.00 58.28 146 ASP B N 1
ATOM 2948 C CA . ASP B 1 149 ? 49.517 27.837 2.337 1.00 59.57 146 ASP B CA 1
ATOM 2949 C C . ASP B 1 149 ? 48.151 27.209 2.570 1.00 55.23 146 ASP B C 1
ATOM 2950 O O . ASP B 1 149 ? 47.122 27.892 2.495 1.00 53.59 146 ASP B O 1
ATOM 2955 N N . ALA B 1 150 ? 48.119 25.906 2.852 1.00 54.38 147 ALA B N 1
ATOM 2956 C CA . ALA B 1 150 ? 46.862 25.269 3.224 1.00 54.03 147 ALA B CA 1
ATOM 2957 C C . ALA B 1 150 ? 46.371 25.783 4.570 1.00 51.22 147 ALA B C 1
ATOM 2958 O O . ALA B 1 150 ? 45.163 25.957 4.772 1.00 50.57 147 ALA B O 1
ATOM 2960 N N . ALA B 1 151 ? 47.296 26.043 5.497 1.00 52.36 148 ALA B N 1
ATOM 2961 C CA . ALA B 1 151 ? 46.912 26.541 6.814 1.00 54.95 148 ALA B CA 1
ATOM 2962 C C . ALA B 1 151 ? 46.293 27.930 6.716 1.00 59.66 148 ALA B C 1
ATOM 2963 O O . ALA B 1 151 ? 45.204 28.175 7.249 1.00 60.83 148 ALA B O 1
ATOM 2965 N N . GLU B 1 152 ? 46.972 28.852 6.028 1.00 58.33 149 GLU B N 1
ATOM 2966 C CA . GLU B 1 152 ? 46.454 30.206 5.874 1.00 56.56 149 GLU B CA 1
ATOM 2967 C C . GLU B 1 152 ? 45.126 30.236 5.131 1.00 53.65 149 GLU B C 1
ATOM 2968 O O . GLU B 1 152 ? 44.372 31.204 5.273 1.00 53.20 149 GLU B O 1
ATOM 2974 N N . ALA B 1 153 ? 44.820 29.200 4.351 1.00 54.54 150 ALA B N 1
ATOM 2975 C CA . ALA B 1 153 ? 43.581 29.183 3.583 1.00 55.15 150 ALA B CA 1
ATOM 2976 C C . ALA B 1 153 ? 42.388 28.824 4.461 1.00 58.44 150 ALA B C 1
ATOM 2977 O O . ALA B 1 153 ? 41.361 29.511 4.438 1.00 59.41 150 ALA B O 1
ATOM 2979 N N . ILE B 1 154 ? 42.507 27.750 5.243 1.00 57.16 151 ILE B N 1
ATOM 2980 C CA . ILE B 1 154 ? 41.384 27.314 6.065 1.00 51.93 151 ILE B CA 1
ATOM 2981 C C . ILE B 1 154 ? 41.172 28.272 7.228 1.00 48.41 151 ILE B C 1
ATOM 2982 O O . ILE B 1 154 ? 40.032 28.557 7.611 1.00 47.00 151 ILE B O 1
ATOM 2987 N N . VAL B 1 155 ? 42.260 28.792 7.801 1.00 49.36 152 VAL B N 1
ATOM 2988 C CA . VAL B 1 155 ? 42.133 29.777 8.874 1.00 51.81 152 VAL B CA 1
ATOM 2989 C C . VAL B 1 155 ? 41.447 31.035 8.357 1.00 57.43 152 VAL B C 1
ATOM 2990 O O . VAL B 1 155 ? 40.637 31.653 9.059 1.00 54.07 152 VAL B O 1
ATOM 2994 N N . GLU B 1 156 ? 41.746 31.424 7.115 1.00 66.15 153 GLU B N 1
ATOM 2995 C CA . GLU B 1 156 ? 41.071 32.574 6.524 1.00 71.61 153 GLU B CA 1
ATOM 2996 C C . GLU B 1 156 ? 39.613 32.260 6.219 1.00 72.14 153 GLU B C 1
ATOM 2997 O O . GLU B 1 156 ? 38.742 33.126 6.362 1.00 71.21 153 GLU B O 1
ATOM 3003 N N . HIS B 1 157 ? 39.326 31.024 5.803 1.00 74.29 154 HIS B N 1
ATOM 3004 C CA . HIS B 1 157 ? 37.955 30.652 5.471 1.00 78.25 154 HIS B CA 1
ATOM 3005 C C . HIS B 1 157 ? 37.058 30.623 6.702 1.00 80.09 154 HIS B C 1
ATOM 3006 O O . HIS B 1 157 ? 35.869 30.948 6.606 1.00 78.88 154 HIS B O 1
ATOM 3013 N N . ARG B 1 158 ? 37.598 30.236 7.861 1.00 79.86 155 ARG B N 1
ATOM 3014 C CA . ARG B 1 158 ? 36.776 30.150 9.063 1.00 79.24 155 ARG B CA 1
ATOM 3015 C C . ARG B 1 158 ? 36.572 31.518 9.703 1.00 84.64 155 ARG B C 1
ATOM 3016 O O . ARG B 1 158 ? 35.485 31.808 10.215 1.00 86.48 155 ARG B O 1
ATOM 3024 N N . ILE B 1 159 ? 37.606 32.364 9.693 1.00 88.53 156 ILE B N 1
ATOM 3025 C CA . ILE B 1 159 ? 37.447 33.742 10.153 1.00 90.28 156 ILE B CA 1
ATOM 3026 C C . ILE B 1 159 ? 36.388 34.454 9.323 1.00 94.50 156 ILE B C 1
ATOM 3027 O O . ILE B 1 159 ? 35.618 35.277 9.833 1.00 96.20 156 ILE B O 1
ATOM 3040 N N . LEU B 1 161 ? 33.855 32.988 7.757 1.00 97.18 158 LEU B N 1
ATOM 3041 C CA . LEU B 1 161 ? 32.587 32.269 7.794 1.00 90.64 158 LEU B CA 1
ATOM 3042 C C . LEU B 1 161 ? 31.933 32.290 9.172 1.00 83.69 158 LEU B C 1
ATOM 3043 O O . LEU B 1 161 ? 31.058 31.462 9.447 1.00 79.88 158 LEU B O 1
ATOM 3045 N N . GLY B 1 162 ? 32.333 33.212 10.042 1.00 79.34 159 GLY B N 1
ATOM 3046 C CA . GLY B 1 162 ? 31.712 33.304 11.347 1.00 80.79 159 GLY B CA 1
ATOM 3047 C C . GLY B 1 162 ? 32.690 33.386 12.498 1.00 82.85 159 GLY B C 1
ATOM 3048 O O . GLY B 1 162 ? 33.695 34.099 12.419 1.00 82.52 159 GLY B O 1
ATOM 3049 N N . GLY B 1 163 ? 32.405 32.661 13.578 1.00 85.65 160 GLY B N 1
ATOM 3050 C CA . GLY B 1 163 ? 33.227 32.751 14.768 1.00 89.43 160 GLY B CA 1
ATOM 3051 C C . GLY B 1 163 ? 33.047 31.631 15.775 1.00 90.61 160 GLY B C 1
ATOM 3052 O O . GLY B 1 163 ? 32.674 31.884 16.924 1.00 84.95 160 GLY B O 1
ATOM 3053 N N . GLU B 1 164 ? 33.298 30.389 15.360 1.00 99.48 161 GLU B N 1
ATOM 3054 C CA . GLU B 1 164 ? 33.445 29.272 16.292 1.00 96.16 161 GLU B CA 1
ATOM 3055 C C . GLU B 1 164 ? 34.937 28.958 16.344 1.00 91.83 161 GLU B C 1
ATOM 3056 O O . GLU B 1 164 ? 35.430 28.003 15.742 1.00 93.85 161 GLU B O 1
ATOM 3058 N N . ARG B 1 165 ? 35.656 29.795 17.096 1.00 76.02 162 ARG B N 1
ATOM 3059 C CA . ARG B 1 165 ? 37.101 29.925 16.933 1.00 65.31 162 ARG B CA 1
ATOM 3060 C C . ARG B 1 165 ? 37.849 28.650 17.306 1.00 58.12 162 ARG B C 1
ATOM 3061 O O . ARG B 1 165 ? 38.821 28.283 16.636 1.00 62.73 162 ARG B O 1
ATOM 3063 N N . ALA B 1 166 ? 37.424 27.965 18.366 1.00 45.38 163 ALA B N 1
ATOM 3064 C CA . ALA B 1 166 ? 38.196 26.845 18.894 1.00 31.03 163 ALA B CA 1
ATOM 3065 C C . ALA B 1 166 ? 38.166 25.651 17.944 1.00 30.29 163 ALA B C 1
ATOM 3066 O O . ALA B 1 166 ? 37.093 25.193 17.540 1.00 31.35 163 ALA B O 1
ATOM 3068 N N . VAL B 1 167 ? 39.350 25.146 17.585 1.00 27.55 164 VAL B N 1
ATOM 3069 C CA . VAL B 1 167 ? 39.485 23.935 16.783 1.00 28.12 164 VAL B CA 1
ATOM 3070 C C . VAL B 1 167 ? 40.556 23.048 17.404 1.00 28.11 164 VAL B C 1
ATOM 3071 O O . VAL B 1 167 ? 41.346 23.478 18.246 1.00 28.15 164 VAL B O 1
ATOM 3075 N N . LEU B 1 168 ? 40.573 21.792 16.962 1.00 34.65 165 LEU B N 1
ATOM 3076 C CA . LEU B 1 168 ? 41.610 20.830 17.311 1.00 31.22 165 LEU B CA 1
ATOM 3077 C C . LEU B 1 168 ? 42.630 20.767 16.182 1.00 31.94 165 LEU B C 1
ATOM 3078 O O . LEU B 1 168 ? 42.263 20.566 15.019 1.00 31.33 165 LEU B O 1
ATOM 3083 N N . VAL B 1 169 ? 43.901 20.944 16.523 1.00 31.00 166 VAL B N 1
ATOM 3084 C CA . VAL B 1 169 ? 45.003 20.751 15.588 1.00 32.68 166 VAL B CA 1
ATOM 3085 C C . VAL B 1 169 ? 45.588 19.377 15.883 1.00 36.15 166 VAL B C 1
ATOM 3086 O O . VAL B 1 169 ? 46.250 19.180 16.908 1.00 37.39 166 VAL B O 1
ATOM 3090 N N . GLN B 1 170 ? 45.325 18.416 15.000 1.00 34.65 167 GLN B N 1
ATOM 3091 C CA . GLN B 1 170 ? 45.647 17.017 15.245 1.00 38.24 167 GLN B CA 1
ATOM 3092 C C . GLN B 1 170 ? 46.617 16.513 14.189 1.00 42.14 167 GLN B C 1
ATOM 3093 O O . GLN B 1 170 ? 46.434 16.775 12.995 1.00 40.93 167 GLN B O 1
ATOM 3099 N N . GLN B 1 171 ? 47.641 15.788 14.633 1.00 46.14 168 GLN B N 1
ATOM 3100 C CA . GLN B 1 171 ? 48.608 15.217 13.708 1.00 51.57 168 GLN B CA 1
ATOM 3101 C C . GLN B 1 171 ? 47.920 14.267 12.737 1.00 49.13 168 GLN B C 1
ATOM 3102 O O . GLN B 1 171 ? 47.002 13.528 13.105 1.00 44.81 168 GLN B O 1
ATOM 3108 N N . PHE B 1 172 ? 48.360 14.302 11.483 1.00 52.50 169 PHE B N 1
ATOM 3109 C CA . PHE B 1 172 ? 47.810 13.448 10.441 1.00 55.88 169 PHE B CA 1
ATOM 3110 C C . PHE B 1 172 ? 48.672 12.203 10.290 1.00 55.31 169 PHE B C 1
ATOM 3111 O O . PHE B 1 172 ? 49.888 12.303 10.099 1.00 53.68 169 PHE B O 1
ATOM 3119 N N . ILE B 1 173 ? 48.039 11.039 10.378 1.00 57.49 170 ILE B N 1
ATOM 3120 C CA . ILE B 1 173 ? 48.727 9.763 10.205 1.00 61.73 170 ILE B CA 1
ATOM 3121 C C . ILE B 1 173 ? 48.207 9.115 8.928 1.00 68.79 170 ILE B C 1
ATOM 3122 O O . ILE B 1 173 ? 47.137 8.492 8.947 1.00 72.11 170 ILE B O 1
ATOM 3127 N N . PRO B 1 174 ? 48.913 9.237 7.803 1.00 69.75 171 PRO B N 1
ATOM 3128 C CA . PRO B 1 174 ? 48.369 8.726 6.537 1.00 68.25 171 PRO B CA 1
ATOM 3129 C C . PRO B 1 174 ? 48.348 7.205 6.504 1.00 69.03 171 PRO B C 1
ATOM 3130 O O . PRO B 1 174 ? 49.257 6.539 7.007 1.00 68.01 171 PRO B O 1
ATOM 3134 N N . ALA B 1 175 ? 47.294 6.661 5.904 1.00 68.75 172 ALA B N 1
ATOM 3135 C CA . ALA B 1 175 ? 47.095 5.223 5.820 1.00 72.40 172 ALA B CA 1
ATOM 3136 C C . ALA B 1 175 ? 47.076 4.788 4.362 1.00 75.77 172 ALA B C 1
ATOM 3137 O O . ALA B 1 175 ? 46.556 5.502 3.498 1.00 76.84 172 ALA B O 1
ATOM 3139 N N . ARG B 1 176 ? 47.648 3.615 4.091 1.00 79.98 173 ARG B N 1
ATOM 3140 C CA . ARG B 1 176 ? 47.695 3.074 2.733 1.00 84.27 173 ARG B CA 1
ATOM 3141 C C . ARG B 1 176 ? 46.373 2.451 2.307 1.00 93.10 173 ARG B C 1
ATOM 3142 O O . ARG B 1 176 ? 46.353 1.348 1.754 1.00 97.83 173 ARG B O 1
ATOM 3144 N N . ALA B 1 177 ? 45.258 3.140 2.575 1.00 97.65 174 ALA B N 1
ATOM 3145 C CA . ALA B 1 177 ? 43.905 2.697 2.244 1.00 99.12 174 ALA B CA 1
ATOM 3146 C C . ALA B 1 177 ? 43.532 1.410 2.975 1.00 100.49 174 ALA B C 1
ATOM 3147 O O . ALA B 1 177 ? 42.473 1.339 3.608 1.00 102.45 174 ALA B O 1
ATOM 3149 N N . GLY B 1 178 ? 44.386 0.388 2.894 1.00 97.72 175 GLY B N 1
ATOM 3150 C CA . GLY B 1 178 ? 44.168 -0.849 3.627 1.00 91.14 175 GLY B CA 1
ATOM 3151 C C . GLY B 1 178 ? 44.357 -0.733 5.126 1.00 78.68 175 GLY B C 1
ATOM 3152 O O . GLY B 1 178 ? 43.945 -1.642 5.855 1.00 71.91 175 GLY B O 1
ATOM 3153 N N . GLN B 1 179 ? 44.976 0.349 5.596 1.00 78.83 176 GLN B N 1
ATOM 3154 C CA . GLN B 1 179 ? 45.117 0.634 7.018 1.00 78.10 176 GLN B CA 1
ATOM 3155 C C . GLN B 1 179 ? 44.055 1.605 7.522 1.00 73.80 176 GLN B C 1
ATOM 3156 O O . GLN B 1 179 ? 44.119 2.036 8.678 1.00 69.32 176 GLN B O 1
ATOM 3162 N N . SER B 1 180 ? 43.089 1.965 6.673 1.00 74.53 177 SER B N 1
ATOM 3163 C CA . SER B 1 180 ? 41.943 2.780 7.075 1.00 70.27 177 SER B CA 1
ATOM 3164 C C . SER B 1 180 ? 40.868 1.838 7.606 1.00 66.89 177 SER B C 1
ATOM 3165 O O . SER B 1 180 ? 39.879 1.523 6.942 1.00 66.75 177 SER B O 1
ATOM 3168 N N . VAL B 1 181 ? 41.078 1.386 8.831 1.00 63.33 178 VAL B N 1
ATOM 3169 C CA . VAL B 1 181 ? 40.247 0.367 9.460 1.00 57.93 178 VAL B CA 1
ATOM 3170 C C . VAL B 1 181 ? 39.039 1.022 10.119 1.00 51.67 178 VAL B C 1
ATOM 3171 O O . VAL B 1 181 ? 39.101 2.154 10.610 1.00 52.01 178 VAL B O 1
ATOM 3175 N N . ARG B 1 182 ? 37.921 0.297 10.116 1.00 46.24 179 ARG B N 1
ATOM 3176 C CA . ARG B 1 182 ? 36.671 0.740 10.724 1.00 44.85 179 ARG B CA 1
ATOM 3177 C C . ARG B 1 182 ? 36.131 -0.398 11.581 1.00 46.44 179 ARG B C 1
ATOM 3178 O O . ARG B 1 182 ? 35.731 -1.440 11.049 1.00 48.03 179 ARG B O 1
ATOM 3186 N N . LEU B 1 183 ? 36.126 -0.205 12.902 1.00 39.03 180 LEU B N 1
ATOM 3187 C CA . LEU B 1 183 ? 35.640 -1.211 13.845 1.00 32.21 180 LEU B CA 1
ATOM 3188 C C . LEU B 1 183 ? 34.148 -0.994 14.064 1.00 35.22 180 LEU B C 1
ATOM 3189 O O . LEU B 1 183 ? 33.741 0.028 14.628 1.00 37.29 180 LEU B O 1
ATOM 3194 N N . VAL B 1 184 ? 33.335 -1.956 13.637 1.00 30.70 181 VAL B N 1
ATOM 3195 C CA . VAL B 1 184 ? 31.881 -1.842 13.723 1.00 30.13 181 VAL B CA 1
ATOM 3196 C C . VAL B 1 184 ? 31.408 -2.494 15.015 1.00 30.88 181 VAL B C 1
ATOM 3197 O O . VAL B 1 184 ? 31.544 -3.709 15.194 1.00 31.13 181 VAL B O 1
ATOM 3201 N N . VAL B 1 185 ? 30.844 -1.690 15.911 1.00 29.96 182 VAL B N 1
ATOM 3202 C CA . VAL B 1 185 ? 30.259 -2.175 17.155 1.00 27.77 182 VAL B CA 1
ATOM 3203 C C . VAL B 1 185 ? 28.747 -2.095 17.007 1.00 30.85 182 VAL B C 1
ATOM 3204 O O . VAL B 1 185 ? 28.178 -1.000 16.907 1.00 31.66 182 VAL B O 1
ATOM 3208 N N . ALA B 1 186 ? 28.094 -3.252 16.979 1.00 32.98 183 ALA B N 1
ATOM 3209 C CA . ALA B 1 186 ? 26.649 -3.340 16.790 1.00 37.24 183 ALA B CA 1
ATOM 3210 C C . ALA B 1 186 ? 25.995 -3.741 18.108 1.00 40.05 183 ALA B C 1
ATOM 3211 O O . ALA B 1 186 ? 25.453 -4.837 18.263 1.00 41.25 183 ALA B O 1
ATOM 3213 N N . GLY B 1 187 ? 26.053 -2.826 19.070 1.00 42.70 184 GLY B N 1
ATOM 3214 C CA . GLY B 1 187 ? 25.487 -3.072 20.378 1.00 40.07 184 GLY B CA 1
ATOM 3215 C C . GLY B 1 187 ? 26.517 -3.526 21.388 1.00 38.31 184 GLY B C 1
ATOM 3216 O O . GLY B 1 187 ? 27.275 -2.719 21.932 1.00 37.91 184 GLY B O 1
ATOM 3217 N N . ARG B 1 188 ? 26.572 -4.834 21.616 1.00 42.24 185 ARG B N 1
ATOM 3218 C CA . ARG B 1 188 ? 27.338 -5.407 22.711 1.00 39.65 185 ARG B CA 1
ATOM 3219 C C . ARG B 1 188 ? 28.702 -5.940 22.294 1.00 37.65 185 ARG B C 1
ATOM 3220 O O . ARG B 1 188 ? 29.579 -6.079 23.152 1.00 37.63 185 ARG B O 1
ATOM 3228 N N . SER B 1 189 ? 28.907 -6.232 21.011 1.00 36.23 186 SER B N 1
ATOM 3229 C CA . SER B 1 189 ? 30.134 -6.872 20.558 1.00 38.01 186 SER B CA 1
ATOM 3230 C C . SER B 1 189 ? 30.569 -6.289 19.220 1.00 32.35 186 SER B C 1
ATOM 3231 O O . SER B 1 189 ? 29.817 -5.584 18.543 1.00 30.90 186 SER B O 1
ATOM 3234 N N . LEU B 1 190 ? 31.804 -6.608 18.847 1.00 29.01 187 LEU B N 1
ATOM 3235 C CA . LEU B 1 190 ? 32.359 -6.238 17.551 1.00 30.53 187 LEU B CA 1
ATOM 3236 C C . LEU B 1 190 ? 31.672 -7.047 16.458 1.00 36.46 187 LEU B C 1
ATOM 3237 O O . LEU B 1 190 ? 31.830 -8.269 16.389 1.00 46.24 187 LEU B O 1
ATOM 3242 N N . ALA B 1 191 ? 30.903 -6.374 15.604 1.00 36.22 188 ALA B N 1
ATOM 3243 C CA . ALA B 1 191 ? 30.211 -7.056 14.518 1.00 36.64 188 ALA B CA 1
ATOM 3244 C C . ALA B 1 191 ? 31.125 -7.361 13.341 1.00 41.09 188 ALA B C 1
ATOM 3245 O O . ALA B 1 191 ? 30.803 -8.238 12.531 1.00 46.53 188 ALA B O 1
ATOM 3247 N N . GLY B 1 192 ? 32.244 -6.665 13.223 1.00 39.17 189 GLY B N 1
ATOM 3248 C CA . GLY B 1 192 ? 33.145 -6.907 12.118 1.00 38.87 189 GLY B CA 1
ATOM 3249 C C . GLY B 1 192 ? 34.180 -5.814 12.026 1.00 44.07 189 GLY B C 1
ATOM 3250 O O . GLY B 1 192 ? 34.061 -4.748 12.636 1.00 46.34 189 GLY B O 1
ATOM 3251 N N . ILE B 1 193 ? 35.214 -6.109 11.246 1.00 50.65 190 ILE B N 1
ATOM 3252 C 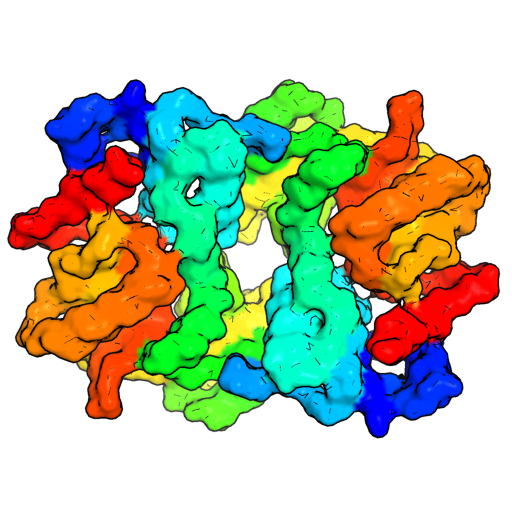CA . ILE B 1 193 ? 36.298 -5.181 10.960 1.00 50.58 190 ILE B CA 1
ATOM 3253 C C . ILE B 1 193 ? 36.317 -4.940 9.459 1.00 55.19 190 ILE B C 1
ATOM 3254 O O . ILE B 1 193 ? 36.159 -5.878 8.671 1.00 60.36 190 ILE B O 1
ATOM 3259 N N . GLU B 1 194 ? 36.487 -3.681 9.065 1.00 53.90 191 GLU B N 1
ATOM 3260 C CA . GLU B 1 194 ? 36.449 -3.301 7.662 1.00 57.47 191 GLU B CA 1
ATOM 3261 C C . GLU B 1 194 ? 37.617 -2.376 7.344 1.00 64.67 191 GLU B C 1
ATOM 3262 O O . GLU B 1 194 ? 38.298 -1.864 8.237 1.00 66.69 191 GLU B O 1
ATOM 3268 N N . GLN B 1 195 ? 37.850 -2.174 6.047 1.00 70.65 192 GLN B N 1
ATOM 3269 C CA . GLN B 1 195 ? 38.894 -1.280 5.568 1.00 77.51 192 GLN B CA 1
ATOM 3270 C C . GLN B 1 195 ? 38.374 -0.501 4.368 1.00 86.58 192 GLN B C 1
ATOM 3271 O O . GLN B 1 195 ? 37.678 -1.053 3.512 1.00 89.21 192 GLN B O 1
ATOM 3277 N N . ARG B 1 196 ? 38.709 0.786 4.318 1.00 91.53 193 ARG B N 1
ATOM 3278 C CA . ARG B 1 196 ? 38.202 1.651 3.264 1.00 95.55 193 ARG B CA 1
ATOM 3279 C C . ARG B 1 196 ? 38.857 1.322 1.926 1.00 104.44 193 ARG B C 1
ATOM 3280 O O . ARG B 1 196 ? 40.012 0.892 1.859 1.00 106.91 193 ARG B O 1
ATOM 3282 N N . THR B 1 197 ? 38.100 1.525 0.851 1.00 109.38 194 THR B N 1
ATOM 3283 C CA . THR B 1 197 ? 38.583 1.333 -0.516 1.00 112.62 194 THR B CA 1
ATOM 3284 C C . THR B 1 197 ? 38.770 2.720 -1.129 1.00 115.51 194 THR B C 1
ATOM 3285 O O . THR B 1 197 ? 37.835 3.304 -1.682 1.00 115.56 194 THR B O 1
ATOM 3289 N N . HIS B 1 198 ? 39.988 3.244 -1.023 1.00 116.94 195 HIS B N 1
ATOM 3290 C CA . HIS B 1 198 ? 40.306 4.571 -1.540 1.00 118.01 195 HIS B CA 1
ATOM 3291 C C . HIS B 1 198 ? 40.422 4.562 -3.062 1.00 117.96 195 HIS B C 1
ATOM 3292 O O . HIS B 1 198 ? 39.517 4.110 -3.765 1.00 117.84 195 HIS B O 1
ATOM 3299 N N . THR B 1 208 ? 32.089 2.610 1.229 1.00 75.27 205 THR B N 1
ATOM 3300 C CA . THR B 1 208 ? 33.094 1.850 0.498 1.00 74.49 205 THR B CA 1
ATOM 3301 C C . THR B 1 208 ? 33.991 1.077 1.461 1.00 77.51 205 THR B C 1
ATOM 3302 O O . THR B 1 208 ? 35.204 1.290 1.498 1.00 77.71 205 THR B O 1
ATOM 3304 N N . TYR B 1 209 ? 33.391 0.173 2.233 1.00 79.07 206 TYR B N 1
ATOM 3305 C CA . TYR B 1 209 ? 34.097 -0.583 3.260 1.00 79.21 206 TYR B CA 1
ATOM 3306 C C . TYR B 1 209 ? 34.185 -2.053 2.872 1.00 84.66 206 TYR B C 1
ATOM 3307 O O . TYR B 1 209 ? 33.165 -2.690 2.586 1.00 83.79 206 TYR B O 1
ATOM 3316 N N . GLU B 1 210 ? 35.405 -2.584 2.877 1.00 91.67 207 GLU B N 1
ATOM 3317 C CA . GLU B 1 210 ? 35.702 -3.960 2.507 1.00 91.70 207 GLU B CA 1
ATOM 3318 C C . GLU B 1 210 ? 36.179 -4.733 3.732 1.00 86.84 207 GLU B C 1
ATOM 3319 O O . GLU B 1 210 ? 36.754 -4.158 4.660 1.00 85.08 207 GLU B O 1
ATOM 3325 N N . ALA B 1 211 ? 35.930 -6.044 3.731 1.00 82.23 208 ALA B N 1
ATOM 3326 C CA . ALA B 1 211 ? 36.343 -6.888 4.844 1.00 74.55 208 ALA B CA 1
ATOM 3327 C C . ALA B 1 211 ? 37.851 -6.809 5.052 1.00 69.19 208 ALA B C 1
ATOM 3328 O O . ALA B 1 211 ? 38.628 -6.764 4.094 1.00 67.40 208 ALA B O 1
ATOM 3330 N N . TYR B 1 212 ? 38.258 -6.788 6.318 1.00 67.16 209 TYR B N 1
ATOM 3331 C CA . TYR B 1 212 ? 39.661 -6.611 6.667 1.00 66.98 209 TYR B CA 1
ATOM 3332 C C . TYR B 1 212 ? 40.457 -7.864 6.324 1.00 74.17 209 TYR B C 1
ATOM 3333 O O . TYR B 1 212 ? 40.118 -8.968 6.760 1.00 74.24 209 TYR B O 1
ATOM 3342 N N . THR B 1 213 ? 41.520 -7.688 5.541 1.00 86.15 210 THR B N 1
ATOM 3343 C CA . THR B 1 213 ? 42.329 -8.812 5.085 1.00 91.08 210 THR B CA 1
ATOM 3344 C C . THR B 1 213 ? 43.673 -8.853 5.804 1.00 92.17 210 THR B C 1
ATOM 3345 O O . THR B 1 213 ? 44.727 -8.902 5.162 1.00 92.46 210 THR B O 1
ATOM 3349 N N . GLY B 1 214 ? 43.645 -8.835 7.134 1.00 90.62 211 GLY B N 1
ATOM 3350 C CA . GLY B 1 214 ? 44.859 -8.901 7.922 1.00 91.18 211 GLY B CA 1
ATOM 3351 C C . GLY B 1 214 ? 44.658 -9.686 9.200 1.00 89.49 211 GLY B C 1
ATOM 3352 O O . GLY B 1 214 ? 43.682 -10.431 9.322 1.00 91.11 211 GLY B O 1
ATOM 3353 N N . ASP B 1 215 ? 45.567 -9.535 10.152 1.00 89.70 212 ASP B N 1
ATOM 3354 C CA . ASP B 1 215 ? 45.430 -10.199 11.443 1.00 89.60 212 ASP B CA 1
ATOM 3355 C C . ASP B 1 215 ? 44.325 -9.526 12.248 1.00 90.57 212 ASP B C 1
ATOM 3356 O O . ASP B 1 215 ? 44.493 -8.367 12.652 1.00 93.56 212 ASP B O 1
ATOM 3361 N N . PRO B 1 216 ? 43.193 -10.190 12.508 1.00 85.93 213 PRO B N 1
ATOM 3362 C CA . PRO B 1 216 ? 42.064 -9.500 13.149 1.00 80.72 213 PRO B CA 1
ATOM 3363 C C . PRO B 1 216 ? 42.109 -9.474 14.670 1.00 76.73 213 PRO B C 1
ATOM 3364 O O . PRO B 1 216 ? 41.336 -8.718 15.272 1.00 78.90 213 PRO B O 1
ATOM 3368 N N . ALA B 1 217 ? 42.974 -10.271 15.308 1.00 68.66 214 ALA B N 1
ATOM 3369 C CA . ALA B 1 217 ? 43.075 -10.371 16.763 1.00 62.60 214 ALA B CA 1
ATOM 3370 C C . ALA B 1 217 ? 43.478 -9.060 17.437 1.00 62.68 214 ALA B C 1
ATOM 3371 O O . ALA B 1 217 ? 42.868 -8.688 18.447 1.00 69.04 214 ALA B O 1
ATOM 3373 N N . PRO B 1 218 ? 44.500 -8.343 16.948 1.00 58.47 215 PRO B N 1
ATOM 3374 C CA . PRO B 1 218 ? 44.878 -7.091 17.629 1.00 55.36 215 PRO B CA 1
ATOM 3375 C C . PRO B 1 218 ? 43.800 -6.024 17.569 1.00 53.12 215 PRO B C 1
ATOM 3376 O O . PRO B 1 218 ? 43.568 -5.328 18.565 1.00 51.24 215 PRO B O 1
ATOM 3380 N N . LEU B 1 219 ? 43.129 -5.876 16.425 1.00 50.39 216 LEU B N 1
ATOM 3381 C CA . LEU B 1 219 ? 42.039 -4.910 16.336 1.00 48.71 216 LEU B CA 1
ATOM 3382 C C . LEU B 1 219 ? 40.831 -5.353 17.151 1.00 50.35 216 LEU B C 1
ATOM 3383 O O . LEU B 1 219 ? 40.100 -4.507 17.679 1.00 51.94 216 LEU B O 1
ATOM 3388 N N . THR B 1 220 ? 40.602 -6.665 17.259 1.00 49.53 217 THR B N 1
ATOM 3389 C CA . THR B 1 220 ? 39.529 -7.157 18.117 1.00 45.13 217 THR B CA 1
ATOM 3390 C C . THR B 1 220 ? 39.797 -6.809 19.575 1.00 42.03 217 THR B C 1
ATOM 3391 O O . THR B 1 220 ? 38.882 -6.408 20.305 1.00 43.99 217 THR B O 1
ATOM 3395 N N . ALA B 1 221 ? 41.052 -6.942 20.012 1.00 39.47 218 ALA B N 1
ATOM 3396 C CA . ALA B 1 221 ? 41.400 -6.569 21.379 1.00 43.79 218 ALA B CA 1
ATOM 3397 C C . ALA B 1 221 ? 41.173 -5.082 21.616 1.00 43.42 218 ALA B C 1
ATOM 3398 O O . ALA B 1 221 ? 40.685 -4.681 22.679 1.00 41.53 218 ALA B O 1
ATOM 3400 N N . LEU B 1 222 ? 41.512 -4.250 20.628 1.00 43.11 219 LEU B N 1
ATOM 3401 C CA . LEU B 1 222 ? 41.280 -2.815 20.749 1.00 39.84 219 LEU B CA 1
ATOM 3402 C C . LEU B 1 222 ? 39.791 -2.506 20.833 1.00 38.72 219 LEU B C 1
ATOM 3403 O O . LEU B 1 222 ? 39.360 -1.718 21.683 1.00 38.38 219 LEU B O 1
ATOM 3408 N N . ALA B 1 223 ? 38.985 -3.127 19.967 1.00 36.11 220 ALA B N 1
ATOM 3409 C CA . ALA B 1 223 ? 37.546 -2.892 20.004 1.00 33.99 220 ALA B CA 1
ATOM 3410 C C . ALA B 1 223 ? 36.934 -3.342 21.323 1.00 38.78 220 ALA B C 1
ATOM 3411 O O . ALA B 1 223 ? 35.969 -2.733 21.799 1.00 40.29 220 ALA B O 1
ATOM 3413 N N . GLU B 1 224 ? 37.478 -4.402 21.926 1.00 42.33 221 GLU B N 1
ATOM 3414 C CA . GLU B 1 224 ? 36.931 -4.889 23.187 1.00 41.45 221 GLU B CA 1
ATOM 3415 C C . GLU B 1 224 ? 37.251 -3.946 24.339 1.00 39.22 221 GLU B C 1
ATOM 3416 O O . GLU B 1 224 ? 36.431 -3.786 25.251 1.00 40.12 221 GLU B O 1
ATOM 3422 N N . ARG B 1 225 ? 38.422 -3.308 24.314 1.00 34.63 222 ARG B N 1
ATOM 3423 C CA . ARG B 1 225 ? 38.710 -2.283 25.310 1.00 37.71 222 ARG B CA 1
ATOM 3424 C C . ARG B 1 225 ? 37.822 -1.064 25.112 1.00 37.00 222 ARG B C 1
ATOM 3425 O O . ARG B 1 225 ? 37.356 -0.464 26.086 1.00 37.38 222 ARG B O 1
ATOM 3433 N N . ILE B 1 226 ? 37.586 -0.681 23.855 1.00 36.10 223 ILE B N 1
ATOM 3434 C CA . ILE B 1 226 ? 36.743 0.476 23.573 1.00 31.57 223 ILE B CA 1
ATOM 3435 C C . ILE B 1 226 ? 35.330 0.244 24.089 1.00 32.68 223 ILE B C 1
ATOM 3436 O O . ILE B 1 226 ? 34.737 1.119 24.730 1.00 37.36 223 ILE B O 1
ATOM 3441 N N . ILE B 1 227 ? 34.777 -0.944 23.839 1.00 32.50 224 ILE B N 1
ATOM 3442 C CA . ILE B 1 227 ? 33.451 -1.264 24.360 1.00 32.67 224 ILE B CA 1
ATOM 3443 C C . ILE B 1 227 ? 33.455 -1.241 25.887 1.00 32.73 224 ILE B C 1
ATOM 3444 O O . ILE B 1 227 ? 32.516 -0.740 26.518 1.00 33.77 224 ILE B O 1
ATOM 3449 N N . GLU B 1 228 ? 34.521 -1.762 26.502 1.00 33.34 225 GLU B N 1
ATOM 3450 C CA . GLU B 1 228 ? 34.585 -1.844 27.960 1.00 35.79 225 GLU B CA 1
ATOM 3451 C C . GLU B 1 228 ? 34.625 -0.463 28.601 1.00 34.05 225 GLU B C 1
ATOM 3452 O O . GLU B 1 228 ? 33.982 -0.234 29.633 1.00 35.82 225 GLU B O 1
ATOM 3458 N N . ARG B 1 229 ? 35.375 0.468 28.011 1.00 29.99 226 ARG B N 1
ATOM 3459 C CA . ARG B 1 229 ? 35.601 1.784 28.597 1.00 31.02 226 ARG B CA 1
ATOM 3460 C C . ARG B 1 229 ? 34.645 2.848 28.074 1.00 28.03 226 ARG B C 1
ATOM 3461 O O . ARG B 1 229 ? 34.129 3.650 28.858 1.00 24.36 226 ARG B O 1
ATOM 3469 N N . LEU B 1 230 ? 34.395 2.868 26.764 1.00 32.39 227 LEU B N 1
ATOM 3470 C CA . LEU B 1 230 ? 33.485 3.846 26.179 1.00 31.45 227 LEU B CA 1
ATOM 3471 C C . LEU B 1 230 ? 32.026 3.421 26.304 1.00 30.46 227 LEU B C 1
ATOM 3472 O O . LEU B 1 230 ? 31.144 4.281 26.385 1.00 36.67 227 LEU B O 1
ATOM 3477 N N . GLY B 1 231 ? 31.748 2.127 26.317 1.00 29.23 228 GLY B N 1
ATOM 3478 C CA . GLY B 1 231 ? 30.404 1.633 26.517 1.00 22.15 228 GLY B CA 1
ATOM 3479 C C . GLY B 1 231 ? 29.860 0.929 25.282 1.00 25.26 228 GLY B C 1
ATOM 3480 O O . GLY B 1 231 ? 30.391 1.039 24.173 1.00 26.86 228 GLY B O 1
ATOM 3481 N N . THR B 1 232 ? 28.778 0.189 25.494 1.00 28.50 229 THR B N 1
ATOM 3482 C CA . THR B 1 232 ? 28.077 -0.478 24.412 1.00 25.93 229 THR B CA 1
ATOM 3483 C C . THR B 1 232 ? 27.269 0.532 23.597 1.00 32.16 229 THR B C 1
ATOM 3484 O O . THR B 1 232 ? 26.897 1.605 24.079 1.00 36.45 229 THR B O 1
ATOM 3488 N N . GLY B 1 233 ? 26.990 0.169 22.355 1.00 32.22 230 GLY B N 1
ATOM 3489 C CA . GLY B 1 233 ? 26.195 1.010 21.486 1.00 31.13 230 GLY B CA 1
ATOM 3490 C C . GLY B 1 233 ? 26.347 0.583 20.041 1.00 33.61 230 GLY B C 1
ATOM 3491 O O . GLY B 1 233 ? 26.979 -0.426 19.724 1.00 27.25 230 GLY B O 1
ATOM 3492 N N . THR B 1 234 ? 25.748 1.382 19.165 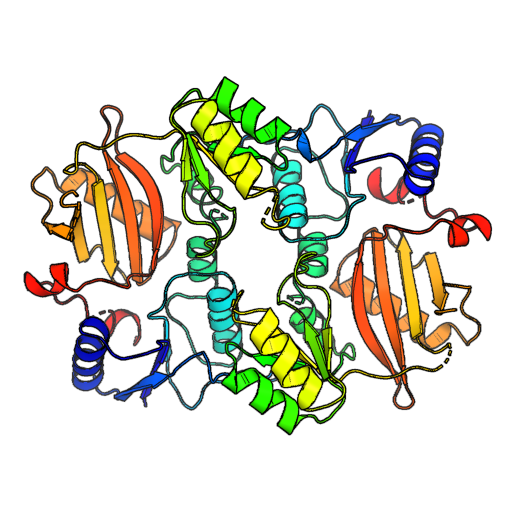1.00 34.89 231 THR B N 1
ATOM 3493 C CA . THR B 1 234 ? 25.826 1.175 17.722 1.00 33.66 231 THR B CA 1
ATOM 3494 C C . THR B 1 234 ? 26.708 2.280 17.151 1.00 28.64 231 THR B C 1
ATOM 3495 O O . THR B 1 234 ? 26.244 3.402 16.931 1.00 28.91 231 THR B O 1
ATOM 3499 N N . TYR B 1 235 ? 27.984 1.967 16.924 1.00 24.38 232 TYR B N 1
ATOM 3500 C CA . TYR B 1 235 ? 28.929 2.975 16.465 1.00 26.26 232 TYR B CA 1
ATOM 3501 C C . TYR B 1 235 ? 30.070 2.312 15.706 1.00 25.07 232 TYR B C 1
ATOM 3502 O O . TYR B 1 235 ? 30.207 1.088 15.690 1.00 30.29 232 TYR B O 1
ATOM 3511 N N . ALA B 1 236 ? 30.895 3.146 15.075 1.00 23.41 233 ALA B N 1
ATOM 3512 C CA . ALA B 1 236 ? 32.021 2.697 14.268 1.00 25.59 233 ALA B CA 1
ATOM 3513 C C . ALA B 1 236 ? 33.261 3.500 14.631 1.00 33.13 233 ALA B C 1
ATOM 3514 O O . ALA B 1 236 ? 33.245 4.732 14.563 1.00 43.54 233 ALA B O 1
ATOM 3516 N N . VAL B 1 237 ? 34.332 2.807 15.010 1.00 30.36 234 VAL B N 1
ATOM 3517 C CA . VAL B 1 237 ? 35.585 3.439 15.412 1.00 29.33 234 VAL B CA 1
ATOM 3518 C C . VAL B 1 237 ? 36.506 3.508 14.199 1.00 37.56 234 VAL B C 1
ATOM 3519 O O . VAL B 1 237 ? 36.883 2.472 13.635 1.00 38.80 234 VAL B O 1
ATOM 3523 N N . GLU B 1 238 ? 36.878 4.721 13.795 1.00 39.40 235 GLU B N 1
ATOM 3524 C CA . GLU B 1 238 ? 37.853 4.897 12.725 1.00 38.62 235 GLU B CA 1
ATOM 3525 C C . GLU B 1 238 ? 39.255 4.732 13.298 1.00 37.79 235 GLU B C 1
ATOM 3526 O O . GLU B 1 238 ? 39.639 5.447 14.230 1.00 39.18 235 GLU B O 1
ATOM 3528 N N . VAL B 1 239 ? 40.015 3.783 12.754 1.00 39.88 236 VAL B N 1
ATOM 3529 C CA . VAL B 1 239 ? 41.342 3.456 13.260 1.00 46.64 236 VAL B CA 1
ATOM 3530 C C . VAL B 1 239 ? 42.343 3.536 12.114 1.00 46.91 236 VAL B C 1
ATOM 3531 O O . VAL B 1 239 ? 42.012 3.263 10.956 1.00 44.34 236 VAL B O 1
ATOM 3535 N N . VAL B 1 240 ? 43.573 3.926 12.443 1.00 46.96 237 VAL B N 1
ATOM 3536 C CA . VAL B 1 240 ? 44.681 3.957 11.494 1.00 52.46 237 VAL B CA 1
ATOM 3537 C C . VAL B 1 240 ? 45.801 3.095 12.060 1.00 57.11 237 VAL B C 1
ATOM 3538 O O . VAL B 1 240 ? 46.265 3.334 13.181 1.00 59.77 237 VAL B O 1
ATOM 3542 N N . GLU B 1 241 ? 46.230 2.095 11.291 1.00 57.21 238 GLU B N 1
ATOM 3543 C CA . GLU B 1 241 ? 47.297 1.209 11.735 1.00 56.41 238 GLU B CA 1
ATOM 3544 C C . GLU B 1 241 ? 48.654 1.840 11.464 1.00 59.68 238 GLU B C 1
ATOM 3545 O O . GLU B 1 241 ? 48.882 2.425 10.403 1.00 64.21 238 GLU B O 1
ATOM 3551 N N . THR B 1 242 ? 49.555 1.727 12.437 1.00 59.02 239 THR B N 1
ATOM 3552 C CA . THR B 1 242 ? 50.904 2.261 12.319 1.00 63.01 239 THR B CA 1
ATOM 3553 C C . THR B 1 242 ? 51.907 1.165 12.660 1.00 69.86 239 THR B C 1
ATOM 3554 O O . THR B 1 242 ? 51.540 0.035 12.998 1.00 71.88 239 THR B O 1
ATOM 3558 N N . GLY B 1 243 ? 53.191 1.510 12.559 1.00 74.89 240 GLY B N 1
ATOM 3559 C CA . GLY B 1 243 ? 54.252 0.626 12.998 1.00 77.05 240 GLY B CA 1
ATOM 3560 C C . GLY B 1 243 ? 54.433 0.560 14.496 1.00 81.59 240 GLY B C 1
ATOM 3561 O O . GLY B 1 243 ? 55.119 -0.341 14.991 1.00 85.30 240 GLY B O 1
ATOM 3562 N N . ASP B 1 244 ? 53.835 1.498 15.227 1.00 81.44 241 ASP B N 1
ATOM 3563 C CA . ASP B 1 244 ? 53.838 1.483 16.681 1.00 81.27 241 ASP B CA 1
ATOM 3564 C C . ASP B 1 244 ? 52.578 0.857 17.266 1.00 74.31 241 ASP B C 1
ATOM 3565 O O . ASP B 1 244 ? 52.564 0.520 18.455 1.00 73.76 241 ASP B O 1
ATOM 3570 N N . GLY B 1 245 ? 51.531 0.687 16.462 1.00 66.92 242 GLY B N 1
ATOM 3571 C CA . GLY B 1 245 ? 50.274 0.156 16.929 1.00 62.78 242 GLY B CA 1
ATOM 3572 C C . GLY B 1 245 ? 49.107 0.880 16.292 1.00 63.47 242 GLY B C 1
ATOM 3573 O O . GLY B 1 245 ? 49.286 1.840 15.536 1.00 69.61 242 GLY B O 1
ATOM 3574 N N . PRO B 1 246 ? 47.886 0.430 16.571 1.00 57.32 243 PRO B N 1
ATOM 3575 C CA . PRO B 1 246 ? 46.712 1.143 16.063 1.00 50.69 243 PRO B CA 1
ATOM 3576 C C . PRO B 1 246 ? 46.517 2.459 16.802 1.00 46.60 243 PRO B C 1
ATOM 3577 O O . PRO B 1 246 ? 46.969 2.641 17.933 1.00 48.15 243 PRO B O 1
ATOM 3581 N N . VAL B 1 247 ? 45.845 3.394 16.132 1.00 42.17 244 VAL B N 1
ATOM 3582 C CA . VAL B 1 247 ? 45.569 4.715 16.688 1.00 41.83 244 VAL B CA 1
ATOM 3583 C C . VAL B 1 247 ? 44.129 5.084 16.358 1.00 46.48 244 VAL B C 1
ATOM 3584 O O . VAL B 1 247 ? 43.723 5.032 15.192 1.00 49.54 244 VAL B O 1
ATOM 3586 N N . VAL B 1 248 ? 43.358 5.452 17.379 1.00 45.41 245 VAL B N 1
ATOM 3587 C CA . VAL B 1 248 ? 41.954 5.802 17.190 1.00 43.01 245 VAL B CA 1
ATOM 3588 C C . VAL B 1 248 ? 41.853 7.256 16.751 1.00 45.00 245 VAL B C 1
ATOM 3589 O O . VAL B 1 248 ? 42.355 8.159 17.432 1.00 44.04 245 VAL B O 1
ATOM 3593 N N . VAL B 1 249 ? 41.182 7.490 15.623 1.00 45.40 246 VAL B N 1
ATOM 3594 C CA . VAL B 1 249 ? 41.084 8.828 15.049 1.00 44.94 246 VAL B CA 1
ATOM 3595 C C . VAL B 1 249 ? 39.721 9.452 15.337 1.00 46.37 246 VAL B C 1
ATOM 3596 O O . VAL B 1 249 ? 39.611 10.676 15.473 1.00 49.86 246 VAL B O 1
ATOM 3600 N N . GLY B 1 250 ? 38.679 8.632 15.432 1.00 39.57 247 GLY B N 1
ATOM 3601 C CA . GLY B 1 250 ? 37.351 9.149 15.734 1.00 33.76 247 GLY B CA 1
ATOM 3602 C C . GLY B 1 250 ? 36.367 8.016 15.927 1.00 32.37 247 GLY B C 1
ATOM 3603 O O . GLY B 1 250 ? 36.678 6.842 15.700 1.00 35.18 247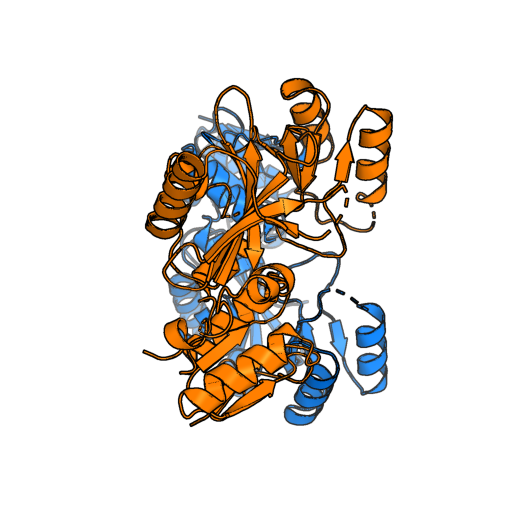 GLY B O 1
ATOM 3604 N N . VAL B 1 251 ? 35.169 8.385 16.377 1.00 34.66 248 VAL B N 1
ATOM 3605 C CA . VAL B 1 251 ? 34.057 7.450 16.532 1.00 35.02 248 VAL B CA 1
ATOM 3606 C C . VAL B 1 251 ? 32.796 8.135 16.019 1.00 36.36 248 VAL B C 1
ATOM 3607 O O . VAL B 1 251 ? 32.586 9.328 16.263 1.00 40.86 248 VAL B O 1
ATOM 3611 N N . ALA B 1 252 ? 31.958 7.385 15.304 1.00 33.27 249 ALA B N 1
ATOM 3612 C CA . ALA B 1 252 ? 30.740 7.929 14.720 1.00 34.96 249 ALA B CA 1
ATOM 3613 C C . ALA B 1 252 ? 29.595 6.952 14.932 1.00 34.45 249 ALA B C 1
ATOM 3614 O O . ALA B 1 252 ? 29.797 5.796 15.304 1.00 34.98 249 ALA B O 1
ATOM 3616 N N . ASN B 1 253 ? 28.379 7.429 14.680 1.00 36.25 250 ASN B N 1
ATOM 3617 C CA . ASN B 1 253 ? 27.205 6.572 14.773 1.00 34.30 250 ASN B CA 1
ATOM 3618 C C . ASN B 1 253 ? 27.217 5.542 13.650 1.00 33.89 250 ASN B C 1
ATOM 3619 O O . ASN B 1 253 ? 27.668 5.813 12.534 1.00 37.39 250 ASN B O 1
ATOM 3624 N N . LEU B 1 254 ? 26.720 4.341 13.956 1.00 29.54 251 LEU B N 1
ATOM 3625 C CA . LEU B 1 254 ? 26.668 3.262 12.967 1.00 31.41 251 LEU B CA 1
ATOM 3626 C C . LEU B 1 254 ? 25.528 3.551 11.995 1.00 38.14 251 LEU B C 1
ATOM 3627 O O . LEU B 1 254 ? 24.404 3.057 12.127 1.00 41.59 251 LEU B O 1
ATOM 3632 N N . VAL B 1 255 ? 25.832 4.379 10.999 1.00 37.60 252 VAL B N 1
ATOM 3633 C CA . VAL B 1 255 ? 24.851 4.753 9.986 1.00 36.48 252 VAL B CA 1
ATOM 3634 C C . VAL B 1 255 ? 24.885 3.795 8.805 1.00 41.77 252 VAL B C 1
ATOM 3635 O O . VAL B 1 255 ? 23.841 3.347 8.325 1.00 38.64 252 VAL B O 1
ATOM 3639 N N . ASP B 1 256 ? 26.082 3.461 8.325 1.00 51.45 253 ASP B N 1
ATOM 3640 C CA . ASP B 1 256 ? 26.258 2.563 7.189 1.00 56.49 253 ASP B CA 1
ATOM 3641 C C . ASP B 1 256 ? 26.731 1.206 7.698 1.00 56.04 253 ASP B C 1
ATOM 3642 O O . ASP B 1 256 ? 27.898 1.051 8.071 1.00 55.96 253 ASP B O 1
ATOM 3647 N N . PHE B 1 257 ? 25.831 0.225 7.717 1.00 54.85 254 PHE B N 1
ATOM 3648 C CA . PHE B 1 257 ? 26.224 -1.171 7.870 1.00 53.08 254 PHE B CA 1
ATOM 3649 C C . PHE B 1 257 ? 25.743 -1.997 6.682 1.00 58.59 254 PHE B C 1
ATOM 3650 O O . PHE B 1 257 ? 25.455 -3.189 6.810 1.00 61.45 254 PHE B O 1
ATOM 3658 N N . ARG B 1 258 ? 25.672 -1.354 5.513 1.00 60.24 255 ARG B N 1
ATOM 3659 C CA . ARG B 1 258 ? 25.259 -2.027 4.285 1.00 56.03 255 ARG B CA 1
ATOM 3660 C C . ARG B 1 258 ? 26.253 -3.111 3.890 1.00 53.73 255 ARG B C 1
ATOM 3661 O O . ARG B 1 258 ? 25.880 -4.272 3.686 1.00 52.38 255 ARG B O 1
ATOM 3669 N N . SER B 1 259 ? 27.532 -2.739 3.776 1.00 53.49 256 SER B N 1
ATOM 3670 C CA . SER B 1 259 ? 28.553 -3.675 3.317 1.00 55.62 256 SER B CA 1
ATOM 3671 C C . SER B 1 259 ? 28.677 -4.873 4.249 1.00 59.36 256 SER B C 1
ATOM 3672 O O . SER B 1 259 ? 28.810 -6.014 3.790 1.00 62.20 256 SER B O 1
ATOM 3675 N N . LEU B 1 260 ? 28.637 -4.636 5.562 1.00 58.55 257 LEU B N 1
ATOM 3676 C CA . LEU B 1 260 ? 28.821 -5.731 6.509 1.00 54.61 257 LEU B CA 1
ATOM 3677 C C . LEU B 1 260 ? 27.632 -6.685 6.489 1.00 50.62 257 LEU B C 1
ATOM 3678 O O . LEU B 1 260 ? 27.809 -7.903 6.592 1.00 49.88 257 LEU B O 1
ATOM 3683 N N . SER B 1 261 ? 26.414 -6.153 6.353 1.00 49.11 258 SER B N 1
ATOM 3684 C CA . SER B 1 261 ? 25.242 -7.005 6.180 1.00 53.27 258 SER B CA 1
ATOM 3685 C C . SER B 1 261 ? 25.321 -7.831 4.905 1.00 59.35 258 SER B C 1
ATOM 3686 O O . SER B 1 261 ? 24.723 -8.911 4.836 1.00 57.31 258 SER B O 1
ATOM 3689 N N . GLY B 1 262 ? 26.050 -7.347 3.898 1.00 68.65 259 GLY B N 1
ATOM 3690 C CA . GLY B 1 262 ? 26.184 -8.101 2.664 1.00 69.39 259 GLY B CA 1
ATOM 3691 C C . GLY B 1 262 ? 26.916 -9.415 2.854 1.00 71.04 259 GLY B C 1
ATOM 3692 O O . GLY B 1 262 ? 26.602 -10.410 2.197 1.00 77.50 259 GLY B O 1
ATOM 3693 N N . ARG B 1 263 ? 27.899 -9.443 3.755 1.00 61.61 260 ARG B N 1
ATOM 3694 C CA . ARG B 1 263 ? 28.675 -10.652 4.000 1.00 55.82 260 ARG B CA 1
ATOM 3695 C C . ARG B 1 263 ? 28.044 -11.548 5.058 1.00 56.49 260 ARG B C 1
ATOM 3696 O O . ARG B 1 263 ? 28.760 -12.252 5.784 1.00 60.12 260 ARG B O 1
ATOM 3704 N N . GLY B 1 264 ? 26.715 -11.538 5.168 1.00 53.47 261 GLY B N 1
ATOM 3705 C CA . GLY B 1 264 ? 26.008 -12.432 6.059 1.00 52.45 261 GLY B CA 1
ATOM 3706 C C . GLY B 1 264 ? 26.050 -12.065 7.524 1.00 51.40 261 GLY B C 1
ATOM 3707 O O . GLY B 1 264 ? 25.416 -12.757 8.332 1.00 52.54 261 GLY B O 1
ATOM 3708 N N . VAL B 1 265 ? 26.774 -11.013 7.903 1.00 50.62 262 VAL B N 1
ATOM 3709 C CA . VAL B 1 265 ? 26.775 -10.572 9.293 1.00 45.80 262 VAL B CA 1
ATOM 3710 C C . VAL B 1 265 ? 25.438 -9.907 9.589 1.00 44.51 262 VAL B C 1
ATOM 3711 O O . VAL B 1 265 ? 25.087 -8.888 8.984 1.00 49.43 262 VAL B O 1
ATOM 3715 N N . ASP B 1 266 ? 24.679 -10.487 10.519 1.00 38.84 263 ASP B N 1
ATOM 3716 C CA . ASP B 1 266 ? 23.334 -10.008 10.839 1.00 39.64 263 ASP B CA 1
ATOM 3717 C C . ASP B 1 266 ? 23.433 -8.763 11.725 1.00 45.93 263 ASP B C 1
ATOM 3718 O O . ASP B 1 266 ? 23.077 -8.759 12.905 1.00 49.55 263 ASP B O 1
ATOM 3723 N N . VAL B 1 267 ? 23.929 -7.678 11.122 1.00 45.27 264 VAL B N 1
ATOM 3724 C CA . VAL B 1 267 ? 24.141 -6.444 11.877 1.00 44.00 264 VAL B CA 1
ATOM 3725 C C . VAL B 1 267 ? 22.816 -5.902 12.394 1.00 38.34 264 VAL B C 1
ATOM 3726 O O . VAL B 1 267 ? 22.707 -5.494 13.557 1.00 33.61 264 VAL B O 1
ATOM 3730 N N . ALA B 1 268 ? 21.789 -5.893 11.541 1.00 39.56 265 ALA B N 1
ATOM 3731 C CA . ALA B 1 268 ? 20.485 -5.384 11.951 1.00 39.71 265 ALA B CA 1
ATOM 3732 C C . ALA B 1 268 ? 19.893 -6.219 13.079 1.00 36.15 265 ALA B C 1
ATOM 3733 O O . ALA B 1 268 ? 19.230 -5.684 13.975 1.00 34.81 265 ALA B O 1
ATOM 3735 N N . GLY B 1 269 ? 20.122 -7.532 13.055 1.00 36.82 266 GLY B N 1
ATOM 3736 C CA . GLY B 1 269 ? 19.613 -8.376 14.123 1.00 37.64 266 GLY B CA 1
ATOM 3737 C C . GLY B 1 269 ? 20.258 -8.070 15.460 1.00 39.83 266 GLY B C 1
ATOM 3738 O O . GLY B 1 269 ? 19.576 -7.989 16.485 1.00 41.44 266 GLY B O 1
ATOM 3747 N N . ILE B 1 271 ? 21.597 -5.245 16.380 1.00 44.33 268 ILE B N 1
ATOM 3748 C CA . ILE B 1 271 ? 21.121 -3.936 16.817 1.00 40.38 268 ILE B CA 1
ATOM 3749 C C . ILE B 1 271 ? 19.727 -4.053 17.418 1.00 42.71 268 ILE B C 1
ATOM 3750 O O . ILE B 1 271 ? 19.443 -3.489 18.481 1.00 44.45 268 ILE B O 1
ATOM 3755 N N . ALA B 1 272 ? 18.839 -4.796 16.753 1.00 46.81 269 ALA B N 1
ATOM 3756 C CA . ALA B 1 272 ? 17.497 -5.000 17.290 1.00 47.33 269 ALA B CA 1
ATOM 3757 C C . ALA B 1 272 ? 17.536 -5.718 18.631 1.00 45.14 269 ALA B C 1
ATOM 3758 O O . ALA B 1 272 ? 16.712 -5.436 19.509 1.00 44.29 269 ALA B O 1
ATOM 3760 N N . ASP B 1 273 ? 18.481 -6.646 18.808 1.00 46.55 270 ASP B N 1
ATOM 3761 C CA . ASP B 1 273 ? 18.646 -7.295 20.104 1.00 45.18 270 ASP B CA 1
ATOM 3762 C C . ASP B 1 273 ? 19.146 -6.309 21.151 1.00 45.83 270 ASP B C 1
ATOM 3763 O O . ASP B 1 273 ? 18.660 -6.299 22.286 1.00 43.61 270 ASP B O 1
ATOM 3768 N N . PHE B 1 274 ? 20.117 -5.468 20.788 1.00 46.09 271 PHE B N 1
ATOM 3769 C CA . PHE B 1 274 ? 20.652 -4.508 21.745 1.00 43.67 271 PHE B CA 1
ATOM 3770 C C . PHE B 1 274 ? 19.605 -3.484 22.167 1.00 44.52 271 PHE B C 1
ATOM 3771 O O . PHE B 1 274 ? 19.656 -2.982 23.294 1.00 45.43 271 PHE B O 1
ATOM 3779 N N . VAL B 1 275 ? 18.645 -3.175 21.293 1.00 46.82 272 VAL B N 1
ATOM 3780 C CA . VAL B 1 275 ? 17.654 -2.147 21.604 1.00 45.70 272 VAL B CA 1
ATOM 3781 C C . VAL B 1 275 ? 16.582 -2.685 22.548 1.00 47.16 272 VAL B C 1
ATOM 3782 O O . VAL B 1 275 ? 16.115 -1.972 23.442 1.00 45.78 272 VAL B O 1
ATOM 3786 N N . LEU B 1 276 ? 16.180 -3.942 22.377 1.00 55.48 273 LEU B N 1
ATOM 3787 C CA . LEU B 1 276 ? 15.137 -4.560 23.189 1.00 57.82 273 LEU B CA 1
ATOM 3788 C C . LEU B 1 276 ? 15.775 -5.595 24.105 1.00 61.57 273 LEU B C 1
ATOM 3789 O O . LEU B 1 276 ? 16.380 -6.558 23.627 1.00 68.02 273 LEU B O 1
ATOM 3794 N N . GLY B 1 277 ? 15.625 -5.412 25.411 1.00 65.09 274 GLY B N 1
ATOM 3795 C CA . GLY B 1 277 ? 16.186 -6.359 26.359 1.00 70.27 274 GLY B CA 1
ATOM 3796 C C . GLY B 1 277 ? 15.591 -6.265 27.749 1.00 79.32 274 GLY B C 1
ATOM 3797 O O . GLY B 1 277 ? 15.973 -5.400 28.539 1.00 85.87 274 GLY B O 1
#

Radius of gyration: 24.66 Å; Cα contacts (8 Å, |Δi|>4): 1101; chains: 2; bounding box: 54×66×50 Å

InterPro domains:
  IPR011761 ATP-grasp fold [PS50975] (93-273)
  IPR013651 ATP-grasp fold, RimK-type [PF08443] (90-270)
  IPR013815 ATP-grasp fold, subdomain 1 [G3DSA:3.30.1490.20] (104-170)
  IPR016185 Pre-ATP-grasp domain superfamily [SSF52440] (3-84)
  IPR054562 LysX/ArgX, preATP-grasp domain [PF22626] (4-84)

Nearest PDB structures (foldseek):
  5i47-assembly1_B  TM=1.003E+00  e=5.700E-55  Sphaerobacter thermophilus DSM 20745
  5k2m-assembly1_A  TM=8.359E-01  e=7.588E-19  Thermococcus kodakarensis KOD1
  5k2m-assembly2_D  TM=8.458E-01  e=4.034E-18  Thermococcus kodakarensis KOD1
  3vpc-assembly1_D  TM=8.435E-01  e=2.890E-17  Sulfurisphaera tokodaii
  3vpc-assembly1_C  TM=8.197E-01  e=9.301E-18  Sulfurisphaera tokodaii